Protein AF-A0A9K3KNH8-F1 (afdb_monomer)

Solvent-accessible surface area (backbone atoms only — not comparable to full-atom values): 26520 Å² total; per-residue (Å²): 137,81,78,79,73,54,75,71,56,55,36,48,49,26,47,48,49,29,52,55,52,52,53,50,49,57,50,49,74,68,45,91,84,59,87,75,58,60,70,64,51,51,54,51,50,51,53,27,50,51,38,27,52,33,38,73,70,47,52,66,77,65,45,50,69,69,69,49,44,36,44,37,41,54,50,52,53,49,50,52,54,50,52,54,49,43,36,70,75,61,45,44,61,57,46,49,73,69,70,53,51,86,92,47,54,44,76,56,93,93,37,80,40,51,57,67,53,58,55,53,53,48,52,52,50,50,46,48,52,42,29,52,45,21,43,49,43,24,21,55,42,61,24,35,48,60,49,74,89,69,76,77,56,66,80,74,70,63,82,80,86,73,90,84,90,81,85,88,86,80,93,84,82,80,88,74,78,81,71,82,68,85,55,80,86,68,63,61,47,21,31,74,82,45,72,59,82,76,55,59,72,57,30,35,53,54,38,50,52,61,54,50,69,79,56,80,69,92,55,86,84,58,74,86,69,71,68,73,99,77,82,90,70,99,50,57,38,72,65,76,63,66,45,76,38,88,87,77,74,29,80,29,44,48,61,39,41,72,38,83,89,60,74,44,38,24,30,48,37,33,50,77,36,73,70,34,36,26,55,35,10,56,56,16,39,48,27,46,52,50,20,49,49,39,48,27,50,49,22,47,50,51,26,61,70,36,43,60,78,42,45,54,61,45,49,53,49,41,71,74,58,35,76,68,32,35,80,72,42,59,73,78,45,26,80,63,50,53,72,58,68,70,56,47,52,51,27,54,76,68,72,63,62,53,70,69,58,50,41,50,55,47,36,59,50,28,44,52,51,21,52,55,36,46,55,56,45,49,52,52,50,53,28,34,36,61,46,40,37,63,47,54,49,50,52,52,53,50,54,52,52,54,40,60,74,71,64,55,91,71,86,75,82,51,48,45,51,63,38,76,86,38,46,67,55,28,37,36,41,54,55,42,61,74,87,51,64,87,43,90,62,92,69,84,60,57,75,84,56,77,47,74,74,74,73,75,86,127

Radius of gyration: 29.18 Å; Cα contacts (8 Å, |Δi|>4): 468; chains: 1; bounding box: 87×66×79 Å

Organism: NCBI:txid303405

Secondary structure (DSSP, 8-state):
--PPPPHHHHHHHHHHHHHHHHHHHHHHHH-SSS---HHHHHHHHHHHHHHHHHHHS-GGGGTHHHHHTTHHHHHHHHHHHHHHHHIIIIIHHHHHHHH--GGGEEEETTEEEEHHHHHHHHHHHHHHHHHHHHHHHHHHS---B-----GGGGGTSS-------------------------GGG---SSTT------HHHHHHHHHHHHHTT---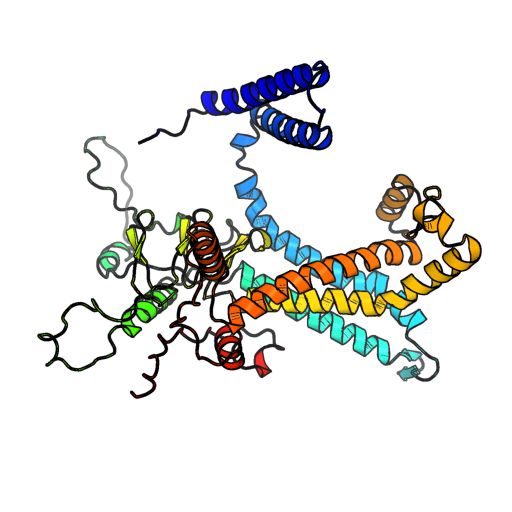--GGGGG----S-SS-TTBSS--S-EEETTTTEEEPTT-EEETTTTEEETT--EEETTTTEEESTTTHHHHHHHHHHHHHHHHHHHHHHHHHHHHHHHHHHHHHHHHHHHHS-TTTSTT-PPPHHHHHHHHHTT---HHHHHHHHHHHHHHHHHHHHHHHHHHHHHHHTT--HHHHHHHHHHHHHHHHHT-S--PPPB-TT--S-HHHHHHHHH--GGGTTSS---PPPP-----------

Nearest PDB structures (foldseek):
  6bms-assembly2_D  TM=6.657E-01  e=3.041E-08  Danio rerio
  6bmm-assembly1_B  TM=5.911E-01  e=1.211E-08  Homo sapiens
  6bmn-assembly1_A  TM=6.385E-01  e=5.710E-08  Homo sapiens
  6bms-assembly1_A  TM=6.354E-01  e=9.271E-08  Danio rerio
  6bml-assembly1_A  TM=5.998E-01  e=4.482E-08  Homo sapiens

InterPro domains:
  IPR001594 Palmitoyltransferase, DHHC domain [PF01529] (242-393)
  IPR039859 Palmitoyltransferase PFA4/ZDHHC16/ZDHHC20/ERF2-like [PTHR12246] (73-444)

pLDDT: mean 73.64, std 21.05, range [24.12, 98.0]

Foldseek 3Di:
DDPDDDLVVLLVVLVVQLVVLVVVLVVLVPDPPDDRPPVVSVVSNVVSVVSNCCSVVVVVVVVVVLVCLLCLLVVVLVVLVVVLVCCVPFVLVVLCVPVADPVQFDQDPNDGDGPVSVVVNVLSVLLSLLLNLLLVCLQQWAQQFADAQDPVCVVVPPPPPDDDDDDDDDDDDDDDDDDPDVPVQLQCAGSNPDPPPDPVVVSNVLNVVLVCLVVPPPDPVCPPPPDDPPDDDPFEPPDQDWDADPQNRHTHGPCWDADPQSSGIGAVWFACDSSSSHTNHQGSVLSVLLSLVSLLVVLVVVLVSLVVLLVVVQVVLCVVPNPVCQPPNDCCSHSLNADPPVVVVVCVVVVNDDSSNVSSVSNVVSVVVSVVSVVVSVVVLVCQLQVHHNVRVVVQVVVVVVCVVVPVVDDDHGDYQQDPVGSVVSVCQRNPDPVCSSDSDDDNRRRSNSPPPPPPDD

Structure (mmCIF, N/CA/C/O backbone):
data_AF-A0A9K3KNH8-F1
#
_entry.id   AF-A0A9K3KNH8-F1
#
loop_
_atom_site.group_PDB
_atom_site.id
_atom_site.type_symbol
_atom_site.label_atom_id
_atom_site.label_alt_id
_atom_site.label_comp_id
_atom_site.label_asym_id
_atom_site.label_entity_id
_atom_site.label_seq_id
_atom_site.pdbx_PDB_ins_code
_atom_site.Cartn_x
_atom_site.Cartn_y
_atom_site.Cartn_z
_atom_site.occupancy
_atom_site.B_iso_or_equiv
_atom_site.auth_seq_id
_atom_site.auth_comp_id
_atom_site.auth_asym_id
_atom_site.auth_atom_id
_atom_site.pdbx_PDB_model_num
ATOM 1 N N . MET A 1 1 ? 22.953 24.386 -20.856 1.00 33.09 1 MET A N 1
ATOM 2 C CA . MET A 1 1 ? 23.460 24.637 -19.492 1.00 33.09 1 MET A CA 1
ATOM 3 C C . MET A 1 1 ? 22.660 25.785 -18.893 1.00 33.09 1 MET A C 1
ATOM 5 O O . MET A 1 1 ? 22.917 26.925 -19.244 1.00 33.09 1 MET A O 1
ATOM 9 N N . SER A 1 2 ? 21.650 25.508 -18.070 1.00 30.50 2 SER A N 1
ATOM 10 C CA . SER A 1 2 ? 21.043 26.532 -17.211 1.00 30.50 2 SER A CA 1
ATOM 11 C C . SER A 1 2 ? 21.697 26.400 -15.842 1.00 30.50 2 SER A C 1
ATOM 13 O O . SER A 1 2 ? 21.486 25.398 -15.158 1.00 30.50 2 SER A O 1
ATOM 15 N N . SER A 1 3 ? 22.548 27.358 -15.487 1.00 39.81 3 SER A N 1
ATOM 16 C CA . SER A 1 3 ? 23.122 27.465 -14.150 1.00 39.81 3 SER A CA 1
ATOM 17 C C . SER A 1 3 ? 21.995 27.490 -13.118 1.00 39.81 3 SER A C 1
ATOM 19 O O . SER A 1 3 ? 21.010 28.214 -13.263 1.00 39.81 3 SER A O 1
ATOM 21 N N . SER A 1 4 ? 22.114 26.661 -12.084 1.00 38.47 4 SER A N 1
ATOM 22 C CA . SER A 1 4 ? 21.238 26.725 -10.919 1.00 38.47 4 SER A CA 1
ATOM 23 C C . SER A 1 4 ? 21.275 28.150 -10.341 1.00 38.47 4 SER A C 1
ATOM 25 O O . SER A 1 4 ? 22.374 28.679 -10.151 1.00 38.47 4 SER A O 1
ATOM 27 N N . PRO A 1 5 ? 20.114 28.788 -10.099 1.00 47.50 5 PRO A N 1
ATOM 28 C CA . PRO A 1 5 ? 20.052 30.179 -9.660 1.00 47.50 5 PRO A CA 1
ATOM 29 C C . PRO A 1 5 ? 20.804 30.375 -8.340 1.00 47.50 5 PRO A C 1
ATOM 31 O O . PRO A 1 5 ? 20.802 29.495 -7.476 1.00 47.50 5 PRO A O 1
ATOM 34 N N . SER A 1 6 ? 21.451 31.530 -8.184 1.00 56.50 6 SER A N 1
ATOM 35 C CA . SER A 1 6 ? 22.191 31.868 -6.964 1.00 56.50 6 SER A CA 1
ATOM 36 C C . SER A 1 6 ? 21.253 31.947 -5.747 1.00 56.50 6 SER A C 1
ATOM 38 O O . SER A 1 6 ? 20.049 32.177 -5.883 1.00 56.50 6 SER A O 1
ATOM 40 N N . LEU A 1 7 ? 21.782 31.763 -4.529 1.00 54.06 7 LEU A N 1
ATOM 41 C CA . LEU A 1 7 ? 20.971 31.751 -3.296 1.00 54.06 7 LEU A CA 1
ATOM 42 C C . LEU A 1 7 ? 20.128 33.027 -3.105 1.00 54.06 7 LEU A C 1
ATOM 44 O O . LEU A 1 7 ? 19.001 32.954 -2.614 1.00 54.06 7 LEU A O 1
ATOM 48 N N . SER A 1 8 ? 20.647 34.187 -3.515 1.00 60.28 8 SER A N 1
ATOM 49 C CA . SER A 1 8 ? 19.907 35.455 -3.481 1.00 60.28 8 SER A CA 1
ATOM 50 C C . SER A 1 8 ? 18.738 35.472 -4.471 1.00 60.28 8 SER A C 1
ATOM 52 O O . SER A 1 8 ? 17.691 36.051 -4.187 1.00 60.28 8 SER A O 1
ATOM 54 N N . GLN A 1 9 ? 18.890 34.781 -5.599 1.00 62.56 9 GLN A N 1
ATOM 55 C CA . GLN A 1 9 ? 17.906 34.690 -6.669 1.00 62.56 9 GLN A CA 1
ATOM 56 C C . GLN A 1 9 ? 16.772 33.710 -6.331 1.00 62.56 9 GLN A C 1
ATOM 58 O O . GLN A 1 9 ? 15.629 33.946 -6.698 1.00 62.56 9 GLN A O 1
ATOM 63 N N . GLN A 1 10 ? 17.033 32.642 -5.569 1.00 60.69 10 GLN A N 1
ATOM 64 C CA . GLN A 1 10 ? 15.959 31.779 -5.050 1.00 60.69 10 GLN A CA 1
ATOM 65 C C . GLN A 1 10 ? 15.143 32.464 -3.947 1.00 60.69 10 GLN A C 1
ATOM 67 O O . GLN A 1 10 ? 13.922 32.318 -3.897 1.00 60.69 10 GLN A O 1
ATOM 72 N N . GLN A 1 11 ? 15.796 33.238 -3.077 1.00 62.03 11 GLN A N 1
ATOM 73 C CA . GLN A 1 11 ? 15.116 33.986 -2.020 1.00 62.03 11 GLN A CA 1
ATOM 74 C C . GLN A 1 11 ? 14.210 35.089 -2.587 1.00 62.03 11 GLN A C 1
ATOM 76 O O . GLN A 1 11 ? 13.094 35.270 -2.096 1.00 62.03 11 GLN A O 1
ATOM 81 N N . SER A 1 12 ? 14.646 35.783 -3.644 1.00 70.94 12 SER A N 1
ATOM 82 C CA . SER A 1 12 ? 13.821 36.794 -4.310 1.00 70.94 12 SER A CA 1
ATOM 83 C C . SER A 1 12 ? 12.587 36.188 -4.984 1.00 70.94 12 SER A C 1
ATOM 85 O O . SER A 1 12 ? 11.518 36.786 -4.910 1.00 70.94 12 SER A O 1
ATOM 87 N N . VAL A 1 13 ? 12.680 34.973 -5.540 1.00 79.25 13 VAL A N 1
ATOM 88 C CA . VAL A 1 13 ? 11.550 34.287 -6.196 1.00 79.25 13 VAL A CA 1
ATOM 89 C C . VAL A 1 13 ? 10.396 34.006 -5.229 1.00 79.25 13 VAL A C 1
ATOM 91 O O . VAL A 1 13 ? 9.250 34.304 -5.556 1.00 79.25 13 VAL A O 1
ATOM 94 N N . TYR A 1 14 ? 10.660 33.484 -4.026 1.00 78.06 14 TYR A N 1
ATOM 95 C CA . TYR A 1 14 ? 9.587 33.195 -3.060 1.00 78.06 14 TYR A CA 1
ATOM 96 C C . TYR A 1 14 ? 8.933 34.462 -2.497 1.00 78.06 14 TYR A C 1
ATOM 98 O O . TYR A 1 14 ? 7.723 34.487 -2.263 1.00 78.06 14 TYR A O 1
ATOM 106 N N . ILE A 1 15 ? 9.723 35.520 -2.294 1.00 79.19 15 ILE A N 1
ATOM 107 C CA . ILE A 1 15 ? 9.220 36.811 -1.812 1.00 79.19 15 ILE A CA 1
ATOM 108 C C . ILE A 1 15 ? 8.370 37.487 -2.892 1.00 79.19 15 ILE A C 1
ATOM 110 O O . ILE A 1 15 ? 7.272 37.960 -2.595 1.00 79.19 15 ILE A O 1
ATOM 114 N N . GLN A 1 16 ? 8.839 37.468 -4.141 1.00 84.12 16 GLN A N 1
ATOM 115 C CA . GLN A 1 16 ? 8.105 38.009 -5.279 1.00 84.12 16 GLN A CA 1
ATOM 116 C C . GLN A 1 16 ? 6.800 37.240 -5.509 1.00 84.12 16 GLN A C 1
ATOM 118 O O . GLN A 1 16 ? 5.742 37.849 -5.625 1.00 84.12 16 GLN A O 1
ATOM 123 N N . HIS A 1 17 ? 6.840 35.905 -5.447 1.00 86.50 17 HIS A N 1
ATOM 124 C CA . HIS A 1 17 ? 5.654 35.065 -5.611 1.00 86.50 17 HIS A CA 1
ATOM 125 C C . HIS A 1 17 ? 4.561 35.355 -4.568 1.00 86.50 17 HIS A C 1
ATOM 127 O O . HIS A 1 17 ? 3.375 35.378 -4.905 1.00 86.50 17 HIS A O 1
ATOM 133 N N . TRP A 1 18 ? 4.936 35.620 -3.311 1.00 88.75 18 TRP A N 1
ATOM 134 C CA . TRP A 1 18 ? 3.987 36.069 -2.288 1.00 88.75 18 TRP A CA 1
ATOM 135 C C . TRP A 1 18 ? 3.373 37.424 -2.624 1.00 88.75 18 TRP A C 1
ATOM 137 O O . TRP A 1 18 ? 2.154 37.576 -2.539 1.00 88.75 18 TRP A O 1
ATOM 147 N N . HIS A 1 19 ? 4.193 38.391 -3.036 1.00 87.12 19 HIS A N 1
ATOM 148 C CA . HIS A 1 19 ? 3.711 39.723 -3.385 1.00 87.12 19 HIS A CA 1
ATOM 149 C C . HIS A 1 19 ? 2.743 39.685 -4.578 1.00 87.12 19 HIS A C 1
ATOM 151 O O . HIS A 1 19 ? 1.658 40.266 -4.516 1.00 87.12 19 HIS A O 1
ATOM 157 N N . ASP A 1 20 ? 3.074 38.922 -5.617 1.00 89.19 20 ASP A N 1
ATOM 158 C CA . ASP A 1 20 ? 2.234 38.743 -6.805 1.00 89.19 20 ASP A CA 1
ATOM 159 C C . ASP A 1 20 ? 0.916 38.024 -6.458 1.00 89.19 20 ASP A C 1
ATOM 161 O O . ASP A 1 20 ? -0.164 38.413 -6.908 1.00 89.19 20 ASP A O 1
ATOM 165 N N . THR A 1 21 ? 0.971 37.010 -5.588 1.00 88.69 21 THR A N 1
ATOM 166 C CA . THR A 1 21 ? -0.228 36.280 -5.141 1.00 88.69 21 THR A CA 1
ATOM 167 C C . THR A 1 21 ? -1.132 37.158 -4.271 1.00 88.69 21 THR A C 1
ATOM 169 O O . THR A 1 21 ? -2.352 37.142 -4.437 1.00 88.69 21 THR A O 1
ATOM 172 N N . TRP A 1 22 ? -0.556 37.962 -3.373 1.00 89.19 22 TRP A N 1
ATOM 173 C CA . TRP A 1 22 ? -1.291 38.883 -2.501 1.00 89.19 22 TRP A CA 1
ATOM 174 C C . TRP A 1 22 ? -1.932 40.039 -3.278 1.00 89.19 22 TRP A C 1
ATOM 176 O O . TRP A 1 22 ? -3.078 40.419 -3.023 1.00 89.19 22 TRP A O 1
ATOM 186 N N . THR A 1 23 ? -1.218 40.601 -4.252 1.00 89.06 23 THR A N 1
ATOM 187 C CA . THR A 1 23 ? -1.746 41.661 -5.124 1.00 89.06 23 THR A CA 1
ATOM 188 C C . THR A 1 23 ? -2.841 41.130 -6.050 1.00 89.06 23 THR A C 1
ATOM 190 O O . THR A 1 23 ? -3.881 41.779 -6.189 1.00 89.06 23 THR A O 1
ATOM 193 N N . GLY A 1 24 ? -2.672 39.925 -6.605 1.00 88.56 24 GLY A N 1
ATOM 194 C CA . GLY A 1 24 ? -3.707 39.226 -7.370 1.00 88.56 24 GLY A CA 1
ATOM 195 C C . GLY A 1 24 ? -4.963 38.939 -6.543 1.00 88.56 24 GLY A C 1
ATOM 196 O O . GLY A 1 24 ? -6.069 39.223 -6.998 1.00 88.56 24 GLY A O 1
ATOM 197 N N . PHE A 1 25 ? -4.798 38.468 -5.303 1.00 89.88 25 PHE A N 1
ATOM 198 C CA . PHE A 1 25 ? -5.905 38.237 -4.373 1.00 89.88 25 PHE A CA 1
ATOM 199 C C . PHE A 1 25 ? -6.688 39.523 -4.086 1.00 89.88 25 PHE A C 1
ATOM 201 O O . PHE A 1 25 ? -7.909 39.540 -4.212 1.00 89.88 25 PHE A O 1
ATOM 208 N N . ASN A 1 26 ? -5.994 40.620 -3.763 1.00 87.25 26 ASN A N 1
ATOM 209 C CA . ASN A 1 26 ? -6.638 41.909 -3.492 1.00 87.25 26 ASN A CA 1
ATOM 210 C C . ASN A 1 26 ? -7.369 42.477 -4.713 1.00 87.25 26 ASN A C 1
ATOM 212 O O . ASN A 1 26 ? -8.409 43.115 -4.558 1.00 87.25 26 ASN A O 1
ATOM 216 N N . ARG A 1 27 ? -6.843 42.249 -5.923 1.00 86.69 27 ARG A N 1
ATOM 217 C CA . ARG A 1 27 ? -7.514 42.632 -7.170 1.00 86.69 27 ARG A CA 1
ATOM 218 C C . ARG A 1 27 ? -8.784 41.811 -7.383 1.00 86.69 27 ARG A C 1
ATOM 220 O O . ARG A 1 27 ? -9.822 42.391 -7.674 1.00 86.69 27 ARG A O 1
ATOM 227 N N . ALA A 1 28 ? -8.712 40.496 -7.181 1.00 84.00 28 ALA A N 1
ATOM 228 C CA . ALA A 1 28 ? -9.860 39.602 -7.304 1.00 84.00 28 ALA A CA 1
ATOM 229 C C . ALA A 1 28 ? -10.947 39.904 -6.261 1.00 84.00 28 ALA A C 1
ATOM 231 O O . ALA A 1 28 ? -12.124 39.891 -6.594 1.00 84.00 28 ALA A O 1
ATOM 232 N N . LEU A 1 29 ? -10.564 40.254 -5.028 1.00 84.88 29 LEU A N 1
ATOM 233 C CA . LEU A 1 29 ? -11.496 40.641 -3.962 1.00 84.88 29 LEU A CA 1
ATOM 234 C C . LEU A 1 29 ? -12.264 41.939 -4.282 1.00 84.88 29 LEU A C 1
ATOM 236 O O . LEU A 1 29 ? -13.358 42.154 -3.771 1.00 84.88 29 LEU A O 1
ATOM 240 N N . ARG A 1 30 ? -11.671 42.823 -5.094 1.00 84.69 30 ARG A N 1
ATOM 241 C CA . ARG A 1 30 ? -12.246 44.118 -5.496 1.00 84.69 30 ARG A CA 1
ATOM 242 C C . ARG A 1 30 ? -12.887 44.090 -6.885 1.00 84.69 30 ARG A C 1
ATOM 244 O O . ARG A 1 30 ? -13.433 45.105 -7.308 1.00 84.69 30 ARG A O 1
ATOM 251 N N . SER A 1 31 ? -12.797 42.969 -7.601 1.00 79.94 31 SER A N 1
ATOM 252 C CA . SER A 1 31 ? -13.431 42.813 -8.907 1.00 79.94 31 SER A CA 1
ATOM 253 C C . SER A 1 31 ? -14.931 42.616 -8.727 1.00 79.94 31 SER A C 1
ATOM 255 O O . SER A 1 31 ? -15.365 41.763 -7.960 1.00 79.94 31 SER A O 1
ATOM 257 N N . THR A 1 32 ? -15.727 43.391 -9.456 1.00 71.88 32 THR A N 1
ATOM 258 C CA . THR A 1 32 ? -17.192 43.263 -9.504 1.00 71.88 32 THR A CA 1
ATOM 259 C C . THR A 1 32 ? -17.672 42.386 -10.665 1.00 71.88 32 THR A C 1
ATOM 261 O O . THR A 1 32 ? -18.874 42.248 -10.862 1.00 71.88 32 THR A O 1
ATOM 264 N N . THR A 1 33 ? -16.749 41.818 -11.453 1.00 67.44 33 THR A N 1
ATOM 265 C CA . THR A 1 33 ? -17.048 41.163 -12.743 1.00 67.44 33 THR A CA 1
ATOM 266 C C . THR A 1 33 ? -16.628 39.693 -12.820 1.00 67.44 33 THR A C 1
ATOM 268 O O . THR A 1 33 ? -17.035 39.006 -13.752 1.00 67.44 33 THR A O 1
ATOM 271 N N . GLU A 1 34 ? -15.862 39.182 -11.850 1.00 65.00 34 GLU A N 1
ATOM 272 C CA . GLU A 1 34 ? -15.416 37.782 -11.812 1.00 65.00 34 GLU A CA 1
ATOM 273 C C . GLU A 1 34 ? -15.929 37.062 -10.557 1.00 65.00 34 GLU A C 1
ATOM 275 O O . GLU A 1 34 ? -15.860 37.602 -9.452 1.00 65.00 34 GLU A O 1
ATOM 280 N N . ASP A 1 35 ? -16.382 35.813 -10.711 1.00 66.62 35 ASP A N 1
ATOM 281 C CA . ASP A 1 35 ? -16.781 34.962 -9.587 1.00 66.62 35 ASP A CA 1
ATOM 282 C C . ASP A 1 35 ? -15.585 34.665 -8.670 1.00 66.62 35 ASP A C 1
ATOM 284 O O . ASP A 1 35 ? -14.635 33.956 -9.029 1.00 66.62 35 ASP A O 1
ATOM 288 N N . PHE A 1 36 ? -15.640 35.178 -7.441 1.00 82.06 36 PHE A N 1
ATOM 289 C CA . PHE A 1 36 ? -14.577 35.008 -6.459 1.00 82.06 36 PHE A CA 1
ATOM 290 C C . PHE A 1 36 ? -14.539 33.575 -5.901 1.00 82.06 36 PHE A C 1
ATOM 292 O O . PHE A 1 36 ? -15.275 33.195 -4.987 1.00 82.06 36 PHE A O 1
ATOM 299 N N . LYS A 1 37 ? -13.621 32.757 -6.423 1.00 81.44 37 LYS A N 1
ATOM 300 C CA . LYS A 1 37 ? -13.406 31.368 -5.979 1.00 81.44 37 LYS A CA 1
ATOM 301 C C . LYS A 1 37 ? -12.595 31.312 -4.681 1.00 81.44 37 LYS A C 1
ATOM 303 O O . LYS A 1 37 ? -11.394 31.032 -4.699 1.00 81.44 37 LYS A O 1
ATOM 308 N N . ALA A 1 38 ? -13.265 31.542 -3.552 1.00 77.50 38 ALA A N 1
ATOM 309 C CA . ALA A 1 38 ? -12.653 31.637 -2.222 1.00 77.50 38 ALA A CA 1
ATOM 310 C C . ALA A 1 38 ? -11.681 30.485 -1.903 1.00 77.50 38 ALA A C 1
ATOM 312 O O . ALA A 1 38 ? -10.537 30.733 -1.540 1.00 77.50 38 ALA A O 1
ATOM 313 N N . PHE A 1 39 ? -12.085 29.229 -2.130 1.00 65.06 39 PHE A N 1
ATOM 314 C CA . PHE A 1 39 ? -11.254 28.058 -1.823 1.00 65.06 39 PHE A CA 1
ATOM 315 C C . PHE A 1 39 ? -9.937 28.010 -2.620 1.00 65.06 39 PHE A C 1
ATOM 317 O O . PHE A 1 39 ? -8.882 27.687 -2.074 1.00 65.06 39 PHE A O 1
ATOM 324 N N . GLN A 1 40 ? -9.972 28.376 -3.905 1.00 77.81 40 GLN A N 1
ATOM 325 C CA . GLN A 1 40 ? -8.771 28.399 -4.747 1.00 77.81 40 GLN A CA 1
ATOM 326 C C . GLN A 1 40 ? -7.796 29.491 -4.297 1.00 77.81 40 GLN A C 1
ATOM 328 O O . GLN A 1 40 ? -6.587 29.260 -4.258 1.00 77.81 40 GLN A O 1
ATOM 333 N N . TRP A 1 41 ? -8.317 30.655 -3.910 1.00 85.31 41 TRP A N 1
ATOM 334 C CA . TRP A 1 41 ? -7.512 31.739 -3.354 1.00 85.31 41 TRP A CA 1
ATOM 335 C C . TRP A 1 41 ? -6.915 31.386 -1.992 1.00 85.31 41 TRP A C 1
ATOM 337 O O . TRP A 1 41 ? -5.737 31.656 -1.772 1.00 85.31 41 TRP A O 1
ATOM 347 N N . THR A 1 42 ? -7.667 30.716 -1.115 1.00 77.50 42 THR A N 1
ATOM 348 C CA . THR A 1 42 ? -7.155 30.221 0.170 1.00 77.50 42 THR A CA 1
ATOM 349 C C . THR A 1 42 ? -5.971 29.276 -0.028 1.00 77.50 42 THR A C 1
ATOM 351 O O . THR A 1 42 ? -4.934 29.463 0.603 1.00 77.50 42 THR A O 1
ATOM 354 N N . LEU A 1 43 ? -6.074 28.306 -0.942 1.00 74.12 43 LEU A N 1
ATOM 355 C CA . LEU A 1 43 ? -4.973 27.380 -1.227 1.00 74.12 43 LEU A CA 1
ATOM 356 C C . LEU A 1 43 ? -3.737 28.097 -1.784 1.00 74.12 43 LEU A C 1
ATOM 358 O O . LEU A 1 43 ? -2.626 27.837 -1.323 1.00 74.12 43 LEU A O 1
ATOM 362 N N . ARG A 1 44 ? -3.922 29.030 -2.727 1.00 82.50 44 ARG A N 1
ATOM 363 C CA . ARG A 1 44 ? -2.821 29.824 -3.299 1.00 82.50 44 ARG A CA 1
ATOM 364 C C . ARG A 1 44 ? -2.133 30.689 -2.246 1.00 82.50 44 ARG A C 1
ATOM 366 O O . ARG A 1 44 ? -0.908 30.724 -2.201 1.00 82.50 44 ARG A O 1
ATOM 373 N N . LEU A 1 45 ? -2.901 31.336 -1.370 1.00 85.75 45 LEU A N 1
ATOM 374 C CA . LEU A 1 45 ? -2.361 32.141 -0.275 1.00 85.75 45 LEU A CA 1
ATOM 375 C C . LEU A 1 45 ? -1.608 31.288 0.745 1.00 85.75 45 LEU A C 1
ATOM 377 O O . LEU A 1 45 ? -0.528 31.686 1.164 1.00 85.75 45 LEU A O 1
ATOM 381 N N . ILE A 1 46 ? -2.122 30.110 1.113 1.00 77.62 46 ILE A N 1
ATOM 382 C CA . ILE A 1 46 ? -1.417 29.185 2.014 1.00 77.62 46 ILE A CA 1
ATOM 383 C C . ILE A 1 46 ? -0.088 28.746 1.388 1.00 77.62 46 ILE A C 1
ATOM 385 O O . ILE A 1 46 ? 0.950 28.823 2.041 1.00 77.62 46 ILE A O 1
ATOM 389 N N . GLN A 1 47 ? -0.094 28.336 0.118 1.00 77.38 47 GLN A N 1
ATOM 390 C CA . GLN A 1 47 ? 1.120 27.923 -0.594 1.00 77.38 47 GLN A CA 1
ATOM 391 C C . GLN A 1 47 ? 2.147 29.059 -0.685 1.00 77.38 47 GLN A C 1
ATOM 393 O O . GLN A 1 47 ? 3.322 28.853 -0.377 1.00 77.38 47 GLN A O 1
ATOM 398 N N . ALA A 1 48 ? 1.704 30.266 -1.038 1.00 82.38 48 ALA A N 1
ATOM 399 C CA . ALA A 1 48 ? 2.570 31.433 -1.134 1.00 82.38 48 ALA A CA 1
ATOM 400 C C . ALA A 1 48 ? 3.086 31.894 0.243 1.00 82.38 48 ALA A C 1
ATOM 402 O O . ALA A 1 48 ? 4.249 32.276 0.357 1.00 82.38 48 ALA A O 1
ATOM 403 N N . ALA A 1 49 ? 2.271 31.809 1.301 1.00 80.81 49 ALA A N 1
ATOM 404 C CA . ALA A 1 49 ? 2.667 32.1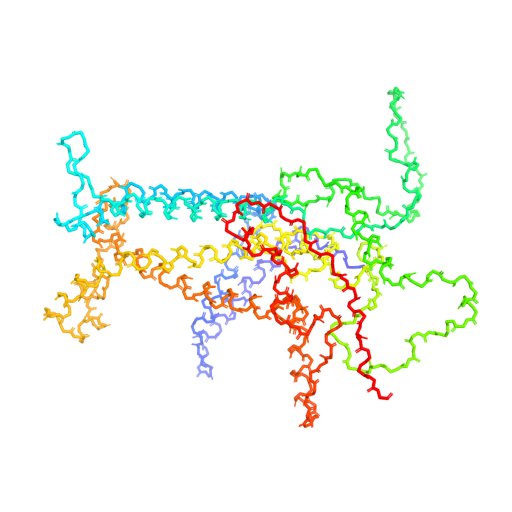36 2.672 1.00 80.81 49 ALA A CA 1
ATOM 405 C C . ALA A 1 49 ? 3.708 31.150 3.211 1.00 80.81 49 ALA A C 1
ATOM 407 O O . ALA A 1 49 ? 4.690 31.566 3.827 1.00 80.81 49 ALA A O 1
ATOM 408 N N . ILE A 1 50 ? 3.529 29.853 2.938 1.00 76.75 50 ILE A N 1
ATOM 409 C CA . ILE A 1 50 ? 4.526 28.824 3.244 1.00 76.75 50 ILE A CA 1
ATOM 410 C C . ILE A 1 50 ? 5.816 29.131 2.476 1.00 76.75 50 ILE A C 1
ATOM 412 O O . ILE A 1 50 ? 6.873 29.210 3.093 1.00 76.75 50 ILE A O 1
ATOM 416 N N . GLY A 1 51 ? 5.744 29.395 1.167 1.00 75.19 51 GLY A N 1
ATOM 417 C CA . GLY A 1 51 ? 6.910 29.766 0.355 1.00 75.19 51 GLY A CA 1
ATOM 418 C C . GLY A 1 51 ? 7.652 30.997 0.891 1.00 75.19 51 GLY A C 1
ATOM 419 O O . GLY A 1 51 ? 8.873 30.973 1.034 1.00 75.19 51 GLY A O 1
ATOM 420 N N . TYR A 1 52 ? 6.922 32.046 1.274 1.00 81.38 52 TYR A N 1
ATOM 421 C CA . TYR A 1 52 ? 7.478 33.253 1.886 1.00 81.38 52 TYR A CA 1
ATOM 422 C C . TYR A 1 52 ? 8.130 32.978 3.242 1.00 81.38 52 TYR A C 1
ATOM 424 O O . TYR A 1 52 ? 9.250 33.429 3.487 1.00 81.38 52 TYR A O 1
ATOM 432 N N . ALA A 1 53 ? 7.470 32.206 4.111 1.00 75.81 53 ALA A N 1
ATOM 433 C CA . ALA A 1 53 ? 8.034 31.790 5.390 1.00 75.81 53 ALA A CA 1
ATOM 434 C C . ALA A 1 53 ? 9.333 31.001 5.178 1.00 75.81 53 ALA A C 1
ATOM 436 O O . ALA A 1 53 ? 10.335 31.304 5.823 1.00 75.81 53 ALA A O 1
ATOM 437 N N . TYR A 1 54 ? 9.359 30.071 4.219 1.00 68.94 54 TYR A N 1
ATOM 438 C CA . TYR A 1 54 ? 10.550 29.308 3.830 1.00 68.94 54 TYR A CA 1
ATOM 439 C C . TYR A 1 54 ? 11.681 30.201 3.296 1.00 68.94 54 TYR A C 1
ATOM 441 O O . TYR A 1 54 ? 12.835 30.023 3.691 1.00 68.94 54 TYR A O 1
ATOM 449 N N . GLY A 1 55 ? 11.365 31.172 2.433 1.00 68.25 55 GLY A N 1
ATOM 450 C CA . GLY A 1 55 ? 12.336 32.105 1.854 1.00 68.25 55 GLY A CA 1
ATOM 451 C C . GLY A 1 55 ? 12.916 33.090 2.874 1.00 68.25 55 GLY A C 1
ATOM 452 O O . GLY A 1 55 ? 14.121 33.335 2.874 1.00 68.25 55 GLY A O 1
ATOM 453 N N . LYS A 1 56 ? 12.084 33.622 3.779 1.00 75.06 56 LYS A N 1
ATOM 454 C CA . LYS A 1 56 ? 12.474 34.637 4.773 1.00 75.06 56 LYS A CA 1
ATOM 455 C C . LYS A 1 56 ? 13.261 34.063 5.949 1.00 75.06 56 LYS A C 1
ATOM 457 O O . LYS A 1 56 ? 14.198 34.695 6.421 1.00 75.06 56 LYS A O 1
ATOM 462 N N . THR A 1 57 ? 12.882 32.881 6.426 1.00 71.00 57 THR A N 1
ATOM 463 C CA . THR A 1 57 ? 13.555 32.215 7.558 1.00 71.00 57 THR A CA 1
ATOM 464 C C . THR A 1 57 ? 14.863 31.536 7.159 1.00 71.00 57 THR A C 1
ATOM 466 O O . THR A 1 57 ? 15.598 31.069 8.022 1.00 71.00 57 THR A O 1
ATOM 469 N N . GLY A 1 58 ? 15.155 31.430 5.858 1.00 59.94 58 GLY A N 1
ATOM 470 C CA . GLY A 1 58 ? 16.295 30.655 5.383 1.00 59.94 58 GLY A CA 1
ATOM 471 C C . GLY A 1 58 ? 16.138 29.145 5.592 1.00 59.94 58 GLY A C 1
ATOM 472 O O . GLY A 1 58 ? 17.100 28.416 5.363 1.00 59.94 58 GLY A O 1
ATOM 473 N N . LEU A 1 59 ? 14.950 28.651 5.980 1.00 57.28 59 LEU A N 1
ATOM 474 C CA . LEU A 1 59 ? 14.673 27.222 6.205 1.00 57.28 59 LEU A CA 1
ATOM 475 C C . LEU A 1 59 ? 14.902 26.366 4.947 1.00 57.28 59 LEU A C 1
ATOM 477 O O . LEU A 1 59 ? 15.149 25.166 5.060 1.00 57.28 59 LEU A O 1
ATOM 481 N N . TYR A 1 60 ? 14.910 26.970 3.753 1.00 55.66 60 TYR A N 1
ATOM 482 C CA . TYR A 1 60 ? 15.342 26.302 2.520 1.00 55.66 60 TYR A CA 1
ATOM 483 C C . TYR A 1 60 ? 16.801 25.797 2.585 1.00 55.66 60 TYR A C 1
ATOM 485 O O . TYR A 1 60 ? 17.121 24.792 1.949 1.00 55.66 60 TYR A O 1
ATOM 493 N N . ARG A 1 61 ? 17.677 26.443 3.376 1.00 49.78 61 ARG A N 1
ATOM 494 C CA . ARG A 1 61 ? 19.083 26.035 3.580 1.00 49.78 61 ARG A CA 1
ATOM 495 C C . ARG A 1 61 ? 19.215 24.756 4.394 1.00 49.78 61 ARG A C 1
ATOM 497 O O . ARG A 1 61 ? 20.175 24.022 4.209 1.00 49.78 61 ARG A O 1
ATOM 504 N N . LEU A 1 62 ? 18.251 24.478 5.269 1.00 52.06 62 LEU A N 1
ATOM 505 C CA . LEU A 1 62 ? 18.267 23.296 6.128 1.00 52.06 62 LEU A CA 1
ATOM 506 C C . LEU A 1 62 ? 17.930 22.007 5.374 1.00 52.06 62 LEU A C 1
ATOM 508 O O . LEU A 1 62 ? 17.917 20.962 6.009 1.00 52.06 62 LEU A O 1
ATOM 512 N N . GLN A 1 63 ? 17.626 22.070 4.065 1.00 53.09 63 GLN A N 1
ATOM 513 C CA . GLN A 1 63 ? 17.198 20.928 3.247 1.00 53.09 63 GLN A CA 1
ATOM 514 C C . GLN A 1 63 ? 16.315 19.959 4.049 1.00 53.09 63 GLN A C 1
ATOM 516 O O . GLN A 1 63 ? 16.527 18.753 4.002 1.00 53.09 63 GLN A O 1
ATOM 521 N N . LEU A 1 64 ? 15.353 20.470 4.837 1.00 48.44 64 LEU A N 1
ATOM 522 C CA . LEU A 1 64 ? 14.640 19.672 5.848 1.00 48.44 64 LEU A CA 1
ATOM 523 C C . LEU A 1 64 ? 14.084 18.381 5.235 1.00 48.44 64 LEU A C 1
ATOM 525 O O . LEU A 1 64 ? 14.212 17.305 5.799 1.00 48.44 64 LEU A O 1
ATOM 529 N N . HIS A 1 65 ? 13.593 18.449 4.005 1.00 54.09 65 HIS A N 1
ATOM 530 C CA . HIS A 1 65 ? 13.163 17.285 3.242 1.00 54.09 65 HIS A CA 1
ATOM 531 C C . HIS A 1 65 ? 14.186 16.125 3.180 1.00 54.09 65 HIS A C 1
ATOM 533 O O . HIS A 1 65 ? 13.777 14.974 3.269 1.00 54.09 65 HIS A O 1
ATOM 539 N N . ILE A 1 66 ? 15.494 16.385 3.090 1.00 53.22 66 ILE A N 1
ATOM 540 C CA . ILE A 1 66 ? 16.556 15.363 3.136 1.00 53.22 66 ILE A CA 1
ATOM 541 C C . ILE A 1 66 ? 16.675 14.711 4.520 1.00 53.22 66 ILE A C 1
ATOM 543 O O . ILE A 1 66 ? 16.886 13.504 4.586 1.00 53.22 66 ILE A O 1
ATOM 547 N N . TYR A 1 67 ? 16.469 15.466 5.601 1.00 55.53 67 TYR A N 1
ATOM 548 C CA . TYR A 1 67 ? 16.538 14.963 6.980 1.00 55.53 67 TYR A CA 1
ATOM 549 C C . TYR A 1 67 ? 15.243 14.282 7.451 1.00 55.53 67 TYR A C 1
ATOM 551 O O . TYR A 1 67 ? 15.295 13.348 8.244 1.00 55.53 67 TYR A O 1
ATOM 559 N N . TRP A 1 68 ? 14.080 14.701 6.941 1.00 59.50 68 TRP A N 1
ATOM 560 C CA . TRP A 1 68 ? 12.772 14.136 7.304 1.00 59.50 68 TRP A CA 1
ATOM 561 C C . TRP A 1 68 ? 12.412 12.871 6.512 1.00 59.50 68 TRP A C 1
ATOM 563 O O . TRP A 1 68 ? 11.707 12.006 7.025 1.00 59.50 68 TRP A O 1
ATOM 573 N N . ARG A 1 69 ? 12.906 12.728 5.276 1.00 62.19 69 ARG A N 1
ATOM 574 C CA . ARG A 1 69 ? 12.725 11.533 4.427 1.00 62.19 69 ARG A CA 1
ATOM 575 C C . ARG A 1 69 ? 13.093 10.209 5.122 1.00 62.19 69 ARG A C 1
ATOM 577 O O . ARG A 1 69 ? 12.276 9.289 5.088 1.00 62.19 69 ARG A O 1
ATOM 584 N N . PRO A 1 70 ? 14.254 10.109 5.795 1.00 63.72 70 PRO A N 1
ATOM 585 C CA . PRO A 1 70 ? 14.622 8.960 6.618 1.00 63.72 70 PRO A CA 1
ATOM 586 C C . PRO A 1 70 ? 13.625 8.637 7.738 1.00 63.72 70 PRO A C 1
ATOM 588 O O . PRO A 1 70 ? 13.411 7.479 8.093 1.00 63.72 70 PRO A O 1
ATOM 591 N N . CYS A 1 71 ? 12.984 9.659 8.303 1.00 75.38 71 CYS A N 1
ATOM 592 C CA . CYS A 1 71 ? 12.041 9.472 9.396 1.00 75.38 71 CYS A CA 1
ATOM 593 C C . CYS A 1 71 ? 10.710 8.881 8.923 1.00 75.38 71 CYS A C 1
ATOM 595 O O . CYS A 1 71 ? 10.002 8.312 9.744 1.00 75.38 71 CYS A O 1
ATOM 597 N N . VAL A 1 72 ? 10.354 8.969 7.635 1.00 79.38 72 VAL A N 1
ATOM 598 C CA . VAL A 1 72 ? 9.040 8.509 7.150 1.00 79.38 72 VAL A CA 1
ATOM 599 C C . VAL A 1 72 ? 8.829 7.002 7.382 1.00 79.38 72 VAL A C 1
ATOM 601 O O . VAL A 1 72 ? 7.834 6.657 8.025 1.00 79.38 72 VAL A O 1
ATOM 604 N N . PRO A 1 73 ? 9.754 6.097 6.990 1.00 81.19 73 PRO A N 1
ATOM 605 C CA . PRO A 1 73 ? 9.655 4.680 7.346 1.00 81.19 73 PRO A CA 1
ATOM 606 C C . PRO A 1 73 ? 9.595 4.435 8.855 1.00 81.19 73 PRO A C 1
ATOM 608 O O . PRO A 1 73 ? 8.791 3.626 9.314 1.00 81.19 73 PRO A O 1
ATOM 611 N N . ALA A 1 74 ? 10.415 5.151 9.634 1.00 84.25 74 ALA A N 1
ATOM 612 C CA . ALA A 1 74 ? 10.465 4.998 11.086 1.00 84.25 74 ALA A CA 1
ATOM 613 C C . ALA A 1 74 ? 9.141 5.407 11.746 1.00 84.25 74 ALA A C 1
ATOM 615 O O . ALA A 1 74 ? 8.628 4.684 12.597 1.00 84.25 74 ALA A O 1
ATOM 616 N N . VAL A 1 75 ? 8.549 6.525 11.321 1.00 86.38 75 VAL A N 1
ATOM 617 C CA . VAL A 1 75 ? 7.222 6.976 11.756 1.00 86.38 75 VAL A CA 1
ATOM 618 C C . VAL A 1 75 ? 6.160 5.956 11.356 1.00 86.38 75 VAL A C 1
ATOM 620 O O . VAL A 1 75 ? 5.355 5.581 12.200 1.00 86.38 75 VAL A O 1
ATOM 623 N N . GLY A 1 76 ? 6.183 5.445 10.121 1.00 86.75 76 GLY A N 1
ATOM 624 C CA . GLY A 1 76 ? 5.247 4.410 9.669 1.00 86.75 76 GLY A CA 1
ATOM 625 C C . GLY A 1 76 ? 5.303 3.141 10.527 1.00 86.75 76 GLY A C 1
ATOM 626 O O . GLY A 1 76 ? 4.276 2.687 11.027 1.00 86.75 76 GLY A O 1
ATOM 627 N N . ILE A 1 77 ? 6.505 2.609 10.766 1.00 88.75 77 ILE A N 1
ATOM 628 C CA . ILE A 1 77 ? 6.732 1.433 11.624 1.00 88.75 77 ILE A CA 1
ATOM 629 C C . ILE A 1 77 ? 6.294 1.719 13.066 1.00 88.75 77 ILE A C 1
ATOM 631 O O . ILE A 1 77 ? 5.610 0.899 13.679 1.00 88.75 77 ILE A O 1
ATOM 635 N N . SER A 1 78 ? 6.621 2.902 13.590 1.00 89.56 78 SER A N 1
ATOM 636 C CA . SER A 1 78 ? 6.239 3.309 14.946 1.00 89.56 78 SER A CA 1
ATOM 637 C C . SER A 1 78 ? 4.722 3.402 15.093 1.00 89.56 78 SER A C 1
ATOM 639 O O . SER A 1 78 ? 4.177 2.924 16.082 1.00 89.56 78 SER A O 1
ATOM 641 N N . LEU A 1 79 ? 4.018 3.948 14.097 1.00 89.88 79 LEU A N 1
ATOM 642 C CA . LEU A 1 79 ? 2.556 3.993 14.074 1.00 89.88 79 LEU A CA 1
ATOM 643 C C . LEU A 1 79 ? 1.945 2.588 14.068 1.00 89.88 79 LEU A C 1
ATOM 645 O O . LEU A 1 79 ? 0.980 2.357 14.789 1.00 89.88 79 LEU A O 1
ATOM 649 N N . ILE A 1 80 ? 2.516 1.637 13.322 1.00 90.94 80 ILE A N 1
ATOM 650 C CA . ILE A 1 80 ? 2.045 0.241 13.327 1.00 90.94 80 ILE A CA 1
ATOM 651 C C . ILE A 1 80 ? 2.214 -0.380 14.721 1.00 90.94 80 ILE A C 1
ATOM 653 O O . ILE A 1 80 ? 1.270 -0.973 15.244 1.00 90.94 80 ILE A O 1
ATOM 657 N N . ILE A 1 81 ? 3.375 -0.194 15.356 1.00 90.88 81 ILE A N 1
ATOM 658 C CA . ILE A 1 81 ? 3.623 -0.665 16.729 1.00 90.88 81 ILE A CA 1
ATOM 659 C C . ILE A 1 81 ? 2.628 -0.023 17.701 1.00 90.88 81 ILE A C 1
ATOM 661 O O . ILE A 1 81 ? 2.027 -0.721 18.516 1.00 90.88 81 ILE A O 1
ATOM 665 N N . LEU A 1 82 ? 2.397 1.286 17.590 1.00 90.06 82 LEU A N 1
ATOM 666 C CA . LEU A 1 82 ? 1.435 2.004 18.425 1.00 90.06 82 LEU A CA 1
ATOM 667 C C . LEU A 1 82 ? 0.002 1.504 18.225 1.00 90.06 82 LEU A C 1
ATOM 669 O O . LEU A 1 82 ? -0.726 1.403 19.206 1.00 90.06 82 LEU A O 1
ATOM 673 N N . VAL A 1 83 ? -0.407 1.149 17.004 1.00 89.62 83 VAL A N 1
ATOM 674 C CA . VAL A 1 83 ? -1.729 0.554 16.738 1.00 89.62 83 VAL A CA 1
ATOM 675 C C . VAL A 1 83 ? -1.857 -0.822 17.397 1.00 89.62 83 VAL A C 1
ATOM 677 O O . VAL A 1 83 ? -2.881 -1.101 18.023 1.00 89.62 83 VAL A O 1
ATOM 680 N N . ILE A 1 84 ? -0.819 -1.661 17.321 1.00 90.69 84 ILE A N 1
ATOM 681 C CA . ILE A 1 84 ? -0.792 -2.967 18.001 1.00 90.69 84 ILE A CA 1
ATOM 682 C C . ILE A 1 84 ? -0.882 -2.770 19.520 1.00 90.69 84 ILE A C 1
ATOM 684 O O . ILE A 1 84 ? -1.693 -3.414 20.184 1.00 90.69 84 ILE A O 1
ATOM 688 N N . LEU A 1 85 ? -0.110 -1.837 20.081 1.00 88.88 85 LEU A N 1
ATOM 689 C CA . LEU A 1 85 ? -0.162 -1.516 21.509 1.00 88.88 85 LEU A CA 1
ATOM 690 C C . LEU A 1 85 ? -1.535 -0.970 21.917 1.00 88.88 85 LEU A C 1
ATOM 692 O O . LEU A 1 85 ? -2.089 -1.426 22.912 1.00 88.88 85 LEU A O 1
ATOM 696 N N . ALA A 1 86 ? -2.114 -0.059 21.131 1.00 86.50 86 ALA A N 1
ATOM 697 C CA . ALA A 1 86 ? -3.441 0.508 21.370 1.00 86.50 86 ALA A CA 1
ATOM 698 C C . ALA A 1 86 ? -4.543 -0.559 21.359 1.00 86.50 86 ALA A C 1
ATOM 700 O O . ALA A 1 86 ? -5.518 -0.449 22.109 1.00 86.50 86 ALA A O 1
ATOM 701 N N . TYR A 1 87 ? -4.387 -1.616 20.554 1.00 90.50 87 TYR A N 1
ATOM 702 C CA . TYR A 1 87 ? -5.272 -2.769 20.633 1.00 90.50 87 TYR A CA 1
ATOM 703 C C . TYR A 1 87 ? -5.210 -3.412 22.024 1.00 90.50 87 TYR A C 1
ATOM 705 O O . TYR A 1 87 ? -6.248 -3.523 22.677 1.00 90.50 87 TYR A O 1
ATOM 713 N N . TYR A 1 88 ? -4.020 -3.768 22.516 1.00 89.19 88 TYR A N 1
ATOM 714 C CA . TYR A 1 88 ? -3.872 -4.458 23.803 1.00 89.19 88 TYR A CA 1
ATOM 715 C C . TYR A 1 88 ? -4.219 -3.585 25.014 1.00 89.19 88 TYR A C 1
ATOM 717 O O . TYR A 1 88 ? -4.762 -4.105 25.991 1.00 89.19 88 TYR A O 1
ATOM 725 N N . THR A 1 89 ? -3.942 -2.281 24.961 1.00 85.75 89 THR A N 1
ATOM 726 C CA . THR A 1 89 ? -4.180 -1.365 26.087 1.00 85.75 89 THR A CA 1
ATOM 727 C C . THR A 1 89 ? -5.614 -0.848 26.147 1.00 85.75 89 THR A C 1
ATOM 729 O O . THR A 1 89 ? -6.176 -0.754 27.238 1.00 85.75 89 THR A O 1
ATOM 732 N N . SER A 1 90 ? -6.231 -0.554 24.998 1.00 83.81 90 SER A N 1
ATOM 733 C CA . SER A 1 90 ? -7.506 0.175 24.951 1.00 83.81 90 SER A CA 1
ATOM 734 C C . SER A 1 90 ? -8.648 -0.624 24.328 1.00 83.81 90 SER A C 1
ATOM 736 O O . SER A 1 90 ? -9.759 -0.609 24.858 1.00 83.81 90 SER A O 1
ATOM 738 N N . LEU A 1 91 ? -8.416 -1.329 23.216 1.00 85.00 91 LEU A N 1
ATOM 739 C CA . LEU A 1 91 ? -9.501 -1.991 22.472 1.00 85.00 91 LEU A CA 1
ATOM 740 C C . LEU A 1 91 ? -9.820 -3.394 22.995 1.00 85.00 91 LEU A C 1
ATOM 742 O O . LEU A 1 91 ? -10.970 -3.829 22.929 1.00 85.00 91 LEU A O 1
ATOM 746 N N . ARG A 1 92 ? -8.834 -4.096 23.554 1.00 87.75 92 ARG A N 1
ATOM 747 C CA . ARG A 1 92 ? -8.978 -5.478 24.021 1.00 87.75 92 ARG A CA 1
ATOM 748 C C . ARG A 1 92 ? -10.061 -5.627 25.090 1.00 87.75 92 ARG A C 1
ATOM 750 O O . ARG A 1 92 ? -10.841 -6.575 25.038 1.00 87.75 92 ARG A O 1
ATOM 757 N N . SER A 1 93 ? -10.161 -4.679 26.023 1.00 84.56 93 SER A N 1
ATOM 758 C CA . SER A 1 93 ? -11.199 -4.676 27.068 1.00 84.56 93 SER A CA 1
ATOM 759 C C . SER A 1 93 ? -12.605 -4.425 26.500 1.00 84.56 93 SER A C 1
ATOM 761 O O . SER A 1 93 ? -13.576 -5.063 26.917 1.00 84.56 93 SER A O 1
ATOM 763 N N . ILE A 1 94 ? -12.715 -3.561 25.485 1.00 82.75 94 ILE A N 1
ATOM 764 C CA . ILE A 1 94 ? -13.963 -3.297 24.754 1.00 82.75 94 ILE A CA 1
ATOM 765 C C . ILE A 1 94 ? -14.418 -4.566 24.024 1.00 82.75 94 ILE A C 1
ATOM 767 O O . ILE A 1 94 ? -15.590 -4.933 24.083 1.00 82.75 94 ILE A O 1
ATOM 771 N N . ILE A 1 95 ? -13.488 -5.275 23.383 1.00 82.38 95 ILE A N 1
ATOM 772 C CA . ILE A 1 95 ? -13.783 -6.531 22.688 1.00 82.38 95 ILE A CA 1
ATOM 773 C C . ILE A 1 95 ? -14.202 -7.603 23.693 1.00 82.38 95 ILE A C 1
ATOM 775 O O . ILE A 1 95 ? -15.246 -8.224 23.509 1.00 82.38 95 ILE A O 1
ATOM 779 N N . GLN A 1 96 ? -13.460 -7.776 24.790 1.00 83.19 96 GLN A N 1
ATOM 780 C CA . GLN A 1 96 ? -13.780 -8.763 25.822 1.00 83.19 96 GLN A CA 1
ATOM 781 C C . GLN A 1 96 ? -15.179 -8.548 26.414 1.00 83.19 96 GLN A C 1
ATOM 783 O O . GLN A 1 96 ? -15.946 -9.500 26.512 1.00 83.19 96 GLN A O 1
ATOM 788 N N . SER A 1 97 ? -15.538 -7.310 26.763 1.00 78.81 97 SER A N 1
ATOM 789 C CA . SER A 1 97 ? -16.850 -7.005 27.357 1.00 78.81 97 SER A CA 1
ATOM 790 C C . SER A 1 97 ? -18.034 -7.220 26.406 1.00 78.81 97 SER A C 1
ATOM 792 O O . SER A 1 97 ? -19.156 -7.412 26.867 1.00 78.81 97 SER A O 1
ATOM 794 N N . ARG A 1 98 ? -17.813 -7.182 25.085 1.00 75.12 98 ARG A N 1
ATOM 795 C CA . ARG A 1 98 ? -18.894 -7.217 24.082 1.00 75.12 98 ARG A CA 1
ATOM 796 C C . ARG A 1 98 ? -18.982 -8.508 23.284 1.00 75.12 98 ARG A C 1
ATOM 798 O O . ARG A 1 98 ? -20.075 -8.885 22.867 1.00 75.12 98 ARG A O 1
ATOM 805 N N . TRP A 1 99 ? -17.855 -9.165 23.047 1.00 76.06 99 TRP A N 1
ATOM 806 C CA . TRP A 1 99 ? -17.781 -10.397 22.262 1.00 76.06 99 TRP A CA 1
ATOM 807 C C . TRP A 1 99 ? -17.758 -11.649 23.137 1.00 76.06 99 TRP A C 1
ATOM 809 O O . TRP A 1 99 ? -18.001 -12.744 22.630 1.00 76.06 99 TRP A O 1
ATOM 819 N N . CYS A 1 100 ? -17.539 -11.506 24.448 1.00 74.75 100 CYS A N 1
ATOM 820 C CA . CYS A 1 100 ? -17.660 -12.628 25.361 1.00 74.75 100 CYS A CA 1
ATOM 821 C C . CYS A 1 100 ? -19.120 -12.881 25.752 1.00 74.75 100 CYS A C 1
ATOM 823 O O . CYS A 1 100 ? -19.725 -12.089 26.471 1.00 74.75 100 CYS A O 1
ATOM 825 N N . ARG A 1 101 ? -19.683 -13.999 25.279 1.00 65.25 101 ARG A N 1
ATOM 826 C CA . ARG A 1 101 ? -20.950 -14.553 25.783 1.00 65.25 101 ARG A CA 1
ATOM 827 C C . ARG A 1 101 ? -20.677 -15.559 26.899 1.00 65.25 101 ARG A C 1
ATOM 829 O O . ARG A 1 101 ? -19.634 -16.211 26.886 1.00 65.25 101 ARG A O 1
ATOM 836 N N . HIS A 1 102 ? -21.634 -15.710 27.818 1.00 57.66 102 HIS A N 1
ATOM 837 C CA . HIS A 1 102 ? -21.572 -16.682 28.918 1.00 57.66 102 HIS A CA 1
ATOM 838 C C . HIS A 1 102 ? -21.277 -18.119 28.439 1.00 57.66 102 HIS A C 1
ATOM 840 O O . HIS A 1 102 ? -20.579 -18.848 29.132 1.00 57.66 102 HIS A O 1
ATOM 846 N N . ASP A 1 103 ? -21.684 -18.483 27.219 1.00 55.09 103 ASP A N 1
ATOM 847 C CA . ASP A 1 103 ? -21.493 -19.830 26.654 1.00 55.09 103 ASP A CA 1
ATOM 848 C C . ASP A 1 103 ? -20.072 -20.113 26.113 1.00 55.09 103 ASP A C 1
ATOM 850 O O . ASP A 1 103 ? -19.783 -21.225 25.680 1.00 55.09 103 ASP A O 1
ATOM 854 N N . LEU A 1 104 ? -19.170 -19.120 26.101 1.00 58.31 104 LEU A N 1
ATOM 855 C CA . LEU A 1 104 ? -17.800 -19.232 25.557 1.00 58.31 104 LEU A CA 1
ATOM 856 C C . LEU A 1 104 ? -16.708 -19.097 26.634 1.00 58.31 104 LEU A C 1
ATOM 858 O O . LEU A 1 104 ? -15.535 -18.858 26.322 1.00 58.31 104 LEU A O 1
ATOM 862 N N . THR A 1 105 ? -17.080 -19.220 27.909 1.00 59.03 105 THR A N 1
ATOM 863 C CA . THR A 1 105 ? -16.128 -19.154 29.020 1.00 59.03 105 THR A CA 1
ATOM 864 C C . THR A 1 105 ? -15.467 -20.510 29.238 1.00 59.03 105 THR A C 1
ATOM 866 O O . THR A 1 105 ? -16.142 -21.483 29.562 1.00 59.03 105 THR A O 1
ATOM 869 N N . VAL A 1 106 ? -14.144 -20.563 29.109 1.00 60.56 106 VAL A N 1
ATOM 870 C CA . VAL A 1 106 ? -13.335 -21.722 29.496 1.00 60.56 106 VAL A CA 1
ATOM 871 C C . VAL A 1 106 ? -12.733 -21.429 30.866 1.00 60.56 106 VAL A C 1
ATOM 873 O O . VAL A 1 106 ? -12.127 -20.375 31.077 1.00 60.56 106 VAL A O 1
ATOM 876 N N . THR A 1 107 ? -12.908 -22.338 31.818 1.00 57.38 107 THR A N 1
ATOM 877 C CA . THR A 1 107 ? -12.255 -22.272 33.126 1.00 57.38 107 THR A CA 1
ATOM 878 C C . THR A 1 107 ? -10.815 -22.753 32.995 1.00 57.38 107 THR A C 1
ATOM 880 O O . THR A 1 107 ? -10.551 -23.941 32.838 1.00 57.38 107 THR A O 1
ATOM 883 N N . VAL A 1 108 ? -9.865 -21.821 33.074 1.00 60.38 108 VAL A N 1
ATOM 884 C CA . VAL A 1 108 ? -8.431 -22.130 33.173 1.00 60.38 108 VAL A CA 1
ATOM 885 C C . VAL A 1 108 ? -7.953 -21.595 34.520 1.00 60.38 108 VAL A C 1
ATOM 887 O O . VAL A 1 108 ? -8.091 -20.404 34.794 1.00 60.38 108 VAL A O 1
ATOM 890 N N . ASN A 1 109 ? -7.426 -22.465 35.386 1.00 54.44 109 ASN A N 1
ATOM 891 C CA . ASN A 1 109 ? -6.933 -22.116 36.729 1.00 54.44 109 ASN A CA 1
ATOM 892 C C . ASN A 1 109 ? -7.952 -21.338 37.592 1.00 54.44 109 ASN A C 1
ATOM 894 O O . ASN A 1 109 ? -7.629 -20.283 38.139 1.00 54.44 109 ASN A O 1
ATOM 898 N N . ASN A 1 110 ? -9.198 -21.823 37.687 1.00 55.16 110 ASN A N 1
ATOM 899 C CA . ASN A 1 110 ? -10.296 -21.186 38.438 1.00 55.16 110 ASN A CA 1
ATOM 900 C C . ASN A 1 110 ? -10.639 -19.740 38.013 1.00 55.16 110 ASN A C 1
ATOM 902 O O . ASN A 1 110 ? -11.339 -19.032 38.735 1.00 55.16 110 ASN A O 1
ATOM 906 N N . LYS A 1 111 ? -10.196 -19.296 36.829 1.00 58.03 111 LYS A N 1
ATOM 907 C CA . LYS A 1 111 ? -10.631 -18.044 36.197 1.00 58.03 111 LYS A CA 1
ATOM 908 C C . LYS A 1 111 ? -11.409 -18.355 34.921 1.00 58.03 111 LYS A C 1
ATOM 910 O O . LYS A 1 111 ? -10.939 -19.100 34.063 1.00 58.03 111 LYS A O 1
ATOM 915 N N . HIS A 1 112 ? -12.600 -17.773 34.797 1.00 59.16 112 HIS A N 1
ATOM 916 C CA . HIS A 1 112 ? -13.374 -17.802 33.558 1.00 59.16 112 HIS A CA 1
ATOM 917 C C . HIS A 1 112 ? -12.686 -16.895 32.530 1.00 59.16 112 HIS A C 1
ATOM 919 O O . HIS A 1 112 ? -12.724 -15.670 32.656 1.00 59.16 112 HIS A O 1
ATOM 925 N N . SER A 1 113 ? -12.048 -17.490 31.524 1.00 63.53 113 SER A N 1
ATOM 926 C CA . SER A 1 113 ? -11.408 -16.769 30.422 1.00 63.53 113 SER A CA 1
ATOM 927 C C . SER A 1 113 ? -12.164 -17.019 29.123 1.00 63.53 113 SER A C 1
ATOM 929 O O . SER A 1 113 ? -12.578 -18.136 28.821 1.00 63.53 113 SER A O 1
ATOM 931 N N . CYS A 1 114 ? -12.361 -15.961 28.341 1.00 74.12 114 CYS A N 1
ATOM 932 C CA . CYS A 1 114 ? -13.095 -16.043 27.085 1.00 74.12 114 CYS A CA 1
ATOM 933 C C . CYS A 1 114 ? -12.214 -16.616 25.976 1.00 74.12 114 CYS A C 1
ATOM 935 O O . CYS A 1 114 ? -11.216 -15.990 25.636 1.00 74.12 114 CYS A O 1
ATOM 937 N N . SER A 1 115 ? -12.565 -17.745 25.361 1.00 78.12 115 SER A N 1
ATOM 938 C CA . SER A 1 115 ? -11.726 -18.335 24.299 1.00 78.12 115 SER A CA 1
ATOM 939 C C . SER A 1 115 ? -11.582 -17.418 23.073 1.00 78.12 115 SER A C 1
ATOM 941 O O . SER A 1 115 ? -10.508 -17.329 22.477 1.00 78.12 115 SER A O 1
ATOM 943 N N . ILE A 1 116 ? -12.632 -16.656 22.750 1.00 82.75 116 ILE A N 1
ATOM 944 C CA . ILE A 1 116 ? -12.674 -15.752 21.592 1.00 82.75 116 ILE A CA 1
ATOM 945 C C . ILE A 1 116 ? -11.645 -14.613 21.671 1.00 82.75 116 ILE A C 1
ATOM 947 O O . ILE A 1 116 ? -11.201 -14.119 20.636 1.00 82.75 116 ILE A O 1
ATOM 951 N N . ILE A 1 117 ? -11.215 -14.213 22.878 1.00 86.00 117 ILE A N 1
ATOM 952 C CA . ILE A 1 117 ? -10.220 -13.140 23.018 1.00 86.00 117 ILE A CA 1
ATOM 953 C C . ILE A 1 117 ? -8.856 -13.587 22.499 1.00 86.00 117 ILE A C 1
ATOM 955 O O . ILE A 1 117 ? -8.175 -12.809 21.844 1.00 86.00 117 ILE A O 1
ATOM 959 N N . TYR A 1 118 ? -8.489 -14.853 22.716 1.00 88.19 118 TYR A N 1
ATOM 960 C CA . TYR A 1 118 ? -7.217 -15.400 22.254 1.00 88.19 118 TYR A CA 1
ATOM 961 C C . TYR A 1 118 ? -7.180 -15.529 20.731 1.00 88.19 118 TYR A C 1
ATOM 963 O O . TYR A 1 118 ? -6.136 -15.301 20.124 1.00 88.19 118 TYR A O 1
ATOM 971 N N . LEU A 1 119 ? -8.324 -15.823 20.103 1.00 90.06 119 LEU A N 1
ATOM 972 C CA . LEU A 1 119 ? -8.452 -15.788 18.647 1.00 90.06 119 LEU A CA 1
ATOM 973 C C . LEU A 1 119 ? -8.196 -14.374 18.111 1.00 90.06 119 LEU A C 1
ATOM 975 O O . LEU A 1 119 ? -7.403 -14.202 17.187 1.00 90.06 119 LEU A O 1
ATOM 979 N N . HIS A 1 120 ? -8.831 -13.358 18.703 1.00 91.69 120 HIS A N 1
ATOM 980 C CA . HIS A 1 120 ? -8.634 -11.975 18.275 1.00 91.69 120 HIS A CA 1
ATOM 981 C C . HIS A 1 120 ? -7.204 -11.483 18.529 1.00 91.69 120 HIS A C 1
ATOM 983 O O . HIS A 1 120 ? -6.617 -10.871 17.636 1.00 91.69 120 HIS A O 1
ATOM 989 N N . ASP A 1 121 ? -6.631 -11.815 19.689 1.00 92.75 121 ASP A N 1
ATOM 990 C CA . ASP A 1 121 ? -5.237 -11.523 20.032 1.00 92.75 121 ASP A CA 1
ATOM 991 C C . ASP A 1 121 ? -4.281 -12.164 19.010 1.00 92.75 121 ASP A C 1
ATOM 993 O O . ASP A 1 121 ? -3.342 -11.511 18.558 1.00 92.75 121 ASP A O 1
ATOM 997 N N . GLY A 1 122 ? -4.554 -13.403 18.585 1.00 94.06 122 GLY A N 1
ATOM 998 C CA . GLY A 1 122 ? -3.789 -14.101 17.551 1.00 94.06 122 GLY A CA 1
ATOM 999 C C . GLY A 1 122 ? -3.891 -13.447 16.171 1.00 94.06 122 GLY A C 1
ATOM 1000 O O . GLY A 1 122 ? -2.871 -13.263 15.511 1.00 94.06 122 GLY A O 1
ATOM 1001 N N . ILE A 1 123 ? -5.091 -13.039 15.743 1.00 94.94 123 ILE A N 1
ATOM 1002 C CA . ILE A 1 123 ? -5.290 -12.359 14.450 1.00 94.94 123 ILE A CA 1
ATOM 1003 C C . ILE A 1 123 ? -4.578 -11.000 14.430 1.00 94.94 123 ILE A C 1
ATOM 1005 O O . ILE A 1 123 ? -3.918 -10.675 13.443 1.00 94.94 123 ILE A O 1
ATOM 1009 N N . VAL A 1 124 ? -4.676 -10.212 15.507 1.00 94.75 124 VAL A N 1
ATOM 1010 C CA . VAL A 1 124 ? -3.995 -8.908 15.592 1.00 94.75 124 VAL A CA 1
ATOM 1011 C C . VAL A 1 124 ? -2.483 -9.080 15.617 1.00 94.75 124 VAL A C 1
ATOM 1013 O O . VAL A 1 124 ? -1.791 -8.365 14.893 1.00 94.75 124 VAL A O 1
ATOM 1016 N N . ALA A 1 125 ? -1.966 -10.044 16.384 1.00 95.00 125 ALA A N 1
ATOM 1017 C CA . ALA A 1 125 ? -0.540 -10.353 16.393 1.00 95.00 125 ALA A CA 1
ATOM 1018 C C . ALA A 1 125 ? -0.053 -10.787 15.002 1.00 95.00 125 ALA A C 1
ATOM 1020 O O . ALA A 1 125 ? 0.948 -10.264 14.515 1.00 95.00 125 ALA A O 1
ATOM 1021 N N . TYR A 1 126 ? -0.789 -11.679 14.333 1.00 96.56 126 TYR A N 1
ATOM 1022 C CA . TYR A 1 126 ? -0.482 -12.131 12.976 1.00 96.56 126 TYR A CA 1
ATOM 1023 C C . TYR A 1 126 ? -0.437 -10.963 11.983 1.00 96.56 126 TYR A C 1
ATOM 1025 O O . TYR A 1 126 ? 0.581 -10.759 11.323 1.00 96.56 126 TYR A O 1
ATOM 1033 N N . LEU A 1 127 ? -1.502 -10.157 11.908 1.00 96.69 127 LEU A N 1
ATOM 1034 C CA . LEU A 1 127 ? -1.554 -9.006 11.003 1.00 96.69 127 LEU A CA 1
ATOM 1035 C C . LEU A 1 127 ? -0.452 -7.994 11.332 1.00 96.69 127 LEU A C 1
ATOM 1037 O O . LEU A 1 127 ? 0.202 -7.494 10.422 1.00 96.69 127 LEU A O 1
ATOM 1041 N N . GLY A 1 128 ? -0.197 -7.734 12.615 1.00 95.88 128 GLY A N 1
ATOM 1042 C CA . GLY A 1 128 ? 0.875 -6.851 13.064 1.00 95.88 128 GLY A CA 1
ATOM 1043 C C . GLY A 1 128 ? 2.257 -7.317 12.603 1.00 95.88 128 GLY A C 1
ATOM 1044 O O . GLY A 1 128 ? 2.997 -6.532 12.013 1.00 95.88 128 GLY A O 1
ATOM 1045 N N . ILE A 1 129 ? 2.582 -8.599 12.799 1.00 96.00 129 ILE A N 1
ATOM 1046 C CA . ILE A 1 129 ? 3.845 -9.204 12.346 1.00 96.00 129 ILE A CA 1
ATOM 1047 C C . ILE A 1 129 ? 3.965 -9.120 10.821 1.00 96.00 129 ILE A C 1
ATOM 1049 O O . ILE A 1 129 ? 5.004 -8.696 10.317 1.00 96.00 129 ILE A O 1
ATOM 1053 N N . MET A 1 130 ? 2.905 -9.465 10.086 1.00 96.94 130 MET A N 1
ATOM 1054 C CA . MET A 1 130 ? 2.903 -9.425 8.621 1.00 96.94 130 MET A CA 1
ATOM 1055 C C . MET A 1 130 ? 3.106 -8.004 8.086 1.00 96.94 130 MET A C 1
ATOM 1057 O O . MET A 1 130 ? 3.941 -7.796 7.204 1.00 96.94 130 MET A O 1
ATOM 1061 N N . ILE A 1 131 ? 2.386 -7.017 8.630 1.00 96.56 131 ILE A N 1
ATOM 1062 C CA . ILE A 1 131 ? 2.521 -5.610 8.230 1.00 96.56 131 ILE A CA 1
ATOM 1063 C C . ILE A 1 131 ? 3.931 -5.108 8.554 1.00 96.56 131 ILE A C 1
ATOM 1065 O O . ILE A 1 131 ? 4.569 -4.525 7.682 1.00 96.56 131 ILE A O 1
ATOM 1069 N N . LEU A 1 132 ? 4.445 -5.353 9.764 1.00 95.44 132 LEU A N 1
ATOM 1070 C CA . LEU A 1 132 ? 5.782 -4.903 10.166 1.00 95.44 132 LEU A CA 1
ATOM 1071 C C . LEU A 1 132 ? 6.879 -5.523 9.304 1.00 95.44 132 LEU A C 1
ATOM 1073 O O . LEU A 1 132 ? 7.771 -4.806 8.849 1.00 95.44 132 LEU A O 1
ATOM 1077 N N . TYR A 1 133 ? 6.799 -6.830 9.055 1.00 95.38 133 TYR A N 1
ATOM 1078 C CA . TYR A 1 133 ? 7.766 -7.544 8.233 1.00 95.38 133 TYR A CA 1
ATOM 1079 C C . TYR A 1 133 ? 7.776 -7.003 6.802 1.00 95.38 133 TYR A C 1
ATOM 1081 O O . TYR A 1 133 ? 8.807 -6.534 6.323 1.00 95.38 133 TYR A O 1
ATOM 1089 N N . HIS A 1 134 ? 6.621 -7.000 6.130 1.00 95.38 134 HIS A N 1
ATOM 1090 C CA . HIS A 1 134 ? 6.546 -6.569 4.738 1.00 95.38 134 HIS A CA 1
ATOM 1091 C C . HIS A 1 134 ? 6.816 -5.072 4.569 1.00 95.38 134 HIS A C 1
ATOM 1093 O O . HIS A 1 134 ? 7.500 -4.710 3.615 1.00 95.38 134 HIS A O 1
ATOM 1099 N N . MET A 1 135 ? 6.375 -4.214 5.495 1.00 93.56 135 MET A N 1
ATOM 1100 C CA . MET A 1 135 ? 6.685 -2.781 5.446 1.00 93.56 135 MET A CA 1
ATOM 1101 C C . MET A 1 135 ? 8.191 -2.561 5.590 1.00 93.56 135 MET A C 1
ATOM 1103 O O . MET A 1 135 ? 8.789 -1.846 4.789 1.00 93.56 135 MET A O 1
ATOM 1107 N N . SER A 1 136 ? 8.828 -3.225 6.559 1.00 91.00 136 SER A N 1
ATOM 1108 C CA . SER A 1 136 ? 10.278 -3.125 6.761 1.00 91.00 136 SER A CA 1
ATOM 1109 C C . SER A 1 136 ? 11.041 -3.618 5.532 1.00 91.00 136 SER A C 1
ATOM 1111 O O . SER A 1 136 ? 11.911 -2.913 5.024 1.00 91.00 136 SER A O 1
ATOM 1113 N N . SER A 1 137 ? 10.676 -4.777 4.980 1.00 90.25 137 SER A N 1
ATOM 1114 C CA . SER A 1 137 ? 11.286 -5.273 3.746 1.00 90.25 137 SER A CA 1
ATOM 1115 C C . SER A 1 137 ? 11.055 -4.324 2.567 1.00 90.25 137 SER A C 1
ATOM 1117 O O . SER A 1 137 ? 11.983 -4.061 1.817 1.00 90.25 137 SER A O 1
ATOM 1119 N N . ALA A 1 138 ? 9.862 -3.751 2.400 1.00 90.94 138 ALA A N 1
ATOM 1120 C CA . ALA A 1 138 ? 9.590 -2.808 1.314 1.00 90.94 138 ALA A CA 1
ATOM 1121 C C . ALA A 1 138 ? 10.433 -1.521 1.431 1.00 90.94 138 ALA A C 1
ATOM 1123 O O . ALA A 1 138 ? 10.917 -1.003 0.420 1.00 90.94 138 ALA A O 1
ATOM 1124 N N . CYS A 1 139 ? 10.648 -1.040 2.659 1.00 86.81 139 CYS A N 1
ATOM 1125 C CA . CYS A 1 139 ? 11.470 0.132 2.960 1.00 86.81 139 CYS A CA 1
ATOM 1126 C C . CYS A 1 139 ? 12.968 -0.113 2.737 1.00 86.81 139 CYS A C 1
ATOM 1128 O O . CYS A 1 139 ? 13.638 0.740 2.155 1.00 86.81 139 CYS A O 1
ATOM 1130 N N . PHE A 1 140 ? 13.495 -1.249 3.206 1.00 84.31 140 PHE A N 1
ATOM 1131 C CA . PHE A 1 140 ? 14.943 -1.470 3.323 1.00 84.31 140 PHE A CA 1
ATOM 1132 C C . PHE A 1 140 ? 15.528 -2.440 2.291 1.00 84.31 140 PHE A C 1
ATOM 1134 O O . PHE A 1 140 ? 16.739 -2.451 2.091 1.00 84.31 140 PHE A O 1
ATOM 1141 N N . GLN A 1 141 ? 14.709 -3.241 1.607 1.00 83.81 141 GLN A N 1
ATOM 1142 C CA . GLN A 1 141 ? 15.188 -4.095 0.521 1.00 83.81 141 GLN A CA 1
ATOM 1143 C C . GLN A 1 141 ? 15.441 -3.269 -0.744 1.00 83.81 141 GLN A C 1
ATOM 1145 O O . GLN A 1 141 ? 14.720 -2.311 -1.047 1.00 83.81 141 GLN A O 1
ATOM 1150 N N . SER A 1 142 ? 16.459 -3.670 -1.511 1.00 84.00 142 SER A N 1
ATOM 1151 C CA . SER A 1 142 ? 16.721 -3.075 -2.818 1.00 84.00 142 SER A CA 1
ATOM 1152 C C . SER A 1 142 ? 15.507 -3.262 -3.742 1.00 84.00 142 SER A C 1
ATOM 1154 O O . SER A 1 142 ? 14.996 -4.380 -3.864 1.00 84.00 142 SER A O 1
ATOM 1156 N N . PRO A 1 143 ? 15.051 -2.203 -4.432 1.00 85.56 143 PRO A N 1
ATOM 1157 C CA . PRO A 1 143 ? 14.007 -2.310 -5.448 1.00 85.56 143 PRO A CA 1
ATOM 1158 C C . PRO A 1 143 ? 14.478 -2.995 -6.743 1.00 85.56 143 PRO A C 1
ATOM 1160 O O . PRO A 1 143 ? 13.657 -3.226 -7.628 1.00 85.56 143 PRO A O 1
ATOM 1163 N N . GLY A 1 144 ? 15.764 -3.334 -6.867 1.00 84.94 144 GLY A N 1
ATOM 1164 C CA . GLY A 1 144 ? 16.391 -3.779 -8.111 1.00 84.94 144 GLY A CA 1
ATOM 1165 C C . GLY A 1 144 ? 16.920 -2.579 -8.894 1.00 84.94 144 GLY A C 1
ATOM 1166 O O . GLY A 1 144 ? 16.142 -1.797 -9.444 1.00 84.94 144 GLY A O 1
ATOM 1167 N N . VAL A 1 145 ? 18.237 -2.408 -8.929 1.00 84.31 145 VAL A N 1
ATOM 1168 C CA . VAL A 1 145 ? 18.916 -1.264 -9.548 1.00 84.31 145 VAL A CA 1
ATOM 1169 C C . VAL A 1 145 ? 19.666 -1.743 -10.783 1.00 84.31 145 VAL A C 1
ATOM 1171 O O . VAL A 1 145 ? 20.435 -2.695 -10.722 1.00 84.31 145 VAL A O 1
ATOM 1174 N N . ALA A 1 146 ? 19.461 -1.068 -11.912 1.00 82.94 146 ALA A N 1
ATOM 1175 C CA . ALA A 1 146 ? 20.206 -1.372 -13.125 1.00 82.94 146 ALA A CA 1
ATOM 1176 C C . ALA A 1 146 ? 21.647 -0.844 -13.013 1.00 82.94 146 ALA A C 1
ATOM 1178 O O . ALA A 1 146 ? 21.856 0.350 -12.778 1.00 82.94 146 ALA A O 1
ATOM 1179 N N . VAL A 1 147 ? 22.623 -1.733 -13.199 1.00 78.56 147 VAL A N 1
ATOM 1180 C CA . VAL A 1 147 ? 24.069 -1.455 -13.093 1.00 78.56 147 VAL A CA 1
ATOM 1181 C C . VAL A 1 147 ? 24.719 -1.553 -14.487 1.00 78.56 147 VAL A C 1
ATOM 1183 O O . VAL A 1 147 ? 24.278 -2.378 -15.286 1.00 78.56 147 VAL A O 1
ATOM 1186 N N . PRO A 1 148 ? 25.746 -0.742 -14.822 1.00 71.75 148 PRO A N 1
ATOM 1187 C CA . PRO A 1 148 ? 26.473 -0.876 -16.088 1.00 71.75 148 PRO A CA 1
ATOM 1188 C C . PRO A 1 148 ? 27.071 -2.282 -16.289 1.00 71.75 148 PRO A C 1
ATOM 1190 O O . PRO A 1 148 ? 27.491 -2.925 -15.328 1.00 71.75 148 PRO A O 1
ATOM 1193 N N . ASN A 1 149 ? 27.153 -2.731 -17.546 1.00 58.50 149 ASN A N 1
ATOM 1194 C CA . ASN A 1 149 ? 27.686 -4.050 -17.916 1.00 58.50 149 ASN A CA 1
ATOM 1195 C C . ASN A 1 149 ? 29.227 -4.115 -18.005 1.00 58.50 149 ASN A C 1
ATOM 1197 O O . ASN A 1 149 ? 29.748 -5.196 -18.248 1.00 58.50 149 ASN A O 1
ATOM 1201 N N . ASP A 1 150 ? 29.955 -3.005 -17.835 1.00 55.34 150 ASP A N 1
ATOM 1202 C CA . ASP A 1 150 ? 31.392 -2.957 -18.136 1.00 55.34 150 ASP A CA 1
ATOM 1203 C C . ASP A 1 150 ? 32.285 -3.655 -17.090 1.00 55.34 150 ASP A C 1
ATOM 1205 O O . ASP A 1 150 ? 32.295 -3.318 -15.900 1.00 55.34 150 ASP A O 1
ATOM 1209 N N . ASP A 1 151 ? 33.122 -4.570 -17.585 1.00 45.94 151 ASP A N 1
ATOM 1210 C CA . ASP A 1 151 ? 34.216 -5.240 -16.865 1.00 45.94 151 ASP A CA 1
ATOM 1211 C C . ASP A 1 151 ? 35.425 -4.307 -16.606 1.00 45.94 151 ASP A C 1
ATOM 1213 O O . ASP A 1 151 ? 36.334 -4.638 -15.849 1.00 45.94 151 ASP A O 1
ATOM 1217 N N . SER A 1 152 ? 35.445 -3.097 -17.177 1.00 40.50 152 SER A N 1
ATOM 1218 C CA . SER A 1 152 ? 36.572 -2.152 -17.070 1.00 40.50 152 SER A CA 1
ATOM 1219 C C . SER A 1 152 ? 36.721 -1.479 -15.696 1.00 40.50 152 SER A C 1
ATOM 1221 O O . SER A 1 152 ? 37.782 -0.938 -15.385 1.00 40.50 152 SER A O 1
ATOM 1223 N N . ILE A 1 153 ? 35.695 -1.537 -14.840 1.00 46.31 153 ILE A N 1
ATOM 1224 C CA . ILE A 1 153 ? 35.718 -0.919 -13.500 1.00 46.31 153 ILE A CA 1
ATOM 1225 C C . ILE A 1 153 ? 36.449 -1.816 -12.475 1.00 46.31 153 ILE A C 1
ATOM 1227 O O . ILE A 1 153 ? 36.891 -1.341 -11.426 1.00 46.31 153 ILE A O 1
ATOM 1231 N N . GLU A 1 154 ? 36.663 -3.101 -12.783 1.00 38.16 154 GLU A N 1
ATOM 1232 C CA . GLU A 1 154 ? 37.284 -4.069 -11.863 1.00 38.16 154 GLU A CA 1
ATOM 1233 C C . GLU A 1 154 ? 38.752 -3.732 -11.522 1.00 38.16 154 GLU A C 1
ATOM 1235 O O . GLU A 1 154 ? 39.233 -4.058 -10.435 1.00 38.16 154 GLU A O 1
ATOM 1240 N N . ASN A 1 155 ? 39.445 -2.977 -12.383 1.00 34.22 155 ASN A N 1
ATOM 1241 C CA . ASN A 1 155 ? 40.823 -2.541 -12.132 1.00 34.22 155 ASN A CA 1
ATOM 1242 C C . ASN A 1 155 ? 40.945 -1.304 -11.223 1.00 34.22 155 ASN A C 1
ATOM 1244 O O . ASN A 1 155 ? 42.028 -1.055 -10.700 1.00 34.22 155 ASN A O 1
ATOM 1248 N N . HIS A 1 156 ? 39.861 -0.558 -10.983 1.00 38.06 156 HIS A N 1
ATOM 1249 C CA . HIS A 1 156 ? 39.886 0.644 -10.134 1.00 38.06 156 HIS A CA 1
ATOM 1250 C C . HIS A 1 156 ? 39.259 0.447 -8.746 1.00 38.06 156 HIS A C 1
ATOM 1252 O O . HIS A 1 156 ? 39.390 1.322 -7.894 1.00 38.06 156 HIS A O 1
ATOM 1258 N N . LEU A 1 157 ? 38.611 -0.696 -8.493 1.00 38.78 157 LEU A N 1
ATOM 1259 C CA . LEU A 1 157 ? 37.944 -1.000 -7.218 1.00 38.78 157 LEU A CA 1
ATOM 1260 C C . LEU A 1 157 ? 38.721 -1.965 -6.307 1.00 38.78 157 LEU A C 1
ATOM 1262 O O . LEU A 1 157 ? 38.236 -2.298 -5.226 1.00 38.78 157 LEU A O 1
ATOM 1266 N N . LYS A 1 158 ? 39.931 -2.399 -6.684 1.00 27.22 158 LYS A N 1
ATOM 1267 C CA . LYS A 1 158 ? 40.818 -3.094 -5.739 1.00 27.22 158 LYS A CA 1
ATOM 1268 C C . LYS A 1 158 ? 41.416 -2.066 -4.769 1.00 27.22 158 LYS A C 1
ATOM 1270 O O . LYS A 1 158 ? 42.101 -1.151 -5.226 1.00 27.22 158 LYS A O 1
ATOM 1275 N N . PRO A 1 159 ? 41.207 -2.189 -3.445 1.00 31.36 159 PRO A N 1
ATOM 1276 C CA . PRO A 1 159 ? 41.878 -1.325 -2.493 1.00 31.36 159 PRO A CA 1
ATOM 1277 C C . PRO A 1 159 ? 43.341 -1.767 -2.429 1.00 31.36 159 PRO A C 1
ATOM 1279 O O . PRO A 1 159 ? 43.671 -2.751 -1.768 1.00 31.36 159 PRO A O 1
ATOM 1282 N N . ASN A 1 160 ? 44.233 -1.053 -3.116 1.00 25.84 160 ASN A N 1
ATOM 1283 C CA . ASN A 1 160 ? 45.656 -1.157 -2.816 1.00 25.84 160 ASN A CA 1
ATOM 1284 C C . ASN A 1 160 ? 45.894 -0.494 -1.457 1.00 25.84 160 ASN A C 1
ATOM 1286 O O . ASN A 1 160 ? 46.153 0.702 -1.338 1.00 25.84 160 ASN A O 1
ATOM 1290 N N . VAL A 1 161 ? 45.775 -1.310 -0.414 1.00 36.16 161 VAL A N 1
ATOM 1291 C CA . VAL A 1 161 ? 46.406 -1.070 0.876 1.00 36.16 161 VAL A CA 1
ATOM 1292 C C . VAL A 1 161 ? 47.909 -1.021 0.626 1.00 36.16 161 VAL A C 1
ATOM 1294 O O . VAL A 1 161 ? 48.520 -2.070 0.495 1.00 36.16 161 VAL A O 1
ATOM 1297 N N . THR A 1 162 ? 48.481 0.183 0.549 1.00 26.80 162 THR A N 1
ATOM 1298 C CA . THR A 1 162 ? 49.839 0.497 1.028 1.00 26.80 162 THR A CA 1
ATOM 1299 C C . THR A 1 162 ? 50.103 2.004 0.963 1.00 26.80 162 THR A C 1
ATOM 1301 O O . THR A 1 162 ? 50.357 2.566 -0.092 1.00 26.80 162 THR A O 1
ATOM 1304 N N . THR A 1 163 ? 50.103 2.610 2.153 1.00 27.97 163 THR A N 1
ATOM 1305 C CA . THR A 1 163 ? 51.098 3.576 2.658 1.00 27.97 163 THR A CA 1
ATOM 1306 C C . THR A 1 163 ? 51.382 4.911 1.946 1.00 27.97 163 THR A C 1
ATOM 1308 O O . THR A 1 163 ? 51.962 4.951 0.870 1.00 27.97 163 THR A O 1
ATOM 1311 N N . LYS A 1 164 ? 51.238 5.954 2.783 1.00 24.95 164 LYS A N 1
ATOM 1312 C CA . LYS A 1 164 ? 52.065 7.166 2.983 1.00 24.95 164 LYS A CA 1
ATOM 1313 C C . LYS A 1 164 ? 51.553 8.510 2.444 1.00 24.95 164 LYS A C 1
ATOM 1315 O O . LYS A 1 164 ? 51.341 8.732 1.264 1.00 24.95 164 LYS A O 1
ATOM 1320 N N . VAL A 1 165 ? 51.433 9.395 3.433 1.00 34.69 165 VAL A N 1
ATOM 1321 C CA . VAL A 1 165 ? 51.297 10.852 3.438 1.00 34.69 165 VAL A CA 1
ATOM 1322 C C . VAL A 1 165 ? 52.358 11.535 2.570 1.00 34.69 165 VAL A C 1
ATOM 1324 O O . VAL A 1 165 ? 53.538 11.244 2.741 1.00 34.69 165 VAL A O 1
ATOM 1327 N N . SER A 1 166 ? 51.956 12.538 1.785 1.00 24.12 166 SER A N 1
ATOM 1328 C CA . SER A 1 166 ? 52.718 13.785 1.620 1.00 24.12 166 SER A CA 1
ATOM 1329 C C . SER A 1 166 ? 51.837 14.894 1.043 1.00 24.12 166 SER A C 1
ATOM 1331 O O . SER A 1 166 ? 51.053 14.687 0.121 1.00 24.12 166 SER A O 1
ATOM 1333 N N . THR A 1 167 ? 51.970 16.057 1.662 1.00 32.84 167 THR A N 1
ATOM 1334 C CA . THR A 1 167 ? 51.404 17.364 1.338 1.00 32.84 167 THR A CA 1
ATOM 1335 C C . THR A 1 167 ? 52.041 18.005 0.097 1.00 32.84 167 THR A C 1
ATOM 1337 O O . THR A 1 167 ? 53.175 17.675 -0.223 1.00 32.84 167 THR A O 1
ATOM 1340 N N . THR A 1 168 ? 51.313 18.998 -0.435 1.00 28.75 168 THR A N 1
ATOM 1341 C CA . THR A 1 168 ? 51.683 20.113 -1.339 1.00 28.75 168 THR A CA 1
ATOM 1342 C C . THR A 1 168 ? 51.616 19.926 -2.867 1.00 28.75 168 THR A C 1
ATOM 1344 O O . THR A 1 168 ? 52.013 18.914 -3.428 1.00 28.75 168 THR A O 1
ATOM 1347 N N . ASP A 1 169 ? 51.097 21.005 -3.474 1.00 25.45 169 ASP A N 1
ATOM 1348 C CA . ASP A 1 169 ? 51.358 21.564 -4.810 1.00 25.45 169 ASP A CA 1
ATOM 1349 C C . ASP A 1 169 ? 50.364 21.360 -5.982 1.00 25.45 169 ASP A C 1
ATOM 1351 O O . ASP A 1 169 ? 50.195 20.296 -6.565 1.00 25.45 169 ASP A O 1
ATOM 1355 N N . GLU A 1 170 ? 49.725 22.499 -6.287 1.00 27.00 170 GLU A N 1
ATOM 1356 C CA . GLU A 1 170 ? 49.485 23.132 -7.594 1.00 27.00 170 GLU A CA 1
ATOM 1357 C C . GLU A 1 170 ? 48.633 22.455 -8.689 1.00 27.00 170 GLU A C 1
ATOM 1359 O O . GLU A 1 170 ? 49.053 21.648 -9.510 1.00 27.00 170 GLU A O 1
ATOM 1364 N N . ILE A 1 171 ? 47.400 22.971 -8.742 1.00 36.34 171 ILE A N 1
ATOM 1365 C CA . ILE A 1 171 ? 46.634 23.444 -9.907 1.00 36.34 171 ILE A CA 1
ATOM 1366 C C . ILE A 1 171 ? 47.441 23.501 -11.221 1.00 36.34 171 ILE A C 1
ATOM 1368 O O . ILE A 1 171 ? 48.239 24.412 -11.408 1.00 36.34 171 ILE A O 1
ATOM 1372 N N . ASN A 1 172 ? 47.134 22.602 -12.165 1.00 27.78 172 ASN A N 1
ATOM 1373 C CA . ASN A 1 172 ? 46.902 22.906 -13.589 1.00 27.78 172 ASN A CA 1
ATOM 1374 C C . ASN A 1 172 ? 46.634 21.621 -14.394 1.00 27.78 172 ASN A C 1
ATOM 1376 O O . ASN A 1 172 ? 47.553 20.901 -14.768 1.00 27.78 172 ASN A O 1
ATOM 1380 N N . SER A 1 173 ? 45.368 21.343 -14.712 1.00 26.02 173 SER A N 1
ATOM 1381 C CA . SER A 1 173 ? 44.967 20.71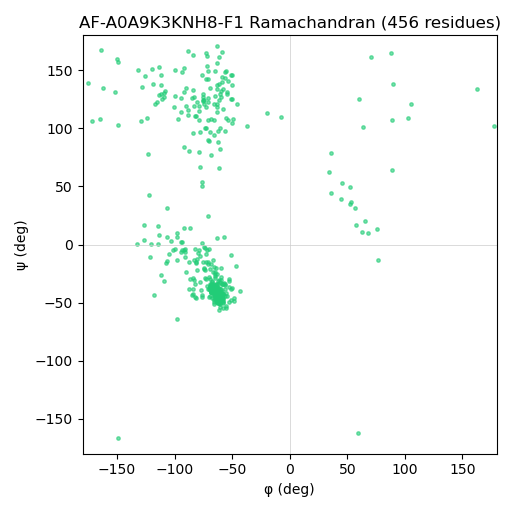8 -15.985 1.00 26.02 173 SER A CA 1
ATOM 1382 C C . SER A 1 173 ? 43.440 20.636 -16.097 1.00 26.02 173 SER A C 1
ATOM 1384 O O . SER A 1 173 ? 42.711 20.395 -15.139 1.00 26.02 173 SER A O 1
ATOM 1386 N N . SER A 1 174 ? 42.971 20.922 -17.302 1.00 24.81 174 SER A N 1
ATOM 1387 C CA . SER A 1 174 ? 41.594 20.954 -17.793 1.00 24.81 174 SER A CA 1
ATOM 1388 C C . SER A 1 174 ? 40.808 19.654 -17.533 1.00 24.81 174 SER A C 1
ATOM 1390 O O . SER A 1 174 ? 41.348 18.570 -17.755 1.00 24.81 174 SER A O 1
ATOM 1392 N N . PRO A 1 175 ? 39.506 19.705 -17.170 1.00 30.45 175 PRO A N 1
ATOM 1393 C CA . PRO A 1 175 ? 38.721 18.491 -17.007 1.00 30.45 175 PRO A CA 1
ATOM 1394 C C . PRO A 1 175 ? 38.188 18.041 -18.372 1.00 30.45 175 PRO A C 1
ATOM 1396 O O . PRO A 1 175 ? 37.155 18.510 -18.853 1.00 30.45 175 PRO A O 1
ATOM 1399 N N . SER A 1 176 ? 38.903 17.116 -19.009 1.00 26.67 176 SER A N 1
ATOM 1400 C CA . SER A 1 176 ? 38.318 16.261 -20.041 1.00 26.67 176 SER A CA 1
ATOM 1401 C C . SER A 1 176 ? 37.453 15.195 -19.361 1.00 26.67 176 SER A C 1
ATOM 1403 O O . SER A 1 176 ? 37.901 14.503 -18.453 1.00 26.67 176 SER A O 1
ATOM 1405 N N . SER A 1 177 ? 36.179 15.140 -19.764 1.00 31.08 177 SER A N 1
ATOM 1406 C CA . SER A 1 177 ? 35.215 14.057 -19.512 1.00 31.08 177 SER A CA 1
ATOM 1407 C C . SER A 1 177 ? 35.325 13.372 -18.142 1.00 31.08 177 SER A C 1
ATOM 1409 O O . SER A 1 177 ? 35.822 12.249 -18.035 1.00 31.08 177 SER A O 1
ATOM 1411 N N . SER A 1 178 ? 34.798 14.010 -17.094 1.00 28.11 178 SER A N 1
ATOM 1412 C CA . SER A 1 178 ? 34.521 13.312 -15.840 1.00 28.11 178 SER A CA 1
ATOM 1413 C C . SER A 1 178 ? 33.424 12.275 -16.094 1.00 28.11 178 SER A C 1
ATOM 1415 O O . SER A 1 178 ? 32.231 12.584 -16.059 1.00 28.11 178 SER A O 1
ATOM 1417 N N . PHE A 1 179 ? 33.836 11.038 -16.373 1.00 33.34 179 PHE A N 1
ATOM 1418 C CA . PHE A 1 179 ? 33.035 9.863 -16.074 1.00 33.34 179 PHE A CA 1
ATOM 1419 C C . PHE A 1 179 ? 32.518 10.050 -14.648 1.00 33.34 179 PHE A C 1
ATOM 1421 O O . PHE A 1 179 ? 33.317 10.212 -13.724 1.00 33.34 179 PHE A O 1
ATOM 1428 N N . TYR A 1 180 ? 31.198 10.071 -14.464 1.00 32.94 180 TYR A N 1
ATOM 1429 C CA . TYR A 1 180 ? 30.621 9.870 -13.143 1.00 32.94 180 TYR A CA 1
ATOM 1430 C C . TYR A 1 180 ? 31.030 8.460 -12.718 1.00 32.94 180 TYR A C 1
ATOM 1432 O O . TYR A 1 180 ? 30.358 7.474 -13.020 1.00 32.94 180 TYR A O 1
ATOM 1440 N N . ALA A 1 181 ? 32.196 8.360 -12.080 1.00 31.11 181 ALA A N 1
ATOM 1441 C CA . ALA A 1 181 ? 32.536 7.227 -11.256 1.00 31.11 181 ALA A CA 1
ATOM 1442 C C . ALA A 1 181 ? 31.345 7.054 -10.319 1.00 31.11 181 ALA A C 1
ATOM 1444 O O . ALA A 1 181 ? 30.931 8.017 -9.669 1.00 31.11 181 ALA A O 1
ATOM 1445 N N . TRP A 1 182 ? 30.760 5.859 -10.302 1.00 33.56 182 TRP A N 1
ATOM 1446 C CA . TRP A 1 182 ? 29.834 5.463 -9.254 1.00 33.56 182 TRP A CA 1
ATOM 1447 C C . TRP A 1 182 ? 30.612 5.519 -7.940 1.00 33.56 182 TRP A C 1
ATOM 1449 O O . TRP A 1 182 ? 31.164 4.522 -7.480 1.00 33.56 182 TRP A O 1
ATOM 1459 N N . THR A 1 183 ? 30.723 6.708 -7.357 1.00 30.47 183 THR A N 1
ATOM 1460 C CA . THR A 1 183 ? 31.122 6.849 -5.977 1.00 30.47 183 THR A CA 1
ATOM 1461 C C . THR A 1 183 ? 29.983 6.209 -5.206 1.00 30.47 183 THR A C 1
ATOM 1463 O O . THR A 1 183 ? 28.812 6.577 -5.333 1.00 30.47 183 THR A O 1
ATOM 1466 N N . SER A 1 184 ? 30.317 5.185 -4.431 1.00 38.59 184 SER A N 1
ATOM 1467 C CA . SER A 1 184 ? 29.397 4.484 -3.535 1.00 38.59 184 SER A CA 1
ATOM 1468 C C . SER A 1 184 ? 28.618 5.427 -2.604 1.00 38.59 184 SER A C 1
ATOM 1470 O O . SER A 1 184 ? 27.682 4.997 -1.949 1.00 38.59 184 SER A O 1
ATOM 1472 N N . THR A 1 185 ? 28.969 6.715 -2.571 1.00 32.59 185 THR A N 1
ATOM 1473 C CA . THR A 1 185 ? 28.319 7.798 -1.837 1.00 32.59 185 THR A CA 1
ATOM 1474 C C . THR A 1 185 ? 26.997 8.300 -2.431 1.00 32.59 185 THR A C 1
ATOM 1476 O O . THR A 1 185 ? 26.274 8.990 -1.720 1.00 32.59 185 THR A O 1
ATOM 1479 N N . ASP A 1 186 ? 26.644 7.980 -3.683 1.00 35.59 186 ASP A N 1
ATOM 1480 C CA . ASP A 1 186 ? 25.340 8.376 -4.266 1.00 35.59 186 ASP A CA 1
ATOM 1481 C C . ASP A 1 186 ? 24.334 7.221 -4.407 1.00 35.59 186 ASP A C 1
ATOM 1483 O O . ASP A 1 186 ? 23.205 7.399 -4.876 1.00 35.59 186 ASP A O 1
ATOM 1487 N N . ALA A 1 187 ? 24.679 6.042 -3.887 1.00 37.69 187 ALA A N 1
ATOM 1488 C CA . ALA A 1 187 ? 23.787 4.897 -3.773 1.00 37.69 187 ALA A CA 1
ATOM 1489 C C . ALA A 1 187 ? 22.779 5.049 -2.614 1.00 37.69 187 ALA A C 1
ATOM 1491 O O . ALA A 1 187 ? 22.602 4.122 -1.838 1.00 37.69 187 ALA A O 1
ATOM 1492 N N . ARG A 1 188 ? 22.053 6.174 -2.508 1.00 39.03 188 ARG A N 1
ATOM 1493 C CA . ARG A 1 188 ? 20.999 6.370 -1.485 1.00 39.03 188 ARG A CA 1
ATOM 1494 C C . ARG A 1 188 ? 19.793 5.464 -1.750 1.00 39.03 188 ARG A C 1
ATOM 1496 O O . ARG A 1 188 ? 18.788 5.873 -2.335 1.00 39.03 188 ARG A O 1
ATOM 1503 N N . GLY A 1 189 ? 19.924 4.180 -1.421 1.00 34.59 189 GLY A N 1
ATOM 1504 C CA . GLY A 1 189 ? 18.885 3.150 -1.381 1.00 34.59 189 GLY A CA 1
ATOM 1505 C C . GLY A 1 189 ? 18.560 2.777 0.041 1.00 34.59 189 GLY A C 1
ATOM 1506 O O . GLY A 1 189 ? 19.461 2.554 0.823 1.00 34.59 189 GLY A O 1
ATOM 1507 N N . GLY A 1 190 ? 17.268 2.742 0.355 1.00 44.00 190 GLY A N 1
ATOM 1508 C CA . GLY A 1 190 ? 16.782 2.785 1.727 1.00 44.00 190 GLY A CA 1
ATOM 1509 C C . GLY A 1 190 ? 16.582 4.223 2.204 1.00 44.00 190 GLY A C 1
ATOM 1510 O O . GLY A 1 190 ? 17.027 5.179 1.569 1.00 44.00 190 GLY A O 1
ATOM 1511 N N . CYS A 1 191 ? 15.849 4.368 3.311 1.00 39.19 191 CYS A N 1
ATOM 1512 C CA . CYS A 1 191 ? 15.936 5.502 4.233 1.00 39.19 191 CYS A CA 1
ATOM 1513 C C . CYS A 1 191 ? 17.278 6.240 4.044 1.00 39.19 191 CYS A C 1
ATOM 1515 O O . CYS A 1 191 ? 18.301 5.618 4.288 1.00 39.19 191 CYS A O 1
ATOM 1517 N N . CYS A 1 192 ? 17.297 7.496 3.559 1.00 40.78 192 CYS A N 1
ATOM 1518 C CA . CYS A 1 192 ? 18.502 8.191 3.039 1.00 40.78 192 CYS A CA 1
ATOM 1519 C C . CYS A 1 192 ? 19.703 8.314 4.015 1.00 40.78 192 CYS A C 1
ATOM 1521 O O . CYS A 1 192 ? 20.669 9.005 3.702 1.00 40.78 192 CYS A O 1
ATOM 1523 N N . CYS A 1 193 ? 19.635 7.691 5.190 1.00 37.44 193 CYS A N 1
ATOM 1524 C CA . CYS A 1 193 ? 20.638 7.669 6.248 1.00 37.44 193 CYS A CA 1
ATOM 1525 C C . CYS A 1 193 ? 21.034 6.250 6.699 1.00 37.44 193 CYS A C 1
ATOM 1527 O O . CYS A 1 193 ? 21.795 6.117 7.652 1.00 37.44 193 CYS A O 1
ATOM 1529 N N . ILE A 1 194 ? 20.514 5.197 6.065 1.00 38.31 194 ILE A N 1
ATOM 1530 C CA . ILE A 1 194 ? 20.905 3.810 6.315 1.00 38.31 194 ILE A CA 1
ATOM 1531 C C . ILE A 1 194 ? 21.204 3.233 4.937 1.00 38.31 194 ILE A C 1
ATOM 1533 O O . ILE A 1 194 ? 20.267 3.021 4.178 1.00 38.31 194 ILE A O 1
ATOM 1537 N N . ASP A 1 195 ? 22.479 3.030 4.608 1.00 40.53 195 ASP A N 1
ATOM 1538 C CA . ASP A 1 195 ? 22.890 2.197 3.476 1.00 40.53 195 ASP A CA 1
ATOM 1539 C C . ASP A 1 195 ? 22.758 0.724 3.914 1.00 40.53 195 ASP A C 1
ATOM 1541 O O . ASP A 1 195 ? 23.670 0.203 4.566 1.00 40.53 195 ASP A O 1
ATOM 1545 N N . PRO A 1 196 ? 21.663 -0.008 3.619 1.00 44.88 196 PRO A N 1
ATOM 1546 C CA . PRO A 1 196 ? 21.778 -1.450 3.550 1.00 44.88 196 PRO A CA 1
ATOM 1547 C C . PRO A 1 196 ? 22.742 -1.723 2.398 1.00 44.88 196 PRO A C 1
ATOM 1549 O O . PRO A 1 196 ? 22.478 -1.310 1.271 1.00 44.88 196 PRO A O 1
ATOM 1552 N N . ILE A 1 197 ? 23.874 -2.360 2.701 1.00 49.22 197 ILE A N 1
ATOM 1553 C CA . ILE A 1 197 ? 24.924 -2.754 1.753 1.00 49.22 197 ILE A CA 1
ATOM 1554 C C . ILE A 1 197 ? 24.273 -3.202 0.437 1.00 49.22 197 ILE A C 1
ATOM 1556 O O . ILE A 1 197 ? 23.708 -4.295 0.352 1.00 49.22 197 ILE A O 1
ATOM 1560 N N . LEU A 1 198 ? 24.294 -2.330 -0.576 1.00 62.34 198 LEU A N 1
ATOM 1561 C CA . LEU A 1 198 ? 23.786 -2.665 -1.896 1.00 62.34 198 LEU A CA 1
ATOM 1562 C C . LEU A 1 198 ? 24.754 -3.698 -2.464 1.00 62.34 198 LEU A C 1
ATOM 1564 O O . LEU A 1 198 ? 25.894 -3.370 -2.789 1.00 62.34 198 LEU A O 1
ATOM 1568 N N . ASP A 1 199 ? 24.321 -4.952 -2.555 1.00 69.31 199 ASP A N 1
ATOM 1569 C CA . ASP A 1 199 ? 25.124 -6.002 -3.171 1.00 69.31 199 ASP A CA 1
ATOM 1570 C C . ASP A 1 199 ? 25.177 -5.770 -4.687 1.00 69.31 199 ASP A C 1
ATOM 1572 O O . ASP A 1 199 ? 24.338 -6.248 -5.455 1.00 69.31 199 ASP A O 1
ATOM 1576 N N . ILE A 1 200 ? 26.187 -5.012 -5.118 1.00 70.94 200 ILE A N 1
ATOM 1577 C CA . ILE A 1 200 ? 26.432 -4.673 -6.525 1.00 70.94 200 ILE A CA 1
ATOM 1578 C C . ILE A 1 200 ? 26.554 -5.946 -7.375 1.00 70.94 200 ILE A C 1
ATOM 1580 O O . ILE A 1 200 ? 26.109 -5.962 -8.522 1.00 70.94 200 ILE A O 1
ATOM 1584 N N . SER A 1 201 ? 27.103 -7.031 -6.822 1.00 70.06 201 SER A N 1
ATOM 1585 C CA . SER A 1 201 ? 27.250 -8.308 -7.531 1.00 70.06 201 SER A CA 1
ATOM 1586 C C . SER A 1 201 ? 25.894 -8.968 -7.776 1.00 70.06 201 SER A C 1
ATOM 1588 O O . SER A 1 201 ? 25.666 -9.571 -8.829 1.00 70.06 201 SER A O 1
ATOM 1590 N N . LYS A 1 202 ? 24.962 -8.854 -6.824 1.00 74.56 202 LYS A N 1
ATOM 1591 C CA . LYS A 1 202 ? 23.569 -9.277 -7.012 1.00 74.56 202 LYS A CA 1
ATOM 1592 C C . LYS A 1 202 ? 22.870 -8.417 -8.065 1.00 74.56 202 LYS A C 1
ATOM 1594 O O . LYS A 1 202 ? 22.338 -8.974 -9.019 1.00 74.56 202 LYS A O 1
ATOM 1599 N N . GLU A 1 203 ? 22.929 -7.093 -7.953 1.00 79.12 203 GLU A N 1
ATOM 1600 C CA . GLU A 1 203 ? 22.263 -6.169 -8.891 1.00 79.12 203 GLU A CA 1
ATOM 1601 C C . GLU A 1 203 ? 22.799 -6.277 -10.328 1.00 79.12 203 GLU A C 1
ATOM 1603 O O . GLU A 1 203 ? 22.037 -6.237 -11.299 1.00 79.12 203 GLU A O 1
ATOM 1608 N N . ARG A 1 204 ? 24.108 -6.506 -10.485 1.00 75.81 204 ARG A N 1
ATOM 1609 C CA . ARG A 1 204 ? 24.732 -6.763 -11.789 1.00 75.81 204 ARG A CA 1
ATOM 1610 C C . ARG A 1 204 ? 24.223 -8.060 -12.407 1.00 75.81 204 ARG A C 1
ATOM 1612 O O . ARG A 1 204 ? 23.811 -8.048 -13.564 1.00 75.81 204 ARG A O 1
ATOM 1619 N N . ARG A 1 205 ? 24.189 -9.160 -11.641 1.00 75.50 205 ARG A N 1
ATOM 1620 C CA . ARG A 1 205 ? 23.626 -10.440 -12.113 1.00 75.50 205 ARG A CA 1
ATOM 1621 C C . ARG A 1 205 ? 22.169 -10.282 -12.536 1.00 75.50 205 ARG A C 1
ATOM 1623 O O . ARG A 1 205 ? 21.795 -10.763 -13.601 1.00 75.50 205 ARG A O 1
ATOM 1630 N N . LEU A 1 206 ? 21.371 -9.559 -11.748 1.00 75.12 206 LEU A N 1
ATOM 1631 C CA . LEU A 1 206 ? 19.983 -9.246 -12.091 1.00 75.12 206 LEU A CA 1
ATOM 1632 C C . LEU A 1 206 ? 19.899 -8.466 -13.408 1.00 75.12 206 LEU A C 1
ATOM 1634 O O . LEU A 1 206 ? 19.156 -8.860 -14.302 1.00 75.12 206 LEU A O 1
ATOM 1638 N N . THR A 1 207 ? 20.701 -7.414 -13.567 1.00 76.94 207 THR A N 1
ATOM 1639 C CA . THR A 1 207 ? 20.727 -6.595 -14.789 1.00 76.94 207 THR A CA 1
ATOM 1640 C C . THR A 1 207 ? 21.112 -7.421 -16.021 1.00 76.94 207 THR A C 1
ATOM 1642 O O . THR A 1 207 ? 20.422 -7.368 -17.039 1.00 76.94 207 THR A O 1
ATOM 1645 N N . GLN A 1 208 ? 22.159 -8.246 -15.920 1.00 74.31 208 GLN A N 1
ATOM 1646 C CA . GLN A 1 208 ? 22.606 -9.131 -16.999 1.00 74.31 208 GLN A CA 1
ATOM 1647 C C . GLN A 1 208 ? 21.526 -10.142 -17.403 1.00 74.31 208 GLN A C 1
ATOM 1649 O O . GLN A 1 208 ? 21.341 -10.396 -18.590 1.00 74.31 208 GLN A O 1
ATOM 1654 N N . MET A 1 209 ? 20.768 -10.688 -16.450 1.00 71.44 209 MET A N 1
ATOM 1655 C CA . MET A 1 209 ? 19.691 -11.640 -16.745 1.00 71.44 209 MET A CA 1
ATOM 1656 C C . MET A 1 209 ? 18.552 -11.024 -17.566 1.00 71.44 209 MET A C 1
ATOM 1658 O O . MET A 1 209 ? 18.008 -11.704 -18.437 1.00 71.44 209 MET A O 1
ATOM 1662 N N . TYR A 1 210 ? 18.225 -9.742 -17.357 1.00 71.69 210 TYR A N 1
ATOM 1663 C CA . TYR A 1 210 ? 17.237 -9.054 -18.197 1.00 71.69 210 TYR A CA 1
ATOM 1664 C C . TYR A 1 210 ? 17.703 -8.922 -19.661 1.00 71.69 210 TYR A C 1
ATOM 1666 O O . TYR A 1 210 ? 16.859 -8.917 -20.551 1.00 71.69 210 TYR A O 1
ATOM 1674 N N . PHE A 1 211 ? 19.017 -8.856 -19.920 1.00 68.12 211 PHE A N 1
ATOM 1675 C CA . PHE A 1 211 ? 19.585 -8.809 -21.276 1.00 68.12 211 PHE A CA 1
ATOM 1676 C C . PHE A 1 211 ? 19.828 -10.199 -21.889 1.00 68.12 211 PHE A C 1
ATOM 1678 O O . PHE A 1 211 ? 19.608 -10.400 -23.079 1.00 68.12 211 PHE A O 1
ATOM 1685 N N . CYS A 1 212 ? 20.277 -11.183 -21.104 1.00 53.88 212 CYS A N 1
ATOM 1686 C CA . CYS A 1 212 ? 20.575 -12.534 -21.598 1.00 53.88 212 CYS A CA 1
ATOM 1687 C C . CYS A 1 212 ? 19.324 -13.321 -22.020 1.00 53.88 212 CYS A C 1
ATOM 1689 O O . CYS A 1 212 ? 19.420 -14.244 -22.829 1.00 53.88 212 CYS A O 1
ATOM 1691 N N . ASN A 1 213 ? 18.139 -12.944 -21.535 1.00 50.44 213 ASN A N 1
ATOM 1692 C CA . ASN A 1 213 ? 16.888 -13.524 -22.024 1.00 50.44 213 ASN A CA 1
ATOM 1693 C C . ASN A 1 213 ? 16.579 -13.166 -23.496 1.00 50.44 213 ASN A C 1
ATOM 1695 O O . ASN A 1 213 ? 15.769 -13.864 -24.101 1.00 50.44 213 ASN A O 1
ATOM 1699 N N . ASP A 1 214 ? 17.268 -12.188 -24.104 1.00 47.19 214 ASP A N 1
ATOM 1700 C CA . ASP A 1 214 ? 17.227 -11.941 -25.559 1.00 47.19 214 ASP A CA 1
ATOM 1701 C C . ASP A 1 214 ? 18.185 -12.849 -26.365 1.00 47.19 214 ASP A C 1
ATOM 1703 O O . ASP A 1 214 ? 18.092 -12.930 -27.595 1.00 47.19 214 ASP A O 1
ATOM 1707 N N . THR A 1 215 ? 19.124 -13.554 -25.717 1.00 37.84 215 THR A N 1
ATOM 1708 C CA . THR A 1 215 ? 20.237 -14.244 -26.403 1.00 37.84 215 THR A CA 1
ATOM 1709 C C . THR A 1 215 ? 20.215 -15.772 -26.330 1.00 37.84 215 THR A C 1
ATOM 1711 O O . THR A 1 215 ? 21.136 -16.406 -26.846 1.00 37.84 215 THR A O 1
ATOM 1714 N N . SER A 1 216 ? 19.152 -16.412 -25.824 1.00 36.06 216 SER A N 1
ATOM 1715 C CA . SER A 1 216 ? 19.058 -17.888 -25.725 1.00 36.06 216 SER A CA 1
ATOM 1716 C C . 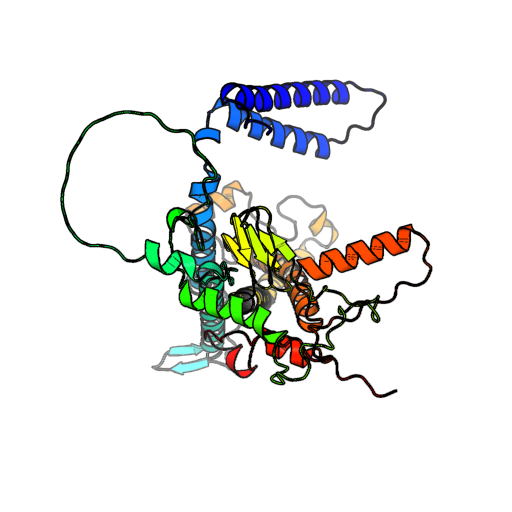SER A 1 216 ? 18.876 -18.651 -27.058 1.00 36.06 216 SER A C 1
ATOM 1718 O O . SER A 1 216 ? 18.439 -19.797 -27.073 1.00 36.06 216 SER A O 1
ATOM 1720 N N . SER A 1 217 ? 19.299 -18.081 -28.188 1.00 35.03 217 SER A N 1
ATOM 1721 C CA . SER A 1 217 ? 19.571 -18.836 -29.418 1.00 35.03 217 SER A CA 1
ATOM 1722 C C . SER A 1 217 ? 21.051 -19.234 -29.437 1.00 35.03 217 SER A C 1
ATOM 1724 O O . SER A 1 217 ? 21.873 -18.546 -30.046 1.00 35.03 217 SER A O 1
ATOM 1726 N N . LYS A 1 218 ? 21.402 -20.342 -28.774 1.00 35.06 218 LYS A N 1
ATOM 1727 C CA . LYS A 1 218 ? 22.756 -20.930 -28.767 1.00 35.06 218 LYS A CA 1
ATOM 1728 C C . LYS A 1 218 ? 23.091 -21.682 -30.070 1.00 35.06 218 LYS A C 1
ATOM 1730 O O . LYS A 1 218 ? 23.529 -22.820 -30.010 1.00 35.06 218 LYS A O 1
ATOM 1735 N N . ASP A 1 219 ? 22.947 -21.037 -31.227 1.00 33.78 219 ASP A N 1
ATOM 1736 C CA . ASP A 1 219 ? 23.431 -21.580 -32.506 1.00 33.78 219 ASP A CA 1
ATOM 1737 C C . ASP A 1 219 ? 24.381 -20.584 -33.198 1.00 33.78 219 ASP A C 1
ATOM 1739 O O . ASP A 1 219 ? 23.932 -19.546 -33.701 1.00 33.78 219 ASP A O 1
ATOM 1743 N N . PRO A 1 220 ? 25.702 -20.867 -33.257 1.00 35.16 220 PRO A N 1
ATOM 1744 C CA . PRO A 1 220 ? 26.703 -19.958 -33.833 1.00 35.16 220 PRO A CA 1
ATOM 1745 C C . PRO A 1 220 ? 26.582 -19.773 -35.353 1.00 35.16 220 PRO A C 1
ATOM 1747 O O . PRO A 1 220 ? 27.139 -18.826 -35.907 1.00 35.16 220 PRO A O 1
ATOM 1750 N N . ILE A 1 221 ? 25.854 -20.660 -36.037 1.00 37.59 221 ILE A N 1
ATOM 1751 C CA . ILE A 1 221 ? 25.779 -20.710 -37.505 1.00 37.59 221 ILE A CA 1
ATOM 1752 C C . ILE A 1 221 ? 24.799 -19.659 -38.057 1.00 37.59 221 ILE A C 1
ATOM 1754 O O . ILE A 1 221 ? 24.965 -19.178 -39.176 1.00 37.59 221 ILE A O 1
ATOM 1758 N N . ASN A 1 222 ? 23.849 -19.180 -37.247 1.00 33.69 222 ASN A N 1
ATOM 1759 C CA . ASN A 1 222 ? 22.832 -18.218 -37.686 1.00 33.69 222 ASN A CA 1
ATOM 1760 C C . ASN A 1 222 ? 23.214 -16.738 -37.470 1.00 33.69 222 ASN A C 1
ATOM 1762 O O . ASN A 1 222 ? 22.380 -15.836 -37.580 1.00 33.69 222 ASN A O 1
ATOM 1766 N N . ARG A 1 223 ? 24.495 -16.450 -37.191 1.00 37.34 223 ARG A N 1
ATOM 1767 C CA . ARG A 1 223 ? 25.002 -15.076 -36.992 1.00 37.34 223 ARG A CA 1
ATOM 1768 C C . ARG A 1 223 ? 24.943 -14.215 -38.261 1.00 37.34 223 ARG A C 1
ATOM 1770 O O . ARG A 1 223 ? 24.942 -12.995 -38.156 1.00 37.34 223 ARG A O 1
ATOM 1777 N N . LYS A 1 224 ? 24.851 -14.831 -39.446 1.00 32.56 224 LYS A N 1
ATOM 1778 C CA . LYS A 1 224 ? 24.769 -14.133 -40.745 1.00 32.56 224 LYS A CA 1
ATOM 1779 C C . LYS A 1 224 ? 23.340 -13.906 -41.259 1.00 32.56 224 LYS A C 1
ATOM 1781 O O . LYS A 1 224 ? 23.179 -13.331 -42.330 1.00 32.56 224 LYS A O 1
ATOM 1786 N N . GLN A 1 225 ? 22.306 -14.297 -40.505 1.00 38.50 225 GLN A N 1
ATOM 1787 C CA . GLN A 1 225 ? 20.905 -14.154 -40.930 1.00 38.50 225 GLN A CA 1
ATOM 1788 C C . GLN A 1 225 ? 19.999 -13.422 -39.927 1.00 38.50 225 GLN A C 1
ATOM 1790 O O . GLN A 1 225 ? 18.781 -13.449 -40.070 1.00 38.50 225 GLN A O 1
ATOM 1795 N N . LYS A 1 226 ? 20.553 -12.694 -38.949 1.00 38.31 226 LYS A N 1
ATOM 1796 C CA . LYS A 1 226 ? 19.763 -11.745 -38.149 1.00 38.31 226 LYS A CA 1
ATOM 1797 C C . LYS A 1 226 ? 19.723 -10.386 -38.843 1.00 38.31 226 LYS A C 1
ATOM 1799 O O . LYS A 1 226 ? 20.464 -9.468 -38.507 1.00 38.31 226 LYS A O 1
ATOM 1804 N N . ARG A 1 227 ? 18.829 -10.279 -39.830 1.00 32.41 227 ARG A N 1
ATOM 1805 C CA . ARG A 1 227 ? 18.222 -8.988 -40.187 1.00 32.41 227 ARG A CA 1
ATOM 1806 C C . ARG A 1 227 ? 17.575 -8.409 -38.918 1.00 32.41 227 ARG A C 1
ATOM 1808 O O . ARG A 1 227 ? 17.163 -9.198 -38.062 1.00 32.41 227 ARG A O 1
ATOM 1815 N N . PRO A 1 228 ? 17.511 -7.076 -38.760 1.00 33.09 228 PRO A N 1
ATOM 1816 C CA . PRO A 1 228 ? 16.876 -6.466 -37.598 1.00 33.09 228 PRO A CA 1
ATOM 1817 C C . PRO A 1 228 ? 15.477 -7.059 -37.402 1.00 33.09 228 PRO A C 1
ATOM 1819 O O . PRO A 1 228 ? 14.801 -7.378 -38.382 1.00 33.09 228 PRO A O 1
ATOM 1822 N N . LEU A 1 229 ? 15.040 -7.190 -36.145 1.00 44.66 229 LEU A N 1
ATOM 1823 C CA . LEU A 1 229 ? 13.627 -7.313 -35.766 1.00 44.66 229 LEU A CA 1
ATOM 1824 C C . LEU A 1 229 ? 12.892 -6.032 -36.214 1.00 44.66 229 LEU A C 1
ATOM 1826 O O . LEU A 1 229 ? 12.470 -5.203 -35.423 1.00 44.66 229 LEU A O 1
ATOM 1830 N N . GLN A 1 230 ? 12.812 -5.833 -37.520 1.00 42.69 230 GLN A N 1
ATOM 1831 C CA . GLN A 1 230 ? 12.069 -4.805 -38.218 1.00 42.69 230 GLN A CA 1
ATOM 1832 C C . GLN A 1 230 ? 11.139 -5.553 -39.162 1.00 42.69 230 GLN A C 1
ATOM 1834 O O . GLN A 1 230 ? 11.428 -5.741 -40.339 1.00 42.69 230 GLN A O 1
ATOM 1839 N N . SER A 1 231 ? 10.062 -6.085 -38.591 1.00 42.03 231 SER A N 1
ATOM 1840 C CA . SER A 1 231 ? 8.713 -6.147 -39.171 1.00 42.03 231 SER A CA 1
ATOM 1841 C C . SER A 1 231 ? 7.867 -7.191 -38.432 1.00 42.03 231 SER A C 1
ATOM 1843 O O . SER A 1 231 ? 8.308 -8.312 -38.203 1.00 42.03 231 SER A O 1
ATOM 1845 N N . ALA A 1 232 ? 6.632 -6.791 -38.103 1.00 40.91 232 ALA A N 1
ATOM 1846 C CA . ALA A 1 232 ? 5.511 -7.602 -37.603 1.00 40.91 232 ALA A CA 1
ATOM 1847 C C . ALA A 1 232 ? 5.367 -7.825 -36.077 1.00 40.91 232 ALA A C 1
ATOM 1849 O O . ALA A 1 232 ? 5.327 -8.950 -35.592 1.00 40.91 232 ALA A O 1
ATOM 1850 N N . SER A 1 233 ? 5.138 -6.739 -35.333 1.00 47.50 233 SER A N 1
ATOM 1851 C CA . SER A 1 233 ? 3.837 -6.509 -34.670 1.00 47.50 233 SER A CA 1
ATOM 1852 C C . SER A 1 233 ? 3.760 -5.042 -34.237 1.00 47.50 233 SER A C 1
ATOM 1854 O O . SER A 1 233 ? 4.466 -4.627 -33.325 1.00 47.50 233 SER A O 1
ATOM 1856 N N . LYS A 1 234 ? 2.934 -4.232 -34.910 1.00 56.34 234 LYS A N 1
ATOM 1857 C CA . LYS A 1 234 ? 2.751 -2.806 -34.575 1.00 56.34 234 LYS A CA 1
ATOM 1858 C C . LYS A 1 234 ? 1.994 -2.585 -33.248 1.00 56.34 234 LYS A C 1
ATOM 1860 O O . LYS A 1 234 ? 1.902 -1.450 -32.804 1.00 56.34 234 LYS A O 1
ATOM 1865 N N . ASN A 1 235 ? 1.523 -3.653 -32.592 1.00 72.62 235 ASN A N 1
ATOM 1866 C CA . ASN A 1 235 ? 0.610 -3.593 -31.446 1.00 72.62 235 ASN A CA 1
ATOM 1867 C C . ASN A 1 235 ? 1.192 -4.291 -30.197 1.00 72.62 235 ASN A C 1
ATOM 1869 O O . ASN A 1 235 ? 0.481 -5.049 -29.542 1.00 72.62 235 ASN A O 1
ATOM 1873 N N . VAL A 1 236 ? 2.481 -4.116 -29.875 1.00 82.88 236 VAL A N 1
ATOM 1874 C CA . VAL A 1 236 ? 3.103 -4.694 -28.659 1.00 82.88 236 VAL A CA 1
ATOM 1875 C C . VAL A 1 236 ? 3.408 -3.590 -27.657 1.00 82.88 236 VAL A C 1
ATOM 1877 O O . VAL A 1 236 ? 4.075 -2.615 -27.994 1.00 82.88 236 VAL A O 1
ATOM 1880 N N . PHE A 1 237 ? 2.938 -3.750 -26.422 1.00 84.62 237 PHE A N 1
ATOM 1881 C CA . PHE A 1 237 ? 3.212 -2.812 -25.337 1.00 84.62 237 PHE A CA 1
ATOM 1882 C C . PHE A 1 237 ? 3.173 -3.530 -23.979 1.00 84.62 237 PHE A C 1
ATOM 1884 O O . PHE A 1 237 ? 2.183 -4.208 -23.690 1.00 84.62 237 PHE A O 1
ATOM 1891 N N . PRO A 1 238 ? 4.178 -3.351 -23.106 1.00 85.12 238 PRO A N 1
ATOM 1892 C CA . PRO A 1 238 ? 5.329 -2.450 -23.244 1.00 85.12 238 PRO A CA 1
ATOM 1893 C C . PRO A 1 238 ? 6.347 -2.928 -24.289 1.00 85.12 238 PRO A C 1
ATOM 1895 O O . PRO A 1 238 ? 6.445 -4.127 -24.547 1.00 85.12 238 PRO A O 1
ATOM 1898 N N . ASP A 1 239 ? 7.096 -1.992 -24.882 1.00 81.81 239 ASP A N 1
ATOM 1899 C CA . ASP A 1 239 ? 8.175 -2.316 -25.823 1.00 81.81 239 ASP A CA 1
ATOM 1900 C C . ASP A 1 239 ? 9.278 -3.114 -25.094 1.00 81.81 239 ASP A C 1
ATOM 1902 O O . ASP A 1 239 ? 9.828 -2.624 -24.099 1.00 81.81 239 ASP A O 1
ATOM 1906 N N . PRO A 1 240 ? 9.593 -4.346 -25.537 1.00 80.44 240 PRO A N 1
ATOM 1907 C CA . PRO A 1 240 ? 10.657 -5.146 -24.947 1.00 80.44 240 PRO A CA 1
ATOM 1908 C C . PRO A 1 240 ? 12.061 -4.677 -25.360 1.00 80.44 240 PRO A C 1
ATOM 1910 O O . PRO A 1 240 ? 13.033 -5.308 -24.961 1.00 80.44 240 PRO A O 1
ATOM 1913 N N . SER A 1 241 ? 12.205 -3.614 -26.156 1.00 79.12 241 SER A N 1
ATOM 1914 C CA . SER A 1 241 ? 13.515 -3.112 -26.562 1.00 79.12 241 SER A CA 1
ATOM 1915 C C . SER A 1 241 ? 14.262 -2.410 -25.409 1.00 79.12 241 SER A C 1
ATOM 1917 O O . SER A 1 241 ? 13.665 -1.710 -24.581 1.00 79.12 241 SER A O 1
ATOM 1919 N N . PRO A 1 242 ? 15.593 -2.582 -25.309 1.00 81.56 242 PRO A N 1
ATOM 1920 C CA . PRO A 1 242 ? 16.389 -1.860 -24.327 1.00 81.56 242 PRO A CA 1
ATOM 1921 C C . PRO A 1 242 ? 16.496 -0.373 -24.694 1.00 81.56 242 PRO A C 1
ATOM 1923 O O . PRO A 1 242 ? 16.665 -0.013 -25.857 1.00 81.56 242 PRO A O 1
ATOM 1926 N N . THR A 1 243 ? 16.472 0.507 -23.690 1.00 85.19 243 THR A N 1
ATOM 1927 C CA . THR A 1 243 ? 16.516 1.971 -23.888 1.00 85.19 243 THR A CA 1
ATOM 1928 C C . THR A 1 243 ? 17.730 2.591 -23.207 1.00 85.19 243 THR A C 1
ATOM 1930 O O . THR A 1 243 ? 18.179 2.108 -22.183 1.00 85.19 243 THR A O 1
ATOM 1933 N N . THR A 1 244 ? 18.275 3.704 -23.690 1.00 85.69 244 THR A N 1
ATOM 1934 C CA . THR A 1 244 ? 19.433 4.343 -23.025 1.00 85.69 244 THR A CA 1
ATOM 1935 C C . THR A 1 244 ? 18.980 5.357 -21.977 1.00 85.69 244 THR A C 1
ATOM 1937 O O . THR A 1 244 ? 18.065 6.148 -22.220 1.00 85.69 244 THR A O 1
ATOM 1940 N N . CYS A 1 245 ? 19.576 5.348 -20.783 1.00 84.25 245 CYS A N 1
ATOM 1941 C CA . CYS A 1 245 ? 19.394 6.418 -19.800 1.00 84.25 245 CYS A CA 1
ATOM 1942 C C . CYS A 1 245 ? 20.453 7.502 -20.002 1.00 84.25 245 CYS A C 1
ATOM 1944 O O . CYS A 1 245 ? 21.635 7.238 -19.820 1.00 84.25 245 CYS A O 1
ATOM 1946 N N . GLN A 1 246 ? 20.030 8.732 -20.293 1.00 85.81 246 GLN A N 1
ATOM 1947 C CA . GLN A 1 246 ? 20.957 9.859 -20.447 1.00 85.81 246 GLN A CA 1
ATOM 1948 C C . GLN A 1 246 ? 21.541 10.359 -19.118 1.00 85.81 246 GLN A C 1
ATOM 1950 O O . GLN A 1 246 ? 22.580 10.995 -19.123 1.00 85.81 246 GLN A O 1
ATOM 1955 N N . GLN A 1 247 ? 20.875 10.088 -17.990 1.00 79.31 247 GLN A N 1
ATOM 1956 C CA . GLN A 1 247 ? 21.327 10.524 -16.661 1.00 79.31 247 GLN A CA 1
ATOM 1957 C C . GLN A 1 247 ? 22.337 9.546 -16.051 1.00 79.31 247 GLN A C 1
ATOM 1959 O O . GLN A 1 247 ? 23.336 9.954 -15.481 1.00 79.31 247 GLN A O 1
ATOM 1964 N N . CYS A 1 248 ? 22.071 8.242 -16.170 1.00 78.50 248 CYS A N 1
ATOM 1965 C CA . CYS A 1 248 ? 22.950 7.202 -15.632 1.00 78.50 248 CYS A CA 1
ATOM 1966 C C . CYS A 1 248 ? 23.999 6.719 -16.642 1.00 78.50 248 CYS A C 1
ATOM 1968 O O . CYS A 1 248 ? 24.863 5.939 -16.266 1.00 78.50 248 CYS A O 1
ATOM 1970 N N . HIS A 1 249 ? 23.883 7.108 -17.917 1.00 81.00 249 HIS A N 1
ATOM 1971 C CA . HIS A 1 249 ? 24.721 6.619 -19.018 1.00 81.00 249 HIS A CA 1
ATOM 1972 C C . HIS A 1 249 ? 24.779 5.086 -19.125 1.00 81.00 249 HIS A C 1
ATOM 1974 O O . HIS A 1 249 ? 25.794 4.513 -19.503 1.00 81.00 249 HIS A O 1
ATOM 1980 N N . ILE A 1 250 ? 23.666 4.414 -18.810 1.00 80.19 250 ILE A N 1
ATOM 1981 C CA . ILE A 1 250 ? 23.532 2.959 -18.940 1.00 80.19 250 ILE A CA 1
ATOM 1982 C C . ILE A 1 250 ? 22.510 2.591 -20.006 1.00 80.19 250 ILE A C 1
ATOM 1984 O O . ILE A 1 250 ? 21.524 3.307 -20.226 1.00 80.19 250 ILE A O 1
ATOM 1988 N N . GLN A 1 251 ? 22.697 1.417 -20.600 1.00 80.81 251 GLN A N 1
ATOM 1989 C CA . GLN A 1 251 ? 21.628 0.729 -21.304 1.00 80.81 251 GLN A CA 1
ATOM 1990 C C . GLN A 1 251 ? 20.648 0.176 -20.261 1.00 80.81 251 GLN A C 1
ATOM 1992 O O . GLN A 1 251 ? 21.017 -0.604 -19.387 1.00 80.81 251 GLN A O 1
ATOM 1997 N N . ARG A 1 252 ? 19.399 0.631 -20.311 1.00 83.50 252 ARG A N 1
ATOM 1998 C CA . ARG A 1 252 ? 18.304 0.184 -19.453 1.00 83.50 252 ARG A CA 1
ATOM 1999 C C . ARG A 1 252 ? 17.711 -1.091 -20.043 1.00 83.50 252 ARG A C 1
ATOM 2001 O O . ARG A 1 252 ? 17.315 -1.074 -21.214 1.00 83.50 252 ARG A O 1
ATOM 2008 N N . PRO A 1 253 ? 17.601 -2.162 -19.244 1.00 84.75 253 PRO A N 1
ATOM 2009 C CA . PRO A 1 253 ? 16.850 -3.330 -19.661 1.00 84.75 253 PRO A CA 1
ATOM 2010 C C . PRO A 1 253 ? 15.357 -3.015 -19.865 1.00 84.75 253 PRO A C 1
ATOM 2012 O O . PRO A 1 253 ? 14.887 -1.936 -19.480 1.00 84.75 253 PRO A O 1
ATOM 2015 N N . PRO A 1 254 ? 14.580 -3.949 -20.433 1.00 84.88 254 PRO A N 1
ATOM 2016 C CA . PRO A 1 254 ? 13.142 -3.768 -20.606 1.00 84.88 254 PRO A CA 1
ATOM 2017 C C . PRO A 1 254 ? 12.448 -3.473 -19.269 1.00 84.88 254 PRO A C 1
ATOM 2019 O O . PRO A 1 254 ? 12.822 -4.023 -18.230 1.00 84.88 254 PRO A O 1
ATOM 2022 N N . ARG A 1 255 ? 11.430 -2.600 -19.289 1.00 88.38 255 ARG A N 1
ATOM 2023 C CA . ARG A 1 255 ? 10.661 -2.156 -18.101 1.00 88.38 255 ARG A CA 1
ATOM 2024 C C . ARG A 1 255 ? 11.475 -1.392 -17.042 1.00 88.38 255 ARG A C 1
ATOM 2026 O O . ARG A 1 255 ? 11.000 -1.157 -15.929 1.00 88.38 255 ARG A O 1
ATOM 2033 N N . CYS A 1 256 ? 12.713 -1.004 -17.352 1.00 89.62 256 CYS A N 1
ATOM 2034 C CA . CYS A 1 256 ? 13.559 -0.220 -16.460 1.00 89.62 256 CYS A CA 1
ATOM 2035 C C . CYS A 1 256 ? 13.401 1.287 -16.714 1.00 89.62 256 CYS A C 1
ATOM 2037 O O . CYS A 1 256 ? 13.543 1.775 -17.840 1.00 89.62 256 CYS A O 1
ATOM 2039 N N . HIS A 1 257 ? 13.201 2.064 -15.647 1.00 90.69 257 HIS A N 1
ATOM 2040 C CA . HIS A 1 257 ? 13.041 3.520 -15.733 1.00 90.69 257 HIS A C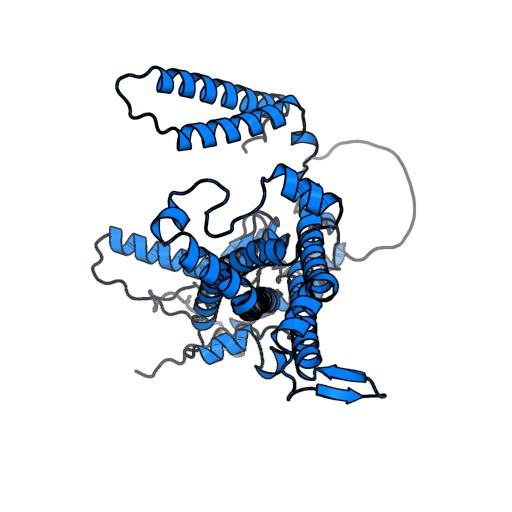A 1
ATOM 2041 C C . HIS A 1 257 ? 13.920 4.255 -14.720 1.00 90.69 257 HIS A C 1
ATOM 2043 O O . HIS A 1 257 ? 14.229 3.739 -13.647 1.00 90.69 257 HIS A O 1
ATOM 2049 N N . HIS A 1 258 ? 14.343 5.471 -15.073 1.00 88.38 258 HIS A N 1
ATOM 2050 C CA . HIS A 1 258 ? 15.105 6.337 -14.178 1.00 88.38 258 HIS A CA 1
ATOM 2051 C C . HIS A 1 258 ? 14.158 7.038 -13.202 1.00 88.38 258 HIS A C 1
ATOM 2053 O O . HIS A 1 258 ? 13.253 7.761 -13.619 1.00 88.38 258 HIS A O 1
ATOM 2059 N N . CYS A 1 259 ? 14.382 6.857 -11.904 1.00 86.44 259 CYS A N 1
ATOM 2060 C CA . CYS A 1 259 ? 13.676 7.612 -10.882 1.00 86.44 259 CYS A CA 1
ATOM 2061 C C . CYS A 1 259 ? 14.442 8.902 -10.585 1.00 86.44 259 CYS A C 1
ATOM 2063 O O . CYS A 1 259 ? 15.497 8.857 -9.961 1.00 86.44 259 CYS A O 1
ATOM 2065 N N . TYR A 1 260 ? 13.882 10.054 -10.953 1.00 82.38 260 TYR A N 1
ATOM 2066 C CA . TYR A 1 260 ? 14.489 11.362 -10.673 1.00 82.38 260 TYR A CA 1
ATOM 2067 C C . TYR A 1 260 ? 14.601 11.686 -9.181 1.00 82.38 260 TYR A C 1
ATOM 2069 O O . TYR A 1 260 ? 15.378 12.548 -8.800 1.00 82.38 260 TYR A O 1
ATOM 2077 N N . THR A 1 261 ? 13.823 11.016 -8.329 1.00 78.25 261 THR A N 1
ATOM 2078 C CA . THR A 1 261 ? 13.899 11.207 -6.878 1.00 78.25 261 THR A CA 1
ATOM 2079 C C . THR A 1 261 ? 15.031 10.409 -6.239 1.00 78.25 261 THR A C 1
ATOM 2081 O O . THR A 1 261 ? 15.611 10.864 -5.256 1.00 78.25 261 THR A O 1
ATOM 2084 N N . CYS A 1 262 ? 15.330 9.226 -6.782 1.00 76.06 262 CYS A N 1
ATOM 2085 C CA . CYS A 1 262 ? 16.396 8.348 -6.295 1.00 76.06 262 CYS A CA 1
ATOM 2086 C C . CYS A 1 262 ? 17.677 8.419 -7.141 1.00 76.06 262 CYS A C 1
ATOM 2088 O O . CYS A 1 262 ? 18.644 7.755 -6.792 1.00 76.06 262 CYS A O 1
ATOM 2090 N N . HIS A 1 263 ? 17.669 9.165 -8.250 1.00 78.38 263 HIS A N 1
ATOM 2091 C CA . HIS A 1 263 ? 18.781 9.350 -9.191 1.00 78.38 263 HIS A CA 1
ATOM 2092 C C . HIS A 1 263 ? 19.402 8.054 -9.728 1.00 78.38 263 HIS A C 1
ATOM 2094 O O . HIS A 1 263 ? 20.601 7.963 -9.967 1.00 78.38 263 HIS A O 1
ATOM 2100 N N . ARG A 1 264 ? 18.571 7.037 -9.966 1.00 78.31 264 ARG A N 1
ATOM 2101 C CA . ARG A 1 264 ? 19.020 5.736 -10.477 1.00 78.31 264 ARG A CA 1
ATOM 2102 C C . ARG A 1 264 ? 17.958 5.055 -11.319 1.00 78.31 264 ARG A C 1
ATOM 2104 O O . ARG A 1 264 ? 16.767 5.355 -11.218 1.00 78.31 264 ARG A O 1
ATOM 2111 N N . CYS A 1 265 ? 18.409 4.119 -12.140 1.00 85.25 265 CYS A N 1
ATOM 2112 C CA . CYS A 1 265 ? 17.546 3.273 -12.948 1.00 85.25 265 CYS A CA 1
ATOM 2113 C C . CYS A 1 265 ? 17.065 2.068 -12.134 1.00 85.25 265 CYS A C 1
ATOM 2115 O O . CYS A 1 265 ? 17.878 1.348 -11.560 1.00 85.25 265 CYS A O 1
ATOM 2117 N N . ILE A 1 266 ? 15.751 1.868 -12.081 1.00 87.88 266 ILE A N 1
ATOM 2118 C CA . ILE A 1 266 ? 15.100 0.813 -11.303 1.00 87.88 266 ILE A CA 1
ATOM 2119 C C . ILE A 1 266 ? 14.534 -0.239 -12.254 1.00 87.88 266 ILE A C 1
ATOM 2121 O O . ILE A 1 266 ? 13.820 0.103 -13.202 1.00 87.88 266 ILE A O 1
ATOM 2125 N N . LEU A 1 267 ? 14.840 -1.507 -11.985 1.00 88.56 267 LEU A N 1
ATOM 2126 C CA . LEU A 1 267 ? 14.323 -2.656 -12.726 1.00 88.56 267 LEU A CA 1
ATOM 2127 C C . LEU A 1 267 ? 12.829 -2.839 -12.445 1.00 88.56 267 LEU A C 1
ATOM 2129 O O . LEU A 1 267 ? 12.406 -2.791 -11.289 1.00 88.56 267 LEU A O 1
ATOM 2133 N N . GLN A 1 268 ? 12.041 -3.063 -13.502 1.00 90.44 268 GLN A N 1
ATOM 2134 C CA . GLN A 1 268 ? 10.577 -3.160 -13.433 1.00 90.44 268 GLN A CA 1
ATOM 2135 C C . GLN A 1 268 ? 9.975 -2.034 -12.574 1.00 90.44 268 GLN A C 1
ATOM 2137 O O . GLN A 1 268 ? 9.262 -2.274 -11.599 1.00 90.44 268 GLN A O 1
ATOM 2142 N N . TYR A 1 269 ? 10.342 -0.793 -12.896 1.00 92.69 269 TYR A N 1
ATOM 2143 C CA . TYR A 1 269 ? 9.964 0.371 -12.102 1.00 92.69 269 TYR A CA 1
ATOM 2144 C C . TYR A 1 269 ? 8.442 0.538 -12.064 1.00 92.69 269 TYR A C 1
ATOM 2146 O O . TYR A 1 269 ? 7.794 0.664 -13.107 1.00 92.69 269 TYR A O 1
ATOM 2154 N N . ASP A 1 270 ? 7.888 0.584 -10.854 1.00 95.38 270 ASP A N 1
ATOM 2155 C CA . ASP A 1 270 ? 6.469 0.831 -10.635 1.00 95.38 270 ASP A CA 1
ATOM 2156 C C . ASP A 1 270 ? 6.216 2.302 -10.306 1.00 95.38 270 ASP A C 1
ATOM 2158 O O . ASP A 1 270 ? 5.599 3.024 -11.091 1.00 95.38 270 ASP A O 1
ATOM 2162 N N . HIS A 1 271 ? 6.743 2.763 -9.171 1.00 93.88 271 HIS A N 1
ATOM 2163 C CA . HIS A 1 271 ? 6.672 4.157 -8.743 1.00 93.88 271 HIS A CA 1
ATOM 2164 C C . HIS A 1 271 ? 7.686 4.456 -7.631 1.00 93.88 271 HIS A C 1
ATOM 2166 O O . HIS A 1 271 ? 8.249 3.560 -7.002 1.00 93.88 271 HIS A O 1
ATOM 2172 N N . HIS A 1 272 ? 7.897 5.739 -7.344 1.00 89.81 272 HIS A N 1
ATOM 2173 C CA . HIS A 1 272 ? 8.565 6.175 -6.123 1.00 89.81 272 HIS A CA 1
ATOM 2174 C C . HIS A 1 272 ? 7.527 6.347 -5.011 1.00 89.81 272 HIS A C 1
ATOM 2176 O O . HIS A 1 272 ? 6.644 7.200 -5.121 1.00 89.81 272 HIS A O 1
ATOM 2182 N N . CYS A 1 273 ? 7.618 5.546 -3.949 1.00 90.69 273 CYS A N 1
ATOM 2183 C CA . CYS A 1 273 ? 6.673 5.610 -2.842 1.00 90.69 273 CYS A CA 1
ATOM 2184 C C . CYS A 1 273 ? 7.218 6.504 -1.729 1.00 90.69 273 CYS A C 1
ATOM 2186 O O . CYS A 1 273 ? 8.184 6.158 -1.046 1.00 90.69 273 CYS A O 1
ATOM 2188 N N . VAL A 1 274 ? 6.551 7.636 -1.503 1.00 85.31 274 VAL A N 1
ATOM 2189 C CA . VAL A 1 274 ? 6.920 8.583 -0.440 1.00 85.31 274 VAL A CA 1
ATOM 2190 C C . VAL A 1 274 ? 6.809 7.969 0.958 1.00 85.31 274 VAL A C 1
ATOM 2192 O O . VAL A 1 274 ? 7.610 8.296 1.824 1.00 85.31 274 VAL A O 1
ATOM 2195 N N . TRP A 1 275 ? 5.873 7.035 1.165 1.00 85.56 275 TRP A N 1
ATOM 2196 C CA . TRP A 1 275 ? 5.639 6.368 2.454 1.00 85.56 275 TRP A CA 1
ATOM 2197 C C . TRP A 1 275 ? 6.715 5.339 2.807 1.00 85.56 275 TRP A C 1
ATOM 2199 O O . TRP A 1 275 ? 6.992 5.115 3.981 1.00 85.56 275 TRP A O 1
ATOM 2209 N N . LEU A 1 276 ? 7.331 4.729 1.793 1.00 86.12 276 LEU A N 1
ATOM 2210 C CA . LEU A 1 276 ? 8.482 3.842 1.969 1.00 86.12 276 LEU A CA 1
ATOM 2211 C C . LEU A 1 276 ? 9.805 4.614 1.960 1.00 86.12 276 LEU A C 1
ATOM 2213 O O . LEU A 1 276 ? 10.842 4.054 2.304 1.00 86.12 276 LEU A O 1
ATOM 2217 N N . ASN A 1 277 ? 9.779 5.871 1.499 1.00 84.31 277 ASN A N 1
ATOM 2218 C CA . ASN A 1 277 ? 10.963 6.625 1.095 1.00 84.31 277 ASN A CA 1
ATOM 2219 C C . ASN A 1 277 ? 11.916 5.771 0.225 1.00 84.31 277 ASN A C 1
ATOM 2221 O O . ASN A 1 277 ? 13.136 5.803 0.374 1.00 84.31 277 ASN A O 1
ATOM 2225 N N . ASN A 1 278 ? 11.338 4.958 -0.664 1.00 83.56 278 ASN A N 1
ATOM 2226 C CA . ASN A 1 278 ? 12.049 4.035 -1.542 1.00 83.56 278 ASN A CA 1
ATOM 2227 C C . ASN A 1 278 ? 11.261 3.866 -2.851 1.00 83.56 278 ASN A C 1
ATOM 2229 O O . ASN A 1 278 ? 10.049 4.098 -2.909 1.00 83.56 278 ASN A O 1
ATOM 2233 N N . CYS A 1 279 ? 11.948 3.465 -3.919 1.00 89.69 279 CYS A N 1
ATOM 2234 C CA . CYS A 1 279 ? 11.254 3.031 -5.128 1.00 89.69 279 CYS A CA 1
ATOM 2235 C C . CYS A 1 279 ? 10.571 1.689 -4.883 1.00 89.69 279 CYS A C 1
ATOM 2237 O O . CYS A 1 279 ? 11.070 0.865 -4.123 1.00 89.69 279 CYS A O 1
ATOM 2239 N N . VAL A 1 280 ? 9.456 1.468 -5.567 1.00 94.31 280 VAL A N 1
ATOM 2240 C CA . VAL A 1 280 ? 8.837 0.157 -5.720 1.00 94.31 280 VAL A CA 1
ATOM 2241 C C . VAL A 1 280 ? 9.233 -0.359 -7.100 1.00 94.31 280 VAL A C 1
ATOM 2243 O O . VAL A 1 280 ? 8.955 0.280 -8.118 1.00 94.31 280 VAL A O 1
ATOM 2246 N N . GLY A 1 281 ? 9.934 -1.485 -7.121 1.00 92.06 281 GLY A N 1
ATOM 2247 C CA . GLY A 1 281 ? 10.435 -2.135 -8.329 1.00 92.06 281 GLY A CA 1
ATOM 2248 C C . GLY A 1 281 ? 10.509 -3.647 -8.148 1.00 92.06 281 GLY A C 1
ATOM 2249 O O . GLY A 1 281 ? 9.970 -4.186 -7.179 1.00 92.06 281 GLY A O 1
ATOM 2250 N N . TRP A 1 282 ? 11.193 -4.336 -9.059 1.00 89.75 282 TRP A N 1
ATOM 2251 C CA . TRP A 1 282 ? 11.284 -5.802 -9.077 1.00 89.75 282 TRP A CA 1
ATOM 2252 C C . TRP A 1 282 ? 11.635 -6.416 -7.711 1.00 89.75 282 TRP A C 1
ATOM 2254 O O . TRP A 1 282 ? 10.987 -7.360 -7.262 1.00 89.75 282 TRP A O 1
ATOM 2264 N N . GLY A 1 283 ? 12.633 -5.855 -7.025 1.00 86.38 283 GLY A N 1
ATOM 2265 C CA . GLY A 1 283 ? 13.208 -6.436 -5.813 1.00 86.38 283 GLY A CA 1
ATOM 2266 C C . GLY A 1 283 ? 12.341 -6.318 -4.558 1.00 86.38 283 GLY A C 1
ATOM 2267 O O . GLY A 1 283 ? 12.529 -7.104 -3.633 1.00 86.38 283 GLY A O 1
ATOM 2268 N N . ASN A 1 284 ? 11.382 -5.389 -4.508 1.00 91.19 284 ASN A N 1
ATOM 2269 C CA . ASN A 1 284 ? 10.570 -5.136 -3.310 1.00 91.19 284 ASN A CA 1
ATOM 2270 C C . ASN A 1 284 ? 9.053 -5.045 -3.566 1.00 91.19 284 ASN A C 1
ATOM 2272 O O . ASN A 1 284 ? 8.290 -4.901 -2.607 1.00 91.19 284 ASN A O 1
ATOM 2276 N N . TYR A 1 285 ? 8.591 -5.201 -4.814 1.00 94.69 285 TYR A N 1
ATOM 2277 C CA . TYR A 1 285 ? 7.168 -5.114 -5.171 1.00 94.69 285 TYR A CA 1
ATOM 2278 C C . TYR A 1 285 ? 6.286 -6.060 -4.349 1.00 94.69 285 TYR A C 1
ATOM 2280 O O . TYR A 1 285 ? 5.246 -5.647 -3.840 1.00 94.69 285 TYR A O 1
ATOM 2288 N N . ARG A 1 286 ? 6.716 -7.319 -4.160 1.00 94.06 286 ARG A N 1
ATOM 2289 C CA . ARG A 1 286 ? 6.005 -8.311 -3.331 1.00 94.06 286 ARG A CA 1
ATOM 2290 C C . ARG A 1 286 ? 5.722 -7.762 -1.933 1.00 94.06 286 ARG A C 1
ATOM 2292 O O . ARG A 1 286 ? 4.600 -7.858 -1.445 1.00 94.06 286 ARG A O 1
ATOM 2299 N N . HIS A 1 287 ? 6.741 -7.203 -1.285 1.00 94.88 287 HIS A N 1
ATOM 2300 C CA . HIS A 1 287 ? 6.633 -6.691 0.077 1.00 94.88 287 HIS A CA 1
ATOM 2301 C C . HIS A 1 287 ? 5.728 -5.458 0.133 1.00 94.88 287 HIS A C 1
ATOM 2303 O O . HIS A 1 287 ? 4.868 -5.373 1.006 1.00 94.88 287 HIS A O 1
ATOM 2309 N N . PHE A 1 288 ? 5.833 -4.554 -0.841 1.00 96.19 288 PHE A N 1
ATOM 2310 C CA . PHE A 1 288 ? 4.901 -3.435 -0.971 1.00 96.19 288 PHE A CA 1
ATOM 2311 C C . PHE A 1 288 ? 3.445 -3.921 -1.112 1.00 96.19 288 PHE A C 1
ATOM 2313 O O . PHE A 1 288 ? 2.585 -3.515 -0.330 1.00 96.19 288 PHE A O 1
ATOM 2320 N N . PHE A 1 289 ? 3.177 -4.853 -2.032 1.00 97.00 289 PHE A N 1
ATOM 2321 C CA . PHE A 1 289 ? 1.834 -5.386 -2.270 1.00 97.00 289 PHE A CA 1
ATOM 2322 C C . PHE A 1 289 ? 1.250 -6.041 -1.011 1.00 97.00 289 PHE A C 1
ATOM 2324 O O . PHE A 1 289 ? 0.116 -5.758 -0.624 1.00 97.00 289 PHE A O 1
ATOM 2331 N N . LEU A 1 290 ? 2.032 -6.890 -0.335 1.00 96.94 290 LEU A N 1
ATOM 2332 C CA . LEU A 1 290 ? 1.595 -7.577 0.883 1.00 96.94 290 LEU A CA 1
ATOM 2333 C C . LEU A 1 290 ? 1.424 -6.619 2.068 1.00 96.94 290 LEU A C 1
ATOM 2335 O O . LEU A 1 290 ? 0.550 -6.853 2.901 1.00 96.94 290 LEU A O 1
ATOM 2339 N N . THR A 1 291 ? 2.180 -5.521 2.127 1.00 96.38 291 THR A N 1
ATOM 2340 C CA . THR A 1 291 ? 1.957 -4.456 3.119 1.00 96.38 291 THR A CA 1
ATOM 2341 C C . THR A 1 291 ? 0.580 -3.827 2.931 1.00 96.38 291 THR A C 1
ATOM 2343 O O . THR A 1 291 ? -0.201 -3.764 3.879 1.00 96.38 291 THR A O 1
ATOM 2346 N N . VAL A 1 292 ? 0.245 -3.422 1.701 1.00 97.25 292 VAL A N 1
ATOM 2347 C CA . VAL A 1 292 ? -1.057 -2.817 1.369 1.00 97.25 292 VAL A CA 1
ATOM 2348 C C . VAL A 1 292 ? -2.199 -3.805 1.620 1.00 97.25 292 VAL A C 1
ATOM 2350 O O . VAL A 1 292 ? -3.213 -3.437 2.215 1.00 97.25 292 VAL A O 1
ATOM 2353 N N . ALA A 1 293 ? -2.029 -5.073 1.233 1.00 97.69 293 ALA A N 1
ATOM 2354 C CA . ALA A 1 293 ? -3.028 -6.115 1.450 1.00 97.69 293 ALA A CA 1
ATOM 2355 C C . ALA A 1 293 ? -3.300 -6.359 2.943 1.00 97.69 293 ALA A C 1
ATOM 2357 O O . ALA A 1 293 ? -4.453 -6.309 3.371 1.00 97.69 293 ALA A O 1
ATOM 2358 N N . ASN A 1 294 ? -2.256 -6.561 3.756 1.00 97.75 294 ASN A N 1
ATOM 2359 C CA . ASN A 1 294 ? -2.425 -6.793 5.193 1.00 97.75 294 ASN A CA 1
ATOM 2360 C C . ASN A 1 294 ? -2.942 -5.546 5.926 1.00 97.75 294 ASN A C 1
ATOM 2362 O O . ASN A 1 294 ? -3.755 -5.683 6.838 1.00 97.75 294 ASN A O 1
ATOM 2366 N N . LEU A 1 295 ? -2.550 -4.336 5.509 1.00 96.31 295 LEU A N 1
ATOM 2367 C CA . LEU A 1 295 ? -3.103 -3.095 6.060 1.00 96.31 295 LEU A CA 1
ATOM 2368 C C . LEU A 1 295 ? -4.599 -2.956 5.740 1.00 96.31 295 LEU A C 1
ATOM 2370 O O . LEU A 1 295 ? -5.384 -2.627 6.626 1.00 96.31 295 LEU A O 1
ATOM 2374 N N . THR A 1 296 ? -5.007 -3.279 4.508 1.00 98.00 296 THR A N 1
ATOM 2375 C CA . THR A 1 296 ? -6.423 -3.304 4.097 1.00 98.00 296 THR A CA 1
ATOM 2376 C C . THR A 1 296 ? -7.223 -4.291 4.948 1.00 98.00 296 THR A C 1
ATOM 2378 O O . THR A 1 296 ? -8.279 -3.939 5.477 1.00 98.00 296 THR A O 1
ATOM 2381 N N . LEU A 1 297 ? -6.701 -5.510 5.132 1.00 97.69 297 LEU A N 1
ATOM 2382 C CA . LEU A 1 297 ? -7.315 -6.528 5.988 1.00 97.69 297 LEU A CA 1
ATOM 2383 C C . LEU A 1 297 ? -7.402 -6.064 7.446 1.00 97.69 297 LEU A C 1
ATOM 2385 O O . LEU A 1 297 ? -8.448 -6.229 8.068 1.00 97.69 297 LEU A O 1
ATOM 2389 N N . GLY A 1 298 ? -6.350 -5.436 7.974 1.00 96.69 298 GLY A N 1
ATOM 2390 C CA . GLY A 1 298 ? -6.329 -4.870 9.323 1.00 96.69 298 GLY A CA 1
ATOM 2391 C C . GLY A 1 298 ? -7.381 -3.782 9.534 1.00 96.69 298 GLY A C 1
ATOM 2392 O O . GLY A 1 298 ? -8.078 -3.805 10.549 1.00 96.69 298 GLY A O 1
ATOM 2393 N N . CYS A 1 299 ? -7.558 -2.876 8.566 1.00 96.56 299 CYS A N 1
ATOM 2394 C CA . CYS A 1 299 ? -8.604 -1.854 8.618 1.00 96.56 299 CYS A CA 1
ATOM 2395 C C . CYS A 1 299 ? -10.000 -2.481 8.668 1.00 96.56 299 CYS A C 1
ATOM 2397 O O . CYS A 1 299 ? -10.764 -2.174 9.581 1.00 96.56 299 CYS A O 1
ATOM 2399 N N . TRP A 1 300 ? -10.316 -3.402 7.752 1.00 97.81 300 TRP A N 1
ATOM 2400 C CA . TRP A 1 300 ? -11.626 -4.061 7.726 1.00 97.81 300 TRP A CA 1
ATOM 2401 C C . TRP A 1 300 ? -11.887 -4.925 8.953 1.00 97.81 300 TRP A C 1
ATOM 2403 O O . TRP A 1 300 ? -13.001 -4.930 9.475 1.00 97.81 300 TRP A O 1
ATOM 2413 N N . TYR A 1 301 ? -10.864 -5.617 9.445 1.00 95.88 301 TYR A N 1
ATOM 2414 C CA . TYR A 1 301 ? -10.961 -6.398 10.667 1.00 95.88 301 TYR A CA 1
ATOM 2415 C C . TYR A 1 301 ? -11.251 -5.503 11.879 1.00 95.88 301 TYR A C 1
ATOM 2417 O O . TYR A 1 301 ? -12.189 -5.767 12.630 1.00 95.88 301 TYR A O 1
ATOM 2425 N N . GLY A 1 302 ? -10.530 -4.388 12.028 1.00 94.00 302 GLY A N 1
ATOM 2426 C CA . GLY A 1 302 ? -10.805 -3.400 13.071 1.00 94.00 302 GLY A CA 1
ATOM 2427 C C . GLY A 1 302 ? -12.200 -2.775 12.948 1.00 94.00 302 GLY A C 1
ATOM 2428 O O . GLY A 1 302 ? -12.915 -2.670 13.945 1.00 94.00 302 GLY A O 1
ATOM 2429 N N . THR A 1 303 ? -12.643 -2.438 11.732 1.00 95.19 303 THR A N 1
ATOM 2430 C CA . THR A 1 303 ? -14.014 -1.969 11.467 1.00 95.19 303 THR A CA 1
ATOM 2431 C C . THR A 1 303 ? -15.053 -3.013 11.882 1.00 95.19 303 THR A C 1
ATOM 2433 O O . THR A 1 303 ? -16.022 -2.666 12.553 1.00 95.19 303 THR A O 1
ATOM 2436 N N . ALA A 1 304 ? -14.847 -4.290 11.553 1.00 94.00 304 ALA A N 1
ATOM 2437 C CA . ALA A 1 304 ? -15.759 -5.370 11.926 1.00 94.00 304 ALA A CA 1
ATOM 2438 C C . ALA A 1 304 ? -15.847 -5.553 13.452 1.00 94.00 304 ALA A C 1
ATOM 2440 O O . ALA A 1 304 ? -16.945 -5.694 13.994 1.00 94.00 304 ALA A O 1
ATOM 2441 N N . LEU A 1 305 ? -14.713 -5.481 14.157 1.00 91.31 305 LEU A N 1
ATOM 2442 C CA . LEU A 1 305 ? -14.667 -5.568 15.621 1.00 91.31 305 LEU A CA 1
ATOM 2443 C C . LEU A 1 305 ? -15.403 -4.410 16.305 1.00 91.31 305 LEU A C 1
ATOM 2445 O O . LEU A 1 305 ? -16.087 -4.615 17.313 1.00 91.31 305 LEU A O 1
ATOM 2449 N N . LEU A 1 306 ? -15.270 -3.201 15.754 1.00 91.62 306 LEU A N 1
ATOM 2450 C CA . LEU A 1 306 ? -15.819 -1.970 16.324 1.00 91.62 306 LEU A CA 1
ATOM 2451 C C . LEU A 1 306 ? -17.227 -1.622 15.825 1.00 91.62 306 LEU A C 1
ATOM 2453 O O . LEU A 1 306 ? -17.848 -0.719 16.382 1.00 91.62 306 LEU A O 1
ATOM 2457 N N . TYR A 1 307 ? -17.767 -2.360 14.851 1.00 92.38 307 TYR A N 1
ATOM 2458 C CA . TYR A 1 307 ? -19.091 -2.105 14.279 1.00 92.38 307 TYR A CA 1
ATOM 2459 C C . TYR A 1 307 ? -20.196 -2.067 15.337 1.00 92.38 307 TYR A C 1
ATOM 2461 O O . TYR A 1 307 ? -20.921 -1.081 15.427 1.00 92.38 307 TYR A O 1
ATOM 2469 N N . ARG A 1 308 ? -20.306 -3.100 16.183 1.00 89.06 308 ARG A N 1
ATOM 2470 C CA . ARG A 1 308 ? -21.318 -3.131 17.255 1.00 89.06 308 ARG A CA 1
ATOM 2471 C C . ARG A 1 308 ? -21.084 -2.052 18.324 1.00 89.06 308 ARG A C 1
ATOM 2473 O O . ARG A 1 308 ? -22.035 -1.330 18.617 1.00 89.06 308 ARG A O 1
ATOM 2480 N N . PRO A 1 309 ? -19.860 -1.893 18.881 1.00 89.06 309 PRO A N 1
ATOM 2481 C CA . PRO A 1 309 ? -19.549 -0.795 19.799 1.00 89.06 309 PRO A CA 1
ATOM 2482 C C . PRO A 1 309 ? -19.901 0.601 19.270 1.00 89.06 309 PRO A C 1
ATOM 2484 O O . PRO A 1 309 ? -20.235 1.476 20.063 1.00 89.06 309 PRO A O 1
ATOM 2487 N N . PHE A 1 310 ? -19.829 0.811 17.955 1.00 90.94 310 PHE A N 1
ATOM 2488 C CA . PHE A 1 310 ? -20.201 2.068 17.313 1.00 90.94 310 PHE A CA 1
ATOM 2489 C C . PHE A 1 310 ? -21.709 2.176 17.031 1.00 90.94 310 PHE A C 1
ATOM 2491 O O . PHE A 1 310 ? -22.313 3.222 17.265 1.00 90.94 310 PHE A O 1
ATOM 2498 N N . TYR A 1 311 ? -22.328 1.097 16.547 1.00 90.25 311 TYR A N 1
ATOM 2499 C CA . TYR A 1 311 ? -23.725 1.087 16.117 1.00 90.25 311 TYR A CA 1
ATOM 2500 C C . TYR A 1 311 ? -24.718 1.236 17.276 1.00 90.25 311 TYR A C 1
ATOM 2502 O O . TYR A 1 311 ? -25.701 1.953 17.123 1.00 90.25 311 TYR A O 1
ATOM 2510 N N . GLU A 1 312 ? -24.476 0.611 18.434 1.00 88.12 312 GLU A N 1
ATOM 2511 C CA . GLU A 1 312 ? -25.428 0.667 19.558 1.00 88.12 312 GLU A CA 1
ATOM 2512 C C . GLU A 1 312 ? -25.630 2.099 20.102 1.00 88.12 312 GLU A C 1
ATOM 2514 O O . GLU A 1 312 ? -26.778 2.546 20.171 1.00 88.12 312 GLU A O 1
ATOM 2519 N N . PRO A 1 313 ? -24.573 2.884 20.411 1.00 84.94 313 PRO A N 1
ATOM 2520 C CA . PRO A 1 313 ? -24.746 4.285 20.798 1.00 84.94 313 PRO A CA 1
ATOM 2521 C C . PRO A 1 313 ? -25.394 5.135 19.701 1.00 84.94 313 PRO A C 1
ATOM 2523 O O . PRO A 1 313 ? -26.213 6.001 20.003 1.00 84.94 313 PRO A O 1
ATOM 2526 N N . LEU A 1 314 ? -25.055 4.882 18.432 1.00 87.06 314 LEU A N 1
ATOM 2527 C CA . LEU A 1 314 ? -25.636 5.600 17.298 1.00 87.06 314 LEU A CA 1
ATOM 2528 C C . LEU A 1 314 ? -27.137 5.313 17.158 1.00 87.06 314 LEU A C 1
ATOM 2530 O O . LEU A 1 314 ? -27.921 6.224 16.906 1.00 87.06 314 LEU A O 1
ATOM 2534 N N . LYS A 1 315 ? -27.552 4.058 17.348 1.00 88.12 315 LYS A N 1
ATOM 2535 C CA . LYS A 1 315 ? -28.957 3.643 17.305 1.00 88.12 315 LYS A CA 1
ATOM 2536 C C . LYS A 1 315 ? -29.772 4.324 18.402 1.00 88.12 315 LYS A C 1
ATOM 2538 O O . LYS A 1 315 ? -30.856 4.819 18.107 1.00 88.12 315 LYS A O 1
ATOM 2543 N N . LEU A 1 316 ? -29.249 4.380 19.629 1.00 85.44 316 LEU A N 1
ATOM 2544 C CA . LEU A 1 316 ? -29.906 5.079 20.740 1.00 85.44 316 LEU A CA 1
ATOM 2545 C C . LEU A 1 316 ? -30.058 6.574 20.439 1.00 85.44 316 LEU A C 1
ATOM 2547 O O . LEU A 1 316 ? -31.154 7.116 20.545 1.00 85.44 316 LEU A O 1
ATOM 2551 N N . GLN A 1 317 ? -29.000 7.219 19.943 1.00 81.81 317 GLN A N 1
ATOM 2552 C CA . GLN A 1 317 ? -29.062 8.626 19.531 1.00 81.81 317 GLN A CA 1
ATOM 2553 C C . GLN A 1 317 ? -30.093 8.869 18.431 1.00 81.81 317 GLN A C 1
ATOM 2555 O O . GLN A 1 317 ? -30.820 9.862 18.470 1.00 81.81 317 GLN A O 1
ATOM 2560 N N . LEU A 1 318 ? -30.173 7.956 17.463 1.00 83.88 318 LEU A N 1
ATOM 2561 C CA . LEU A 1 318 ? -31.126 8.033 16.367 1.00 83.88 318 LEU A CA 1
ATOM 2562 C C . LEU A 1 318 ? -32.575 7.897 16.850 1.00 83.88 318 LEU A C 1
ATOM 2564 O O . LEU A 1 318 ? -33.452 8.586 16.330 1.00 83.88 318 LEU A O 1
ATOM 2568 N N . GLN A 1 319 ? -32.817 7.031 17.836 1.00 86.12 319 GLN A N 1
ATOM 2569 C CA . GLN A 1 319 ? -34.125 6.868 18.473 1.00 86.12 319 GLN A CA 1
ATOM 2570 C C . GLN A 1 319 ? -34.521 8.102 19.292 1.00 86.12 319 GLN A C 1
ATOM 2572 O O . GLN A 1 319 ? -35.679 8.504 19.248 1.00 86.12 319 GLN A O 1
ATOM 2577 N N . GLU A 1 320 ? -33.571 8.721 19.994 1.00 83.31 320 GLU A N 1
ATOM 2578 C CA . GLU A 1 320 ? -33.826 9.887 20.849 1.00 83.31 320 GLU A CA 1
ATOM 2579 C C . GLU A 1 320 ? -34.006 11.193 20.062 1.00 83.31 320 GLU A C 1
ATOM 2581 O O . GLU A 1 320 ? -34.913 11.970 20.348 1.00 83.31 320 GLU A O 1
ATOM 2586 N N . HIS A 1 321 ? -33.146 11.460 19.075 1.00 79.00 321 HIS A N 1
ATOM 2587 C CA . HIS A 1 321 ? -33.061 12.773 18.422 1.00 79.00 321 HIS A CA 1
ATOM 2588 C C . HIS A 1 321 ? -33.650 12.789 17.004 1.00 79.00 321 HIS A C 1
ATOM 2590 O O . HIS A 1 321 ? -33.885 13.867 16.450 1.00 79.00 321 HIS A O 1
ATOM 2596 N N . GLY A 1 322 ? -33.902 11.620 16.410 1.00 77.50 322 GLY A N 1
ATOM 2597 C CA . GLY A 1 322 ? -34.385 11.479 15.038 1.00 77.50 322 GLY A CA 1
ATOM 2598 C C . GLY A 1 322 ? -33.341 11.826 13.965 1.00 77.50 322 GLY A C 1
ATOM 2599 O O . GLY A 1 322 ? -32.356 12.527 14.195 1.00 77.50 322 GLY A O 1
ATOM 2600 N N . TRP A 1 323 ? -33.578 11.359 12.734 1.00 76.62 323 TRP A N 1
ATOM 2601 C CA . TRP A 1 323 ? -32.642 11.497 11.604 1.00 76.62 323 TRP A CA 1
ATOM 2602 C C . TRP A 1 323 ? -32.276 12.948 11.251 1.00 76.62 323 TRP A C 1
ATOM 2604 O O . TRP A 1 323 ? -31.151 13.216 10.838 1.00 76.62 323 TRP A O 1
ATOM 2614 N N . LYS A 1 324 ? -33.207 13.899 11.415 1.00 68.06 324 LYS A N 1
ATOM 2615 C CA . LYS A 1 324 ? -33.000 15.305 11.018 1.00 68.06 324 LYS A CA 1
ATOM 2616 C C . LYS A 1 324 ? -31.968 16.019 11.898 1.00 68.06 324 LYS A C 1
ATOM 2618 O O . LYS A 1 324 ? -31.152 16.780 11.387 1.00 68.06 324 LYS A O 1
ATOM 2623 N N . ASN A 1 325 ? -31.938 15.722 13.195 1.00 67.12 325 ASN A N 1
ATOM 2624 C CA . ASN A 1 325 ? -31.018 16.371 14.136 1.00 67.12 325 ASN A CA 1
ATOM 2625 C C . ASN A 1 325 ? -29.595 15.786 14.099 1.00 67.12 325 ASN A C 1
ATOM 2627 O O . ASN A 1 325 ? -28.667 16.406 14.618 1.00 67.12 325 ASN A O 1
ATOM 2631 N N . LEU A 1 326 ? -29.418 14.637 13.435 1.00 65.31 326 LEU A N 1
ATOM 2632 C CA . LEU A 1 326 ? -28.137 13.946 13.267 1.00 65.31 326 LEU A CA 1
ATOM 2633 C C . LEU A 1 326 ? -27.188 14.658 12.281 1.00 65.31 326 LEU A C 1
ATOM 2635 O O . LEU A 1 326 ? -25.969 14.555 12.411 1.00 65.31 326 LEU A O 1
ATOM 2639 N N . PHE A 1 327 ? -27.756 15.365 11.295 1.00 65.38 327 PHE A N 1
ATOM 2640 C CA . PHE A 1 327 ? -27.017 16.070 10.237 1.00 65.38 327 PHE A CA 1
ATOM 2641 C C . PHE A 1 327 ? -27.126 17.598 10.329 1.00 65.38 327 PHE A C 1
ATOM 2643 O O . PHE A 1 327 ? -26.224 18.292 9.870 1.00 65.38 327 PHE A O 1
ATOM 2650 N N . TYR A 1 328 ? -28.204 18.119 10.929 1.00 57.56 328 TYR A N 1
ATOM 2651 C CA . TYR A 1 328 ? -28.481 19.561 11.014 1.00 57.56 328 TYR A CA 1
ATOM 2652 C C . TYR A 1 328 ? -28.437 20.125 12.443 1.00 57.56 328 TYR A C 1
ATOM 2654 O O . TYR A 1 328 ? -28.690 21.311 12.639 1.00 57.56 328 TYR A O 1
ATOM 2662 N N . GLY A 1 329 ? -28.151 19.296 13.449 1.00 54.34 329 GLY A N 1
ATOM 2663 C CA . GLY A 1 329 ? -28.098 19.729 14.843 1.00 54.34 329 GLY A CA 1
ATOM 2664 C C . GLY A 1 329 ? -26.722 20.242 15.291 1.00 54.34 329 GLY A C 1
ATOM 2665 O O . GLY A 1 329 ? -25.707 20.047 14.624 1.00 54.34 329 GLY A O 1
ATOM 2666 N N . ASN A 1 330 ? -26.693 20.909 16.449 1.00 57.34 330 ASN A N 1
ATOM 2667 C CA . ASN A 1 330 ? -25.477 21.431 17.086 1.00 57.34 330 ASN A CA 1
ATOM 2668 C C . ASN A 1 330 ? -24.452 20.309 17.387 1.00 57.34 330 ASN A C 1
ATOM 2670 O O . ASN A 1 330 ? -24.801 19.133 17.426 1.00 57.34 330 ASN A O 1
ATOM 2674 N N . LEU A 1 331 ? -23.190 20.662 17.690 1.00 54.34 331 LEU A N 1
ATOM 2675 C CA . LEU A 1 331 ? -22.063 19.730 17.951 1.00 54.34 331 LEU A CA 1
ATOM 2676 C C . LEU A 1 331 ? -22.354 18.549 18.916 1.00 54.34 331 LEU A C 1
ATOM 2678 O O . LEU A 1 331 ? -21.627 17.560 18.890 1.00 54.34 331 LEU A O 1
ATOM 2682 N N . ARG A 1 332 ? -23.409 18.622 19.741 1.00 58.28 332 ARG A N 1
ATOM 2683 C CA . ARG A 1 332 ? -23.843 17.579 20.693 1.00 58.28 332 ARG A CA 1
ATOM 2684 C C . ARG A 1 332 ? -24.902 16.592 20.172 1.00 58.28 332 ARG A C 1
ATOM 2686 O O . ARG A 1 332 ? -25.248 15.664 20.893 1.00 58.28 332 ARG A O 1
ATOM 2693 N N . THR A 1 333 ? -25.430 16.766 18.961 1.00 59.72 333 THR A N 1
ATOM 2694 C CA . THR A 1 333 ? -26.453 15.867 18.377 1.00 59.72 333 THR A CA 1
ATOM 2695 C C . THR A 1 333 ? -26.013 15.217 17.065 1.00 59.72 333 THR A C 1
ATOM 2697 O O . THR A 1 333 ? -26.779 14.466 16.470 1.00 59.72 333 THR A O 1
ATOM 2700 N N . GLY A 1 334 ? -24.792 15.498 16.597 1.00 66.75 334 GLY A N 1
ATOM 2701 C CA . GLY A 1 334 ? -24.251 14.905 15.373 1.00 66.75 334 GLY A CA 1
ATOM 2702 C C . GLY A 1 334 ? -23.878 13.424 15.524 1.00 66.75 334 GLY A C 1
ATOM 2703 O O . GLY A 1 334 ? -23.694 12.946 16.639 1.00 66.75 334 GLY A O 1
ATOM 2704 N N . ILE A 1 335 ? -23.676 12.728 14.396 1.00 71.44 335 ILE A N 1
ATOM 2705 C CA . ILE A 1 335 ? -23.347 11.280 14.296 1.00 71.44 335 ILE A CA 1
ATOM 2706 C C . ILE A 1 335 ? -22.294 10.801 15.305 1.00 71.44 335 ILE A C 1
ATOM 2708 O O . ILE A 1 335 ? -22.386 9.693 15.828 1.00 71.44 335 ILE A O 1
ATOM 2712 N N . LEU A 1 336 ? -21.257 11.605 15.547 1.00 78.19 336 LEU A N 1
ATOM 2713 C CA . LEU A 1 336 ? -20.178 11.229 16.458 1.00 78.19 336 LEU A CA 1
ATOM 2714 C C . LEU A 1 336 ? -20.451 11.663 17.903 1.00 78.19 336 LEU A C 1
ATOM 2716 O O . LEU A 1 336 ? -19.901 11.048 18.809 1.00 78.19 336 LEU A O 1
ATOM 2720 N N . ASN A 1 337 ? -21.293 12.683 18.132 1.00 77.44 337 ASN A N 1
ATOM 2721 C CA . ASN A 1 337 ? -21.573 13.299 19.437 1.00 77.44 337 ASN A CA 1
ATOM 2722 C C . ASN A 1 337 ? -20.325 13.312 20.338 1.00 77.44 337 ASN A C 1
ATOM 2724 O O . ASN A 1 337 ? -20.250 12.591 21.340 1.00 77.44 337 ASN A O 1
ATOM 2728 N N . LEU A 1 338 ? -19.295 14.020 19.870 1.00 81.50 338 LEU A N 1
ATOM 2729 C CA . LEU A 1 338 ? -18.005 14.136 20.543 1.00 81.50 338 LEU A CA 1
ATOM 2730 C C . LEU A 1 338 ? -17.999 15.389 21.426 1.00 81.50 338 LEU A C 1
ATOM 2732 O O . LEU A 1 338 ? -18.629 16.392 21.071 1.00 81.50 338 LEU A O 1
ATOM 2736 N N . PRO A 1 339 ? -17.272 15.374 22.558 1.00 80.38 339 PRO A N 1
ATOM 2737 C CA . PRO A 1 339 ? -17.053 16.586 23.332 1.00 80.38 339 PRO A CA 1
ATOM 2738 C C . PRO A 1 339 ? -16.294 17.634 22.493 1.00 80.38 339 PRO A C 1
ATOM 2740 O O . PRO A 1 339 ? -15.652 17.285 21.496 1.00 80.38 339 PRO A O 1
ATOM 2743 N N . PRO A 1 340 ? -16.334 18.926 22.879 1.00 81.94 340 PRO A N 1
ATOM 2744 C CA . PRO A 1 340 ? -15.571 19.969 22.200 1.00 81.94 340 PRO A CA 1
ATOM 2745 C C . PRO A 1 340 ? -14.099 19.579 22.042 1.00 81.94 340 PRO A C 1
ATOM 2747 O O . PRO A 1 340 ? -13.524 18.953 22.934 1.00 81.94 340 PRO A O 1
ATOM 2750 N N . LEU A 1 341 ? -13.470 19.992 20.935 1.00 81.44 341 LEU A N 1
ATOM 2751 C CA . LEU A 1 341 ? -12.085 19.623 20.617 1.00 81.44 341 LEU A CA 1
ATOM 2752 C C . LEU A 1 341 ? -11.115 19.931 21.770 1.00 81.44 341 LEU A C 1
ATOM 2754 O O . LEU A 1 341 ? -10.218 19.145 22.044 1.00 81.44 341 LEU A O 1
ATOM 2758 N N . THR A 1 342 ? -11.324 21.034 22.491 1.00 82.25 342 THR A N 1
ATOM 2759 C CA . THR A 1 342 ? -10.526 21.401 23.671 1.00 82.25 342 THR A CA 1
ATOM 2760 C C . THR A 1 342 ? -10.616 20.356 24.783 1.00 82.25 342 THR A C 1
ATOM 2762 O O . THR A 1 342 ? -9.594 19.943 25.325 1.00 82.25 342 THR A O 1
ATOM 2765 N N . THR A 1 343 ? -11.821 19.879 25.097 1.00 82.69 343 THR A N 1
ATOM 2766 C CA . THR A 1 343 ? -12.050 18.812 26.078 1.00 82.69 343 THR A CA 1
ATOM 2767 C C . THR A 1 343 ? -11.446 17.497 25.607 1.00 82.69 343 THR A C 1
ATOM 2769 O O . THR A 1 343 ? -10.796 16.820 26.399 1.00 82.69 343 THR A O 1
ATOM 2772 N N . LEU A 1 344 ? -11.598 17.168 24.323 1.00 82.94 344 LEU A N 1
ATOM 2773 C CA . LEU A 1 344 ? -11.034 15.953 23.741 1.00 82.94 344 LEU A CA 1
ATOM 2774 C C . LEU A 1 344 ? -9.500 15.943 23.832 1.00 82.94 344 LEU A C 1
ATOM 2776 O O . LEU A 1 344 ? -8.914 14.953 24.261 1.00 82.94 344 LEU A O 1
ATOM 2780 N N . LEU A 1 345 ? -8.847 17.059 23.491 1.00 80.81 345 LEU A N 1
ATOM 2781 C CA . LEU A 1 345 ? -7.392 17.210 23.587 1.00 80.81 345 LEU A CA 1
ATOM 2782 C C . LEU A 1 345 ? -6.903 17.147 25.040 1.00 80.81 345 LEU A C 1
ATOM 2784 O O . LEU A 1 345 ? -5.883 16.517 25.312 1.00 80.81 345 LEU A O 1
ATOM 2788 N N . LEU A 1 346 ? -7.639 17.743 25.984 1.00 84.81 346 LEU A N 1
ATOM 2789 C CA . LEU A 1 346 ? -7.325 17.657 27.414 1.00 84.81 346 LEU A CA 1
ATOM 2790 C C . LEU A 1 346 ? -7.482 16.230 27.957 1.00 84.81 346 LEU A C 1
ATOM 2792 O O . LEU A 1 346 ? -6.629 15.767 28.712 1.00 84.81 346 LEU A O 1
ATOM 2796 N N . GLN A 1 347 ? -8.545 15.523 27.572 1.00 81.81 347 GLN A N 1
ATOM 2797 C CA . GLN A 1 347 ? -8.765 14.122 27.946 1.00 81.81 347 GLN A CA 1
ATOM 2798 C C . GLN A 1 347 ? -7.688 13.211 27.358 1.00 81.81 347 GLN A C 1
ATOM 2800 O O . GLN A 1 347 ? -7.177 12.343 28.065 1.00 81.81 347 GLN A O 1
ATOM 2805 N N . LEU A 1 348 ? -7.305 13.445 26.100 1.00 79.44 348 LEU A N 1
ATOM 2806 C CA . LEU A 1 348 ? -6.216 12.733 25.442 1.00 79.44 348 LEU A CA 1
ATOM 2807 C C . LEU A 1 348 ? -4.882 12.980 26.160 1.00 79.44 348 LEU A C 1
ATOM 2809 O O . LEU A 1 348 ? -4.186 12.024 26.487 1.00 79.44 348 LEU A O 1
ATOM 2813 N N . GLY A 1 349 ? -4.565 14.239 26.486 1.00 76.38 349 GLY A N 1
ATOM 2814 C CA . GLY A 1 349 ? -3.345 14.607 27.213 1.00 76.38 349 GLY A CA 1
ATOM 2815 C C . GLY A 1 349 ? -3.276 14.058 28.643 1.00 76.38 349 GLY A C 1
ATOM 2816 O O . GLY A 1 349 ? -2.186 13.847 29.164 1.00 76.38 349 GLY A O 1
ATOM 2817 N N . ARG A 1 350 ? -4.428 13.787 29.272 1.00 83.25 350 ARG A N 1
ATOM 2818 C CA . ARG A 1 350 ? -4.531 13.160 30.604 1.00 83.25 350 ARG A CA 1
ATOM 2819 C C . ARG A 1 350 ? -4.652 11.633 30.562 1.00 83.25 350 ARG A C 1
ATOM 2821 O O . ARG A 1 350 ? -4.699 11.015 31.620 1.00 83.25 350 ARG A O 1
ATOM 2828 N N . GLY A 1 351 ? -4.758 11.024 29.377 1.00 76.50 351 GLY A N 1
ATOM 2829 C CA . GLY A 1 351 ? -4.999 9.584 29.228 1.00 76.50 351 GLY A CA 1
ATOM 2830 C C . GLY A 1 351 ? -6.369 9.112 29.742 1.00 76.50 351 GLY A C 1
ATOM 2831 O O . GLY A 1 351 ? -6.540 7.930 30.018 1.00 76.50 351 GLY A O 1
ATOM 2832 N N . GLN A 1 352 ? -7.347 10.014 29.881 1.00 81.19 352 GLN A N 1
ATOM 2833 C CA . GLN A 1 352 ? -8.681 9.741 30.445 1.00 81.19 352 GLN A CA 1
ATOM 2834 C C . GLN A 1 352 ? -9.780 9.722 29.370 1.00 81.19 352 GLN A C 1
ATOM 2836 O O . GLN A 1 352 ? -10.916 10.128 29.615 1.00 81.19 352 GLN A O 1
ATOM 2841 N N . LEU A 1 353 ? -9.447 9.304 28.148 1.00 81.12 353 LEU A N 1
ATOM 2842 C CA . LEU A 1 353 ? -10.412 9.287 27.055 1.00 81.12 353 LEU A CA 1
ATOM 2843 C C . LEU A 1 353 ? -11.457 8.185 27.279 1.00 81.12 353 LEU A C 1
ATOM 2845 O O . LEU A 1 353 ? -11.112 7.015 27.453 1.00 81.12 353 LEU A O 1
ATOM 2849 N N . ALA A 1 354 ? -12.739 8.554 27.255 1.00 82.81 354 ALA A N 1
ATOM 2850 C CA . ALA A 1 354 ? -13.823 7.592 27.401 1.00 82.81 354 ALA A CA 1
ATOM 2851 C C . ALA A 1 354 ? -13.793 6.566 26.256 1.00 82.81 354 ALA A C 1
ATOM 2853 O O . ALA A 1 354 ? -13.619 6.918 25.087 1.00 82.81 354 ALA A O 1
ATOM 2854 N N . GLN A 1 355 ? -14.014 5.288 26.580 1.00 82.75 355 GLN A N 1
ATOM 2855 C CA . GLN A 1 355 ? -13.999 4.202 25.591 1.00 82.75 355 GLN A CA 1
ATOM 2856 C C . GLN A 1 355 ? -15.014 4.423 24.460 1.00 82.75 355 GLN A C 1
ATOM 2858 O O . GLN A 1 355 ? -14.749 4.084 23.310 1.00 82.75 355 GLN A O 1
ATOM 2863 N N . THR A 1 356 ? -16.158 5.036 24.765 1.00 82.69 356 THR A N 1
ATOM 2864 C CA . THR A 1 356 ? -17.174 5.401 23.771 1.00 82.69 356 THR A CA 1
ATOM 2865 C C . THR A 1 356 ? -16.653 6.422 22.766 1.00 82.69 356 THR A C 1
ATOM 2867 O O . THR A 1 356 ? -16.870 6.264 21.566 1.00 82.69 356 THR A O 1
ATOM 2870 N N . ASP A 1 357 ? -15.939 7.443 23.238 1.00 84.88 357 ASP A N 1
ATOM 2871 C CA . ASP A 1 357 ? -15.408 8.520 22.397 1.00 84.88 357 ASP A CA 1
ATOM 2872 C C . ASP A 1 357 ? -14.252 8.010 21.538 1.00 84.88 357 ASP A C 1
ATOM 2874 O O . ASP A 1 357 ? -14.156 8.341 20.356 1.00 84.88 357 ASP A O 1
ATOM 2878 N N . LEU A 1 358 ? -13.446 7.099 22.088 1.00 85.88 358 LEU A N 1
ATOM 2879 C CA . LEU A 1 358 ? -12.418 6.381 21.343 1.00 85.88 358 LEU A CA 1
ATOM 2880 C C . LEU A 1 358 ? -13.011 5.596 20.161 1.00 85.88 358 LEU A C 1
ATOM 2882 O O . LEU A 1 358 ? -12.524 5.715 19.038 1.00 85.88 358 LEU A O 1
ATOM 2886 N N . VAL A 1 359 ? -14.080 4.825 20.382 1.00 88.62 359 VAL A N 1
ATOM 2887 C CA . VAL A 1 359 ? -14.742 4.048 19.317 1.00 88.62 359 VAL A CA 1
ATOM 2888 C C . VAL A 1 359 ? -15.320 4.964 18.237 1.00 88.62 359 VAL A C 1
ATOM 2890 O O . VAL A 1 359 ? -15.140 4.687 17.051 1.00 88.62 359 VAL A O 1
ATOM 2893 N N . LYS A 1 360 ? -15.963 6.071 18.629 1.00 88.12 360 LYS A N 1
ATOM 2894 C CA . LYS A 1 360 ? -16.511 7.076 17.701 1.00 88.12 360 LYS A CA 1
ATOM 2895 C C . LYS A 1 360 ? -15.437 7.725 16.827 1.00 88.12 360 LYS A C 1
ATOM 2897 O O . LYS A 1 360 ? -15.732 8.085 15.696 1.00 88.12 360 LYS A O 1
ATOM 2902 N N . LEU A 1 361 ? -14.204 7.858 17.314 1.00 86.50 361 LEU A N 1
ATOM 2903 C CA . LEU A 1 361 ? -13.081 8.381 16.529 1.00 86.50 361 LEU A CA 1
ATOM 2904 C C . LEU A 1 361 ? -12.452 7.313 15.626 1.00 86.50 361 LEU A C 1
ATOM 2906 O O . LEU A 1 361 ? -12.203 7.561 14.447 1.00 86.50 361 LEU A O 1
ATOM 2910 N N . ILE A 1 362 ? -12.198 6.121 16.170 1.00 89.81 362 ILE A N 1
ATOM 2911 C CA . ILE A 1 362 ? -11.437 5.072 15.480 1.00 89.81 362 ILE A CA 1
ATOM 2912 C C . ILE A 1 362 ? -12.273 4.373 14.406 1.00 89.81 362 ILE A C 1
ATOM 2914 O O . ILE A 1 362 ? -11.769 4.142 13.310 1.00 89.81 362 ILE A O 1
ATOM 2918 N N . PHE A 1 363 ? -13.537 4.037 14.683 1.00 92.88 363 PHE A N 1
ATOM 2919 C CA . PHE A 1 363 ? -14.384 3.303 13.737 1.00 92.88 363 PHE A CA 1
ATOM 2920 C C . PHE A 1 363 ? -14.508 3.984 12.358 1.00 92.88 363 PHE A C 1
ATOM 2922 O O . PHE A 1 363 ? -14.190 3.329 11.360 1.00 92.88 363 PHE A O 1
ATOM 2929 N N . PRO A 1 364 ? -14.917 5.269 12.248 1.00 91.69 364 PRO A N 1
ATOM 2930 C CA . PRO A 1 364 ? -15.046 5.921 10.946 1.00 91.69 364 PRO A CA 1
ATOM 2931 C C . PRO A 1 364 ? -13.691 6.109 10.261 1.00 91.69 364 PRO A C 1
ATOM 2933 O O . PRO A 1 364 ? -13.611 5.985 9.041 1.00 91.69 364 PRO A O 1
ATOM 2936 N N . LEU A 1 365 ? -12.619 6.346 11.028 1.00 91.94 365 LEU A N 1
ATOM 2937 C CA . LEU A 1 365 ? -11.266 6.439 10.488 1.00 91.94 365 LEU A CA 1
ATOM 2938 C C . LEU A 1 365 ? -10.833 5.113 9.847 1.00 91.94 365 LEU A C 1
ATOM 2940 O O . LEU A 1 365 ? -10.391 5.112 8.701 1.00 91.94 365 LEU A O 1
ATOM 2944 N N . LEU A 1 366 ? -11.004 3.985 10.545 1.00 94.62 366 LEU A N 1
ATOM 2945 C CA . LEU A 1 366 ? -10.675 2.657 10.019 1.00 94.62 366 LEU A CA 1
ATOM 2946 C C . LEU A 1 366 ? -11.527 2.294 8.803 1.00 94.62 366 LEU A C 1
ATOM 2948 O O . LEU A 1 366 ? -10.986 1.779 7.829 1.00 94.62 366 LEU A O 1
ATOM 2952 N N . ALA A 1 367 ? -12.828 2.596 8.830 1.00 95.94 367 ALA A N 1
ATOM 2953 C CA . ALA A 1 367 ? -13.719 2.337 7.703 1.00 95.94 367 ALA A CA 1
ATOM 2954 C C . ALA A 1 367 ? -13.329 3.169 6.469 1.00 95.94 367 ALA A C 1
ATOM 2956 O O . ALA A 1 367 ? -13.201 2.627 5.373 1.00 95.94 367 ALA A O 1
ATOM 2957 N N . MET A 1 368 ? -13.071 4.470 6.643 1.00 96.06 368 MET A N 1
ATOM 2958 C CA . MET A 1 368 ? -12.643 5.359 5.560 1.00 96.06 368 MET A CA 1
ATOM 2959 C C . MET A 1 368 ? -11.295 4.924 4.976 1.00 96.06 368 MET A C 1
ATOM 2961 O O . MET A 1 368 ? -11.166 4.782 3.760 1.00 96.06 368 MET A O 1
ATOM 2965 N N . VAL A 1 369 ? -10.296 4.679 5.830 1.00 94.81 369 VAL A N 1
ATOM 2966 C CA . VAL A 1 369 ? -8.977 4.204 5.388 1.00 94.81 369 VAL A CA 1
ATOM 2967 C C . VAL A 1 369 ? -9.098 2.832 4.725 1.00 94.81 369 VAL A C 1
ATOM 2969 O O . VAL A 1 369 ? -8.481 2.618 3.688 1.00 94.81 369 VAL A O 1
ATOM 2972 N N . GLY A 1 370 ? -9.937 1.935 5.250 1.00 96.75 370 GLY A N 1
ATOM 2973 C CA . GLY A 1 370 ? -10.219 0.627 4.661 1.00 96.75 370 GLY A CA 1
ATOM 2974 C C . GLY A 1 370 ? -10.783 0.726 3.244 1.00 96.75 370 GLY A C 1
ATOM 2975 O O . GLY A 1 370 ? -10.304 0.029 2.351 1.00 96.75 370 GLY A O 1
ATOM 2976 N N . VAL A 1 371 ? -11.728 1.638 2.994 1.00 97.50 371 VAL A N 1
ATOM 2977 C CA . VAL A 1 371 ? -12.272 1.894 1.646 1.00 97.50 371 VAL A CA 1
ATOM 2978 C C . VAL A 1 371 ? -11.192 2.425 0.701 1.00 97.50 371 VAL A C 1
ATOM 2980 O O . VAL A 1 371 ? -11.017 1.881 -0.392 1.00 97.50 371 VAL A O 1
ATOM 2983 N N . LEU A 1 372 ? -10.431 3.440 1.124 1.00 96.31 372 LEU A N 1
ATOM 2984 C CA . LEU A 1 372 ? -9.354 4.019 0.310 1.00 96.31 372 LEU A CA 1
ATOM 2985 C C . LEU A 1 372 ? -8.276 2.979 -0.025 1.00 96.31 372 LEU A C 1
ATOM 2987 O O . LEU A 1 372 ? -7.849 2.874 -1.175 1.00 96.31 372 LEU A O 1
ATOM 2991 N N . GLN A 1 373 ? -7.882 2.170 0.958 1.00 96.12 373 GLN A N 1
ATOM 2992 C CA . GLN A 1 373 ? -6.903 1.101 0.775 1.00 96.12 373 GLN A CA 1
ATOM 2993 C C . GLN A 1 373 ? -7.437 -0.035 -0.096 1.00 96.12 373 GLN A C 1
ATOM 2995 O O . GLN A 1 373 ? -6.692 -0.574 -0.905 1.00 96.12 373 GLN A O 1
ATOM 3000 N N . THR A 1 374 ? -8.730 -0.354 -0.016 1.00 97.69 374 THR A N 1
ATOM 3001 C CA . THR A 1 374 ? -9.350 -1.358 -0.897 1.00 97.69 374 THR A CA 1
ATOM 3002 C C . THR A 1 374 ? -9.301 -0.917 -2.355 1.00 97.69 374 THR A C 1
ATOM 3004 O O . THR A 1 374 ? -8.954 -1.717 -3.222 1.00 97.69 374 THR A O 1
ATOM 3007 N N . ALA A 1 375 ? -9.593 0.357 -2.635 1.00 97.38 375 ALA A N 1
ATOM 3008 C CA . ALA A 1 375 ? -9.466 0.904 -3.983 1.00 97.38 375 ALA A CA 1
ATOM 3009 C C . ALA A 1 375 ? -8.008 0.851 -4.467 1.00 97.38 375 ALA A C 1
ATOM 3011 O O . ALA A 1 375 ? -7.738 0.370 -5.567 1.00 97.38 375 ALA A O 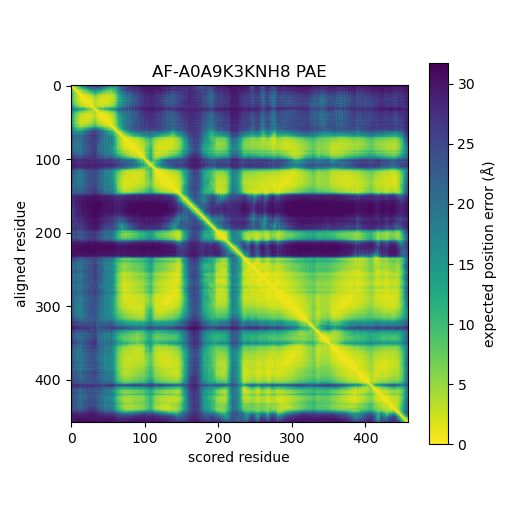1
ATOM 3012 N N . PHE A 1 376 ? -7.062 1.279 -3.625 1.00 96.50 376 PHE A N 1
ATOM 3013 C CA . PHE A 1 376 ? -5.634 1.252 -3.942 1.00 96.50 376 PHE A CA 1
ATOM 3014 C C . PHE A 1 376 ? -5.110 -0.172 -4.200 1.00 96.50 376 PHE A C 1
ATOM 3016 O O . PHE A 1 376 ? -4.463 -0.422 -5.219 1.00 96.50 376 PHE A O 1
ATOM 3023 N N . LEU A 1 377 ? -5.455 -1.129 -3.335 1.00 97.38 377 LEU A N 1
ATOM 3024 C CA . LEU A 1 377 ? -5.144 -2.547 -3.507 1.00 97.38 377 LEU A CA 1
ATOM 3025 C C . LEU A 1 377 ? -5.770 -3.105 -4.788 1.00 97.38 377 LEU A C 1
ATOM 3027 O O . LEU A 1 377 ? -5.108 -3.840 -5.516 1.00 97.38 377 LEU A O 1
ATOM 3031 N N . GLY A 1 378 ? -7.018 -2.737 -5.088 1.00 97.44 378 GLY A N 1
ATOM 3032 C CA . GLY A 1 378 ? -7.726 -3.153 -6.298 1.00 97.44 378 GLY A CA 1
ATOM 3033 C C . GLY A 1 378 ? -6.995 -2.752 -7.580 1.00 97.44 378 GLY A C 1
ATOM 3034 O O . GLY A 1 378 ? -6.853 -3.578 -8.483 1.00 97.44 378 GLY A O 1
ATOM 3035 N N . TYR A 1 379 ? -6.451 -1.531 -7.638 1.00 95.75 379 TYR A N 1
ATOM 3036 C CA . TYR A 1 379 ? -5.605 -1.099 -8.755 1.00 95.75 379 TYR A CA 1
ATOM 3037 C C . TYR A 1 379 ? -4.336 -1.946 -8.876 1.00 95.75 379 TYR A C 1
ATOM 3039 O O . TYR A 1 379 ? -4.021 -2.424 -9.962 1.00 95.75 379 TYR A O 1
ATOM 3047 N N . HIS A 1 380 ? -3.639 -2.216 -7.773 1.00 96.44 380 HIS A N 1
ATOM 3048 C CA . HIS A 1 380 ? -2.444 -3.060 -7.821 1.00 96.44 380 HIS A CA 1
ATOM 3049 C C . HIS A 1 380 ? -2.755 -4.516 -8.194 1.00 96.44 380 HIS A C 1
ATOM 3051 O O . HIS A 1 380 ? -2.001 -5.122 -8.954 1.00 96.44 380 HIS A O 1
ATOM 3057 N N . VAL A 1 381 ? -3.883 -5.073 -7.741 1.00 96.44 381 VAL A N 1
ATOM 3058 C CA . VAL A 1 381 ? -4.370 -6.388 -8.195 1.00 96.44 381 VAL A CA 1
ATOM 3059 C C . VAL A 1 381 ? -4.592 -6.371 -9.707 1.00 96.44 381 VAL A C 1
ATOM 3061 O O . VAL A 1 381 ? -4.130 -7.278 -10.397 1.00 96.44 381 VAL A O 1
ATOM 3064 N N . LEU A 1 382 ? -5.239 -5.330 -10.241 1.00 95.12 382 LEU A N 1
ATOM 3065 C CA . LEU A 1 382 ? -5.450 -5.163 -11.680 1.00 95.12 382 LEU A CA 1
ATOM 3066 C C . LEU A 1 382 ? -4.118 -5.123 -12.447 1.00 95.12 382 LEU A C 1
ATOM 3068 O O . LEU A 1 382 ? -3.979 -5.825 -13.451 1.00 95.12 382 LEU A O 1
ATOM 3072 N N . TYR A 1 383 ? -3.146 -4.336 -11.983 1.00 94.50 383 TYR A N 1
ATOM 3073 C CA . TYR A 1 383 ? -1.839 -4.203 -12.633 1.00 94.50 383 TYR A CA 1
ATOM 3074 C C . TYR A 1 383 ? -1.111 -5.544 -12.680 1.00 94.50 383 TYR A C 1
ATOM 3076 O O . TYR A 1 383 ? -0.736 -6.009 -13.758 1.00 94.50 383 TYR A O 1
ATOM 3084 N N . VAL A 1 384 ? -1.025 -6.230 -11.538 1.00 93.06 384 VAL A N 1
ATOM 3085 C CA . VAL A 1 384 ? -0.374 -7.539 -11.440 1.00 93.06 384 VAL A CA 1
ATOM 3086 C C . VAL A 1 384 ? -1.089 -8.582 -12.294 1.00 93.06 384 VAL A C 1
ATOM 3088 O O . VAL A 1 384 ? -0.438 -9.297 -13.051 1.00 93.06 384 VAL A O 1
ATOM 3091 N N . CYS A 1 385 ? -2.422 -8.658 -12.246 1.00 93.19 385 CYS A N 1
ATOM 3092 C CA . CYS A 1 385 ? -3.182 -9.620 -13.047 1.00 93.19 385 CYS A CA 1
ATOM 3093 C C . CYS A 1 385 ? -2.971 -9.440 -14.556 1.00 93.19 385 CYS A C 1
ATOM 3095 O O . CYS A 1 385 ? -3.022 -10.427 -15.290 1.00 93.19 385 CYS A O 1
ATOM 3097 N N . ASN A 1 386 ? -2.708 -8.218 -15.019 1.00 91.31 386 ASN A N 1
ATOM 3098 C CA . ASN A 1 386 ? -2.431 -7.916 -16.424 1.00 91.31 386 ASN A CA 1
ATOM 3099 C C . ASN A 1 386 ? -0.927 -7.808 -16.744 1.00 91.31 386 ASN A C 1
ATOM 3101 O O . ASN A 1 386 ? -0.578 -7.471 -17.872 1.00 91.31 386 ASN A O 1
ATOM 3105 N N . ALA A 1 387 ? -0.052 -8.122 -15.782 1.00 91.44 387 ALA A N 1
ATOM 3106 C CA . ALA A 1 387 ? 1.405 -8.025 -15.884 1.00 91.44 387 ALA A CA 1
ATOM 3107 C C . ALA A 1 387 ? 1.932 -6.622 -16.253 1.00 91.44 387 ALA A C 1
ATOM 3109 O O . ALA A 1 387 ? 2.987 -6.505 -16.880 1.00 91.44 387 ALA A O 1
ATOM 3110 N N . TYR A 1 388 ? 1.233 -5.565 -15.839 1.00 92.69 388 TYR A N 1
ATOM 3111 C CA . TYR A 1 388 ? 1.674 -4.175 -15.982 1.00 92.69 388 TYR A CA 1
ATOM 3112 C C . TYR A 1 388 ? 2.277 -3.645 -14.679 1.00 92.69 388 TYR A C 1
ATOM 3114 O O . TYR A 1 388 ? 1.874 -4.049 -13.588 1.00 92.69 388 TYR A O 1
ATOM 3122 N N . THR A 1 389 ? 3.215 -2.708 -14.790 1.00 94.12 389 THR A N 1
ATOM 3123 C CA . THR A 1 389 ? 3.531 -1.776 -13.701 1.00 94.12 389 THR A CA 1
ATOM 3124 C C . THR A 1 389 ? 2.567 -0.588 -13.728 1.00 94.12 389 THR A C 1
ATOM 3126 O O . THR A 1 389 ? 1.916 -0.317 -14.741 1.00 94.12 389 THR A O 1
ATOM 3129 N N . THR A 1 390 ? 2.486 0.164 -12.633 1.00 94.56 390 THR A N 1
ATOM 3130 C CA . THR A 1 390 ? 1.695 1.399 -12.541 1.00 94.56 390 THR A CA 1
ATOM 3131 C C . THR A 1 390 ? 2.081 2.394 -13.640 1.00 94.56 390 THR A C 1
ATOM 3133 O O . THR A 1 390 ? 1.210 3.013 -14.254 1.00 94.56 390 THR A O 1
ATOM 3136 N N . LEU A 1 391 ? 3.382 2.534 -13.927 1.00 92.50 391 LEU A N 1
ATOM 3137 C CA . LEU A 1 391 ? 3.869 3.413 -14.989 1.00 92.50 391 LEU A CA 1
ATOM 3138 C C . LEU A 1 391 ? 3.421 2.937 -16.376 1.00 92.50 391 LEU A C 1
ATOM 3140 O O . LEU A 1 391 ? 2.931 3.742 -17.165 1.00 92.50 391 LEU A O 1
ATOM 3144 N N . GLU A 1 392 ? 3.560 1.644 -16.665 1.00 92.44 392 GLU A N 1
ATOM 3145 C CA . GLU A 1 392 ? 3.145 1.064 -17.947 1.00 92.44 392 GLU A CA 1
ATOM 3146 C C . GLU A 1 392 ? 1.640 1.217 -18.162 1.00 92.44 392 GLU A C 1
ATOM 3148 O O . GLU A 1 392 ? 1.212 1.652 -19.228 1.00 92.44 392 GLU A O 1
ATOM 3153 N N . TYR A 1 393 ? 0.834 0.939 -17.135 1.00 92.69 393 TYR A N 1
ATOM 3154 C CA . TYR A 1 393 ? -0.615 1.096 -17.216 1.00 92.69 393 TYR A CA 1
ATOM 3155 C C . TYR A 1 393 ? -1.025 2.560 -17.425 1.00 92.69 393 TYR A C 1
ATOM 3157 O O . TYR A 1 393 ? -1.932 2.849 -18.200 1.00 92.69 393 TYR A O 1
ATOM 3165 N N . LYS A 1 394 ? -0.327 3.509 -16.790 1.00 92.81 394 LYS A N 1
ATOM 3166 C CA . LYS A 1 394 ? -0.561 4.940 -17.021 1.00 92.81 394 LYS A CA 1
ATOM 3167 C C . LYS A 1 394 ? -0.253 5.345 -18.465 1.00 92.81 394 LYS A C 1
ATOM 3169 O O . LYS A 1 394 ? -1.024 6.094 -19.053 1.00 92.81 394 LYS A O 1
ATOM 3174 N N . ILE A 1 395 ? 0.854 4.860 -19.029 1.00 90.75 395 ILE A N 1
ATOM 3175 C CA . ILE A 1 395 ? 1.207 5.117 -20.433 1.00 90.75 395 ILE A CA 1
ATOM 3176 C C . ILE A 1 395 ? 0.148 4.511 -21.360 1.00 90.75 395 ILE A C 1
ATOM 3178 O O . ILE A 1 395 ? -0.279 5.176 -22.297 1.00 90.75 395 ILE A O 1
ATOM 3182 N N . LEU A 1 396 ? -0.330 3.299 -21.065 1.00 90.50 396 LEU A N 1
ATOM 3183 C CA . LEU A 1 396 ? -1.402 2.651 -21.819 1.00 90.50 396 LEU A CA 1
ATOM 3184 C C . LEU A 1 396 ? -2.691 3.490 -21.829 1.00 90.50 396 LEU A C 1
ATOM 3186 O O . LEU A 1 396 ? -3.279 3.693 -22.889 1.00 90.50 396 LEU A O 1
ATOM 3190 N N . LEU A 1 397 ? -3.108 4.003 -20.667 1.00 90.62 397 LEU A N 1
ATOM 3191 C CA . LEU A 1 397 ? -4.277 4.883 -20.560 1.00 90.62 397 LEU A CA 1
ATOM 3192 C C . LEU A 1 397 ? -4.098 6.182 -21.351 1.00 90.62 397 LEU A C 1
ATOM 3194 O O . LEU A 1 397 ? -5.041 6.636 -21.993 1.00 90.62 397 LEU A O 1
ATOM 3198 N N . GLU A 1 398 ? -2.901 6.771 -21.325 1.00 90.00 398 GLU A N 1
ATOM 3199 C CA . GLU A 1 398 ? -2.602 7.972 -22.108 1.00 90.00 398 GLU A CA 1
ATOM 3200 C C . GLU A 1 398 ? -2.682 7.679 -23.611 1.00 90.00 398 GLU A C 1
ATOM 3202 O O . GLU A 1 398 ? -3.322 8.424 -24.343 1.00 90.00 398 GLU A O 1
ATOM 3207 N N . MET A 1 399 ? -2.115 6.560 -24.076 1.00 87.69 399 MET A N 1
ATOM 3208 C CA . MET A 1 399 ? -2.219 6.143 -25.480 1.00 87.69 399 MET A CA 1
ATOM 3209 C C . MET A 1 399 ? -3.681 5.964 -25.909 1.00 87.69 399 MET A C 1
ATOM 3211 O O . MET A 1 399 ? -4.068 6.443 -26.974 1.00 87.69 399 MET A O 1
ATOM 3215 N N . GLN A 1 400 ? -4.501 5.335 -25.062 1.00 88.12 400 GLN A N 1
ATOM 3216 C CA . GLN A 1 400 ? -5.931 5.169 -25.311 1.00 88.12 400 GLN A CA 1
ATOM 3217 C C . GLN A 1 400 ? -6.657 6.520 -25.377 1.00 88.12 400 GLN A C 1
ATOM 3219 O O . GLN A 1 400 ? -7.477 6.740 -26.267 1.00 88.12 400 GLN A O 1
ATOM 3224 N N . TYR A 1 401 ? -6.351 7.436 -24.457 1.00 88.69 401 TYR A N 1
ATOM 3225 C CA . TYR A 1 401 ? -6.937 8.774 -24.442 1.00 88.69 401 TYR A CA 1
ATOM 3226 C C . TYR A 1 401 ? -6.571 9.571 -25.702 1.00 88.69 401 TYR A C 1
ATOM 3228 O O . TYR A 1 401 ? -7.442 10.183 -26.318 1.00 88.69 401 TYR A O 1
ATOM 3236 N N . GLN A 1 402 ? -5.312 9.508 -26.141 1.00 87.12 402 GLN A N 1
ATOM 3237 C CA . GLN A 1 402 ? -4.861 10.168 -27.369 1.00 87.12 402 GLN A CA 1
ATOM 3238 C C . GLN A 1 402 ? -5.521 9.580 -28.625 1.00 87.12 402 GLN A C 1
ATOM 3240 O O . GLN A 1 402 ? -5.921 10.339 -29.504 1.00 87.12 402 GLN A O 1
ATOM 3245 N N . ALA A 1 403 ? -5.706 8.258 -28.695 1.00 84.75 403 ALA A N 1
ATOM 3246 C CA . ALA A 1 403 ? -6.415 7.618 -29.807 1.00 84.75 403 ALA A CA 1
ATOM 3247 C C . ALA A 1 403 ? -7.885 8.069 -29.891 1.00 84.75 403 ALA A C 1
ATOM 3249 O O . ALA A 1 403 ? -8.382 8.380 -30.973 1.00 84.75 403 ALA A O 1
ATOM 3250 N N . LEU A 1 404 ? -8.562 8.193 -28.740 1.00 86.38 404 LEU A N 1
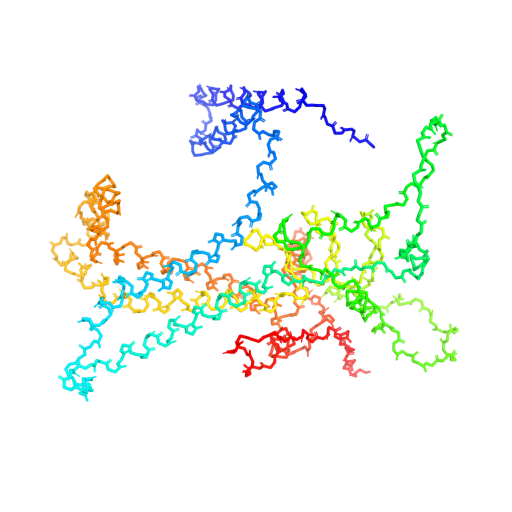ATOM 3251 C CA . LEU A 1 404 ? -9.930 8.718 -28.672 1.00 86.38 404 LEU A CA 1
ATOM 3252 C C . LEU A 1 404 ? -10.019 10.170 -29.164 1.00 86.38 404 LEU A C 1
ATOM 3254 O O . LEU A 1 404 ? -10.970 10.518 -29.861 1.00 86.38 404 LEU A O 1
ATOM 3258 N N . LEU A 1 405 ? -9.034 11.010 -28.832 1.00 87.31 405 LEU A N 1
ATOM 3259 C CA . LEU A 1 405 ? -8.979 12.398 -29.307 1.00 87.31 405 LEU A CA 1
ATOM 3260 C C . LEU A 1 405 ? -8.742 12.505 -30.818 1.00 87.31 405 LEU A C 1
ATOM 3262 O O . LEU A 1 405 ? -9.217 13.452 -31.440 1.00 87.31 405 LEU A O 1
ATOM 3266 N N . GLN A 1 406 ? -8.015 11.554 -31.406 1.00 85.25 406 GLN A N 1
ATOM 3267 C CA . GLN A 1 406 ? -7.694 11.542 -32.837 1.00 85.25 406 GLN A CA 1
ATOM 3268 C C . GLN A 1 406 ? -8.847 11.031 -33.715 1.00 85.25 406 GLN A C 1
ATOM 3270 O O . GLN A 1 406 ? -8.776 11.150 -34.935 1.00 85.25 406 GLN A O 1
ATOM 3275 N N . GLY A 1 407 ? -9.931 10.523 -33.118 1.00 76.38 407 GLY A N 1
ATOM 3276 C CA . GLY A 1 407 ? -11.090 10.027 -33.863 1.00 76.38 407 GLY A CA 1
ATOM 3277 C C . GLY A 1 407 ? -10.870 8.661 -34.519 1.00 76.38 407 GLY A C 1
ATOM 3278 O O . GLY A 1 407 ? -11.690 8.251 -35.341 1.00 76.38 407 GLY A O 1
ATOM 3279 N N . ASP A 1 408 ? -9.810 7.939 -34.141 1.00 70.81 408 ASP A N 1
ATOM 3280 C CA . ASP A 1 408 ? -9.609 6.544 -34.533 1.00 70.81 408 ASP A CA 1
ATOM 3281 C C . ASP A 1 408 ? -10.671 5.692 -33.819 1.00 70.81 408 ASP A C 1
ATOM 3283 O O . ASP A 1 408 ? -10.554 5.344 -32.645 1.00 70.81 408 ASP A O 1
ATOM 3287 N N . GLY A 1 409 ? -11.769 5.404 -34.522 1.00 64.69 409 GLY A N 1
ATOM 3288 C CA . GLY A 1 409 ? -13.013 4.845 -33.975 1.00 64.69 409 GLY A CA 1
ATOM 3289 C C . GLY A 1 409 ? -12.939 3.445 -33.349 1.00 64.69 409 GLY A C 1
ATOM 3290 O O . GLY A 1 409 ? -13.976 2.911 -32.963 1.00 64.69 409 GLY A O 1
ATOM 3291 N N . THR A 1 410 ? -11.758 2.841 -33.213 1.00 70.31 410 THR A N 1
ATOM 3292 C CA . THR A 1 410 ? -11.565 1.533 -32.571 1.00 70.31 410 THR A CA 1
ATOM 3293 C C . THR A 1 410 ? -10.187 1.449 -31.907 1.00 70.31 410 THR A C 1
ATOM 3295 O O . THR A 1 410 ? -9.184 1.232 -32.583 1.00 70.31 410 THR A O 1
ATOM 3298 N N . TRP A 1 411 ? -10.123 1.583 -30.576 1.00 77.38 411 TRP A N 1
ATOM 3299 C CA . TRP A 1 411 ? -8.910 1.278 -29.807 1.00 77.38 411 TRP A CA 1
ATOM 3300 C C . TRP A 1 411 ? -8.777 -0.235 -29.604 1.00 77.38 411 TRP A C 1
ATOM 3302 O O . TRP A 1 411 ? -9.583 -0.851 -28.900 1.00 77.38 411 TRP A O 1
ATOM 3312 N N . GLU A 1 412 ? -7.737 -0.828 -30.182 1.00 81.75 412 GLU A N 1
ATOM 3313 C CA . GLU A 1 412 ? -7.337 -2.203 -29.890 1.00 81.75 412 GLU A CA 1
ATOM 3314 C C . GLU A 1 412 ? -6.255 -2.216 -28.809 1.00 81.75 412 GLU A C 1
ATOM 3316 O O . GLU A 1 412 ? -5.216 -1.568 -28.935 1.00 81.75 412 GLU A O 1
ATOM 3321 N N . ASN A 1 413 ? -6.480 -2.982 -27.737 1.00 82.62 413 ASN A N 1
ATOM 3322 C CA . ASN A 1 413 ? -5.481 -3.107 -26.681 1.00 82.62 413 ASN A CA 1
ATOM 3323 C C . ASN A 1 413 ? -4.215 -3.800 -27.217 1.00 82.62 413 ASN A C 1
ATOM 3325 O O . ASN A 1 413 ? -4.314 -4.912 -27.749 1.00 82.62 413 ASN A O 1
ATOM 3329 N N . PRO A 1 414 ? -3.024 -3.205 -27.029 1.00 85.38 414 PRO A N 1
ATOM 3330 C CA . PRO A 1 414 ? -1.776 -3.820 -27.442 1.00 85.38 414 PRO A CA 1
ATOM 3331 C C . PRO A 1 414 ? -1.501 -5.103 -26.650 1.00 85.38 414 PRO A C 1
ATOM 3333 O O . PRO A 1 414 ? -1.866 -5.252 -25.481 1.00 85.38 414 PRO A O 1
ATOM 3336 N N . VAL A 1 415 ? -0.817 -6.041 -27.296 1.00 85.75 415 VAL A N 1
ATOM 3337 C CA . VAL A 1 415 ? -0.406 -7.310 -26.699 1.00 85.75 415 VAL A CA 1
ATOM 3338 C C . VAL A 1 415 ? 0.702 -7.046 -25.684 1.00 85.75 415 VAL A C 1
ATOM 3340 O O . VAL A 1 415 ? 1.755 -6.520 -26.041 1.00 85.75 415 VAL A O 1
ATOM 3343 N N . ASN A 1 416 ? 0.483 -7.455 -24.430 1.00 87.62 416 ASN A N 1
ATOM 3344 C CA . ASN A 1 416 ? 1.509 -7.409 -23.390 1.00 87.62 416 ASN A CA 1
ATOM 3345 C C . ASN A 1 416 ? 2.431 -8.641 -23.480 1.00 87.62 416 ASN A C 1
ATOM 3347 O O . ASN A 1 416 ? 1.985 -9.740 -23.132 1.00 87.62 416 ASN A O 1
ATOM 3351 N N . PRO A 1 417 ? 3.710 -8.486 -23.880 1.00 84.44 417 PRO A N 1
ATOM 3352 C CA . PRO A 1 417 ? 4.644 -9.606 -24.015 1.00 84.44 417 PRO A CA 1
ATOM 3353 C C . PRO A 1 417 ? 5.074 -10.198 -22.662 1.00 84.44 417 PRO A C 1
ATOM 3355 O O . PRO A 1 417 ? 5.577 -11.317 -22.609 1.00 84.44 417 PRO A O 1
ATOM 3358 N N . PHE A 1 418 ? 4.865 -9.477 -21.557 1.00 84.06 418 PHE A N 1
ATOM 3359 C CA . PHE A 1 418 ? 5.187 -9.936 -20.203 1.00 84.06 418 PHE A CA 1
ATOM 3360 C C . PHE A 1 418 ? 4.021 -10.664 -19.524 1.00 84.06 418 PHE A C 1
ATOM 3362 O O . PHE A 1 418 ? 4.174 -11.164 -18.410 1.00 84.06 418 PHE A O 1
ATOM 3369 N N . SER A 1 419 ? 2.852 -10.734 -20.169 1.00 87.19 419 SER A N 1
ATOM 3370 C CA . SER A 1 419 ? 1.704 -11.468 -19.643 1.00 87.19 419 SER A CA 1
ATOM 3371 C C . SER A 1 419 ? 1.785 -12.951 -19.999 1.00 87.19 419 SER A C 1
ATOM 3373 O O . SER A 1 419 ? 1.958 -13.330 -21.153 1.00 87.19 419 SER A O 1
ATOM 3375 N N . THR A 1 420 ? 1.548 -13.814 -19.013 1.00 81.75 420 THR A N 1
ATOM 3376 C CA . THR A 1 420 ? 1.407 -15.272 -19.202 1.00 81.75 420 THR A CA 1
ATOM 3377 C C . THR A 1 420 ? 0.087 -15.683 -19.854 1.00 81.75 420 THR A C 1
ATOM 3379 O O . THR A 1 420 ? -0.153 -16.872 -20.057 1.00 81.75 420 THR A O 1
ATOM 3382 N N . GLY A 1 421 ? -0.807 -14.729 -20.132 1.00 81.38 421 GLY A N 1
ATOM 3383 C CA . GLY A 1 421 ? -2.169 -14.985 -20.607 1.00 81.38 421 GLY A CA 1
ATOM 3384 C C . GLY A 1 421 ? -3.138 -15.457 -19.514 1.00 81.38 421 GLY A C 1
ATOM 3385 O O . GLY A 1 421 ? -4.347 -15.412 -19.721 1.00 81.38 421 GLY A O 1
ATOM 3386 N N . SER A 1 422 ? -2.646 -15.846 -18.331 1.00 88.75 422 SER A N 1
ATOM 3387 C CA . SER A 1 422 ? -3.468 -16.202 -17.170 1.00 88.75 422 SER A CA 1
ATOM 3388 C C . SER A 1 422 ? -3.251 -15.214 -16.028 1.00 88.75 422 SER A C 1
ATOM 3390 O O . SER A 1 422 ? -2.143 -15.065 -15.510 1.00 88.75 422 SER A O 1
ATOM 3392 N N . LYS A 1 423 ? -4.341 -14.581 -15.577 1.00 90.94 423 LYS A N 1
ATOM 3393 C CA . LYS A 1 423 ? -4.322 -13.621 -14.460 1.00 90.94 423 LYS A CA 1
ATOM 3394 C C . LYS A 1 423 ? -3.733 -14.229 -13.182 1.00 90.94 423 LYS A C 1
ATOM 3396 O O . LYS A 1 423 ? -2.976 -13.568 -12.477 1.00 90.94 423 LYS A O 1
ATOM 3401 N N . TRP A 1 424 ? -4.038 -15.501 -12.917 1.00 88.62 424 TRP A N 1
ATOM 3402 C CA . TRP A 1 424 ? -3.518 -16.241 -11.764 1.00 88.62 424 TRP A CA 1
ATOM 3403 C C . TRP A 1 424 ? -2.023 -16.531 -11.869 1.00 88.62 424 TRP A C 1
ATOM 3405 O O . TRP A 1 424 ? -1.311 -16.444 -10.871 1.00 88.62 424 TRP A O 1
ATOM 3415 N N . ASN A 1 425 ? -1.532 -16.837 -13.070 1.00 88.06 425 ASN A N 1
ATOM 3416 C CA . ASN A 1 425 ? -0.107 -17.074 -13.284 1.00 88.06 425 ASN A CA 1
ATOM 3417 C C . ASN A 1 425 ? 0.695 -15.776 -13.148 1.00 88.06 425 ASN A C 1
ATOM 3419 O O . ASN A 1 425 ? 1.754 -15.797 -12.529 1.00 88.06 425 ASN A O 1
ATOM 3423 N N . ASN A 1 426 ? 0.167 -14.647 -13.632 1.00 89.94 426 ASN A N 1
ATOM 3424 C CA . ASN A 1 426 ? 0.785 -13.332 -13.431 1.00 89.94 426 ASN A CA 1
ATOM 3425 C C . ASN A 1 426 ? 0.853 -12.962 -11.936 1.00 89.94 426 ASN A C 1
ATOM 3427 O O . ASN A 1 426 ? 1.891 -12.517 -11.441 1.00 89.94 426 ASN A O 1
ATOM 3431 N N . LEU A 1 427 ? -0.225 -13.232 -11.189 1.00 89.62 427 LEU A N 1
ATOM 3432 C CA . LEU A 1 427 ? -0.259 -13.043 -9.738 1.00 89.62 427 LEU A CA 1
ATOM 3433 C C . LEU A 1 427 ? 0.769 -13.923 -9.022 1.00 89.62 427 LEU A C 1
ATOM 3435 O O . LEU A 1 427 ? 1.535 -13.422 -8.205 1.00 89.62 427 LEU A O 1
ATOM 3439 N N . ARG A 1 428 ? 0.835 -15.215 -9.362 1.00 88.75 428 ARG A N 1
ATOM 3440 C CA . ARG A 1 428 ? 1.814 -16.162 -8.806 1.00 88.75 428 ARG A CA 1
ATOM 3441 C C . ARG A 1 428 ? 3.255 -15.793 -9.161 1.00 88.75 428 ARG A C 1
ATOM 3443 O O . ARG A 1 428 ? 4.152 -16.024 -8.361 1.00 88.75 428 ARG A O 1
ATOM 3450 N N . HIS A 1 429 ? 3.489 -15.229 -10.342 1.00 85.50 429 HIS A N 1
ATOM 3451 C CA . HIS A 1 429 ? 4.813 -14.775 -10.769 1.00 85.50 429 HIS A CA 1
ATOM 3452 C C . HIS A 1 429 ? 5.323 -13.625 -9.886 1.00 85.50 429 HIS A C 1
ATOM 3454 O O . HIS A 1 429 ? 6.469 -13.647 -9.438 1.00 85.50 429 HIS A O 1
ATOM 3460 N N . THR A 1 430 ? 4.434 -12.692 -9.536 1.00 88.25 430 THR A N 1
ATOM 3461 C CA . THR A 1 430 ? 4.764 -11.523 -8.703 1.00 88.25 430 THR A CA 1
ATOM 3462 C C . THR A 1 430 ? 4.769 -11.842 -7.202 1.00 88.25 430 THR A C 1
ATOM 3464 O O . THR A 1 430 ? 5.673 -11.442 -6.470 1.00 88.25 430 THR A O 1
ATOM 3467 N N . LEU A 1 431 ? 3.758 -12.571 -6.721 1.00 90.12 431 LEU A N 1
ATOM 3468 C CA . LEU A 1 431 ? 3.548 -12.888 -5.303 1.00 90.12 431 LEU A CA 1
ATOM 3469 C C . LEU A 1 431 ? 4.060 -14.272 -4.907 1.00 90.12 431 LEU A C 1
ATOM 3471 O O . LEU A 1 431 ? 3.798 -14.724 -3.794 1.00 90.12 431 LEU A O 1
ATOM 3475 N N . GLY A 1 432 ? 4.795 -14.958 -5.776 1.00 87.38 432 GLY A N 1
ATOM 3476 C CA . GLY A 1 432 ? 5.321 -16.293 -5.514 1.00 87.38 432 GLY A CA 1
ATOM 3477 C C . GLY A 1 432 ? 4.241 -17.347 -5.207 1.00 87.38 432 GLY A C 1
ATOM 3478 O O . GLY A 1 432 ? 3.059 -17.177 -5.521 1.00 87.38 432 GLY A O 1
ATOM 3479 N N . PRO A 1 433 ? 4.636 -18.477 -4.600 1.00 88.25 433 PRO A N 1
ATOM 3480 C CA . PRO A 1 433 ? 3.707 -19.531 -4.205 1.00 88.25 433 PRO A CA 1
ATOM 3481 C C . PRO A 1 433 ? 2.694 -19.053 -3.157 1.00 88.25 433 PRO A C 1
ATOM 3483 O O . PRO A 1 433 ? 3.059 -18.403 -2.178 1.00 88.25 433 PRO A O 1
ATOM 3486 N N . TRP A 1 434 ? 1.425 -19.433 -3.329 1.00 88.06 434 TRP A N 1
ATOM 3487 C CA . TRP A 1 434 ? 0.312 -18.980 -2.485 1.00 88.06 434 TRP A CA 1
ATOM 3488 C C . TRP A 1 434 ? 0.483 -19.330 -0.998 1.00 88.06 434 TRP A C 1
ATOM 3490 O O . TRP A 1 434 ? 0.118 -18.535 -0.139 1.00 88.06 434 TRP A O 1
ATOM 3500 N N . TYR A 1 435 ? 1.101 -20.470 -0.677 1.00 88.50 435 TYR A N 1
ATOM 3501 C CA . TYR A 1 435 ? 1.331 -20.901 0.708 1.00 88.50 435 TYR A CA 1
ATOM 3502 C C . TYR A 1 435 ? 2.390 -20.058 1.440 1.00 88.50 435 TYR A C 1
ATOM 3504 O O . TYR A 1 435 ? 2.459 -20.097 2.663 1.00 88.50 435 TYR A O 1
ATOM 3512 N N . LEU A 1 436 ? 3.192 -19.265 0.715 1.00 91.19 436 LEU A N 1
ATOM 3513 C CA . LEU A 1 436 ? 4.165 -18.329 1.296 1.00 91.19 436 LEU A CA 1
ATOM 3514 C C . LEU A 1 436 ? 3.606 -16.908 1.446 1.00 91.19 436 LEU A C 1
ATOM 3516 O O . LEU A 1 436 ? 4.290 -16.040 1.980 1.00 91.19 436 LEU A O 1
ATOM 3520 N N . ILE A 1 437 ? 2.397 -16.629 0.944 1.00 91.19 437 ILE A N 1
ATOM 3521 C CA . ILE A 1 437 ? 1.767 -15.302 1.060 1.00 91.19 437 ILE A CA 1
ATOM 3522 C C . ILE A 1 437 ? 1.406 -14.996 2.518 1.00 91.19 437 ILE A C 1
ATOM 3524 O O . ILE A 1 437 ? 1.523 -13.853 2.947 1.00 91.19 437 ILE A O 1
ATOM 3528 N N . GLY A 1 438 ? 0.994 -16.014 3.277 1.00 90.50 438 GLY A N 1
ATOM 3529 C CA . GLY A 1 438 ? 0.622 -15.887 4.689 1.00 90.50 438 GLY A CA 1
ATOM 3530 C C . GLY A 1 438 ? 1.787 -16.007 5.671 1.00 90.50 438 GLY A C 1
ATOM 3531 O O . GLY A 1 438 ? 1.554 -16.241 6.850 1.00 90.50 438 GLY A O 1
ATOM 3532 N N . LEU A 1 439 ? 3.034 -15.925 5.200 1.00 92.69 439 LEU A N 1
ATOM 3533 C CA . LEU A 1 439 ? 4.222 -16.088 6.033 1.00 92.69 439 LEU A CA 1
ATOM 3534 C C . LEU A 1 439 ? 5.150 -14.872 5.889 1.00 92.69 439 LEU A C 1
ATOM 3536 O O . LEU A 1 439 ? 5.294 -14.347 4.780 1.00 92.69 439 LEU A O 1
ATOM 3540 N N . PRO A 1 440 ? 5.837 -14.453 6.968 1.00 91.75 440 PRO A N 1
ATOM 3541 C CA . PRO A 1 440 ? 6.810 -13.366 6.935 1.00 91.75 440 PRO A CA 1
ATOM 3542 C C . PRO A 1 440 ? 8.139 -13.860 6.342 1.00 91.75 440 PRO A C 1
ATOM 3544 O O . PRO A 1 440 ? 9.152 -13.982 7.028 1.00 91.75 440 PRO A O 1
ATOM 3547 N N . VAL A 1 441 ? 8.115 -14.203 5.055 1.00 90.50 441 VAL A N 1
ATOM 3548 C CA . VAL A 1 441 ? 9.249 -14.761 4.311 1.00 90.50 441 VAL A CA 1
ATOM 3549 C C . VAL A 1 441 ? 9.500 -13.980 3.025 1.00 90.50 441 VAL A C 1
ATOM 3551 O O . VAL A 1 441 ? 8.582 -13.661 2.259 1.00 90.50 441 VAL A O 1
ATOM 3554 N N . SER A 1 442 ? 10.775 -13.694 2.774 1.00 84.75 442 SER A N 1
ATOM 3555 C CA . SER A 1 442 ? 11.257 -13.160 1.510 1.00 84.75 442 SER A CA 1
ATOM 3556 C C . SER A 1 442 ? 11.281 -14.286 0.490 1.00 84.75 442 SER A C 1
ATOM 3558 O O . SER A 1 442 ? 11.914 -15.320 0.686 1.00 84.75 442 SER A O 1
ATOM 3560 N N . VAL A 1 443 ? 10.583 -14.070 -0.616 1.00 83.56 443 VAL A N 1
ATOM 3561 C CA . VAL A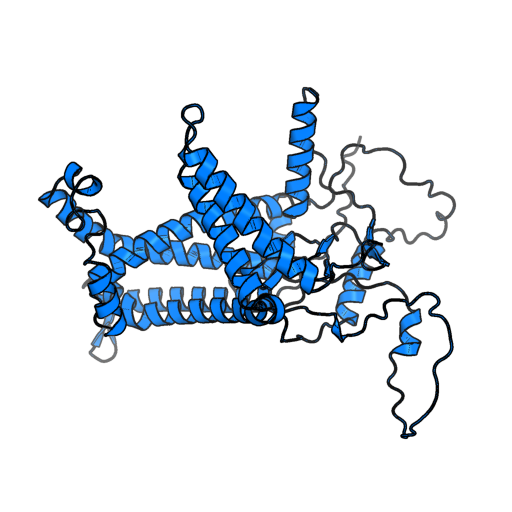 1 443 ? 10.613 -14.956 -1.776 1.00 83.56 443 VAL A CA 1
ATOM 3562 C C . VAL A 1 443 ? 11.314 -14.186 -2.872 1.00 83.56 443 VAL A C 1
ATOM 3564 O O . VAL A 1 443 ? 10.902 -13.064 -3.176 1.00 83.56 443 VAL A O 1
ATOM 3567 N N . GLU A 1 444 ? 12.368 -14.764 -3.445 1.00 71.31 444 GLU A N 1
ATOM 3568 C CA . GLU A 1 444 ? 12.998 -14.153 -4.608 1.00 71.31 444 GLU A CA 1
ATOM 3569 C C . GLU A 1 444 ? 11.957 -14.041 -5.731 1.00 71.31 444 GLU A C 1
ATOM 3571 O O . GLU A 1 444 ? 11.272 -15.029 -6.028 1.00 71.31 444 GLU A O 1
ATOM 3576 N N . PRO A 1 445 ? 11.764 -12.843 -6.311 1.00 67.12 445 PRO A N 1
ATOM 3577 C CA . PRO A 1 445 ? 10.773 -12.669 -7.357 1.00 67.12 445 PRO A CA 1
ATOM 3578 C C . PRO A 1 445 ? 11.091 -13.611 -8.518 1.00 67.12 445 PRO A C 1
ATOM 3580 O O . PRO A 1 445 ? 12.253 -13.799 -8.886 1.00 67.12 445 PRO A O 1
ATOM 3583 N N . SER A 1 446 ? 10.058 -14.208 -9.112 1.00 63.81 446 SER A N 1
ATOM 3584 C CA . SER A 1 446 ? 10.270 -15.012 -10.313 1.00 63.81 446 SER A CA 1
ATOM 3585 C C . SER A 1 446 ? 10.801 -14.098 -11.416 1.00 63.81 446 SER A C 1
ATOM 3587 O O . SER A 1 446 ? 10.292 -12.993 -11.619 1.00 63.81 446 SER A O 1
ATOM 3589 N N . PHE A 1 447 ? 11.842 -14.529 -12.126 1.00 60.00 447 PHE A N 1
ATOM 3590 C CA . PHE A 1 447 ? 12.391 -13.732 -13.218 1.00 60.00 447 PHE A CA 1
ATOM 3591 C C . PHE A 1 447 ? 11.306 -13.468 -14.259 1.00 60.00 447 PHE A C 1
ATOM 3593 O O . PHE A 1 447 ? 10.602 -14.418 -14.628 1.00 60.00 447 PHE A O 1
ATOM 3600 N N . PRO A 1 448 ? 11.145 -12.225 -14.749 1.00 51.16 448 PRO A N 1
ATOM 3601 C CA . PRO A 1 448 ? 10.334 -11.981 -15.925 1.00 51.16 448 PRO A CA 1
ATOM 3602 C C . PRO A 1 448 ? 11.005 -12.734 -17.071 1.00 51.16 448 PRO A C 1
ATOM 3604 O O . PRO A 1 448 ? 11.998 -12.294 -17.647 1.00 51.16 448 PRO A O 1
ATOM 3607 N N . SER A 1 449 ? 10.503 -13.929 -17.363 1.00 47.47 449 SER A N 1
ATOM 3608 C CA . SER A 1 449 ? 10.747 -14.515 -18.665 1.00 47.47 449 SER A CA 1
ATOM 3609 C C . SER A 1 449 ? 10.129 -13.532 -19.650 1.00 47.47 449 SER A C 1
ATOM 3611 O O . SER A 1 449 ? 8.979 -13.124 -19.478 1.00 47.47 449 SER A O 1
ATOM 3613 N N . LEU A 1 450 ? 10.886 -13.128 -20.673 1.00 46.69 450 LEU A N 1
ATOM 3614 C CA . LEU A 1 450 ? 10.252 -12.788 -21.938 1.00 46.69 450 LEU A CA 1
ATOM 3615 C C . LEU A 1 450 ? 9.486 -14.053 -22.297 1.00 46.69 450 LEU A C 1
ATOM 3617 O O . LEU A 1 450 ? 10.080 -15.061 -22.685 1.00 46.69 450 LEU A O 1
ATOM 3621 N N . LEU A 1 451 ? 8.192 -14.065 -21.990 1.00 41.59 451 LEU A N 1
ATOM 3622 C CA . LEU A 1 451 ? 7.360 -15.199 -22.307 1.00 41.59 451 LEU A CA 1
ATOM 3623 C C . LEU A 1 451 ? 7.347 -15.191 -23.817 1.00 41.59 451 LEU A C 1
ATOM 3625 O O . LEU A 1 451 ? 6.792 -14.291 -24.444 1.00 41.59 451 LEU A O 1
ATOM 3629 N N . THR A 1 452 ? 8.068 -16.148 -24.392 1.00 34.69 452 THR A N 1
ATOM 3630 C CA . THR A 1 452 ? 7.985 -16.453 -25.805 1.00 34.69 452 THR A CA 1
ATOM 3631 C C . THR A 1 452 ? 6.503 -16.597 -26.084 1.00 34.69 452 THR A C 1
ATOM 3633 O O . THR A 1 452 ? 5.865 -17.557 -25.648 1.00 34.69 452 THR A O 1
ATOM 3636 N N . VAL A 1 453 ? 5.927 -15.577 -26.722 1.00 33.28 453 VAL A N 1
ATOM 3637 C CA . VAL A 1 453 ? 4.557 -15.621 -27.204 1.00 33.28 453 VAL A CA 1
ATOM 3638 C C . VAL A 1 453 ? 4.521 -16.878 -28.053 1.00 33.28 453 VAL A C 1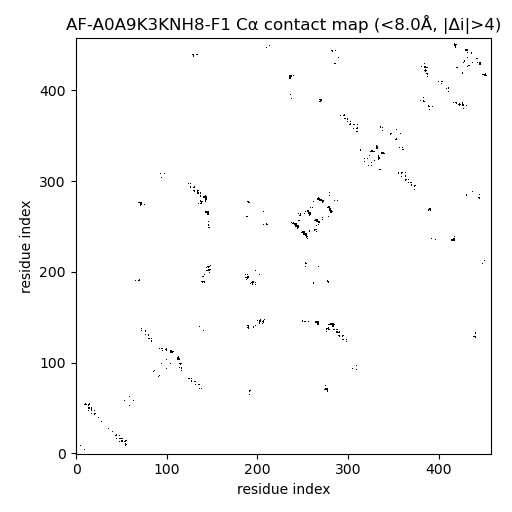
ATOM 3640 O O . VAL A 1 453 ? 5.153 -16.927 -29.110 1.00 33.28 453 VAL A O 1
ATOM 3643 N N . LYS A 1 454 ? 3.864 -17.939 -27.567 1.00 27.58 454 LYS A N 1
ATOM 3644 C CA . LYS A 1 454 ? 3.547 -19.078 -28.421 1.00 27.58 454 LYS A CA 1
ATOM 3645 C C . LYS A 1 454 ? 2.787 -18.460 -29.581 1.00 27.58 454 LYS A C 1
ATOM 3647 O O . LYS A 1 454 ? 1.665 -17.994 -29.380 1.00 27.58 454 LYS A O 1
ATOM 3652 N N . ARG A 1 455 ? 3.405 -18.417 -30.768 1.00 29.83 455 ARG A N 1
ATOM 3653 C CA . ARG A 1 455 ? 2.667 -18.217 -32.013 1.00 29.83 455 ARG A CA 1
ATOM 3654 C C . ARG A 1 455 ? 1.529 -19.225 -31.942 1.00 29.83 455 ARG A C 1
ATOM 3656 O O . ARG A 1 455 ? 1.778 -20.429 -31.985 1.00 29.83 455 ARG A O 1
ATOM 3663 N N . LYS A 1 456 ? 0.295 -18.758 -31.740 1.00 26.55 456 LYS A N 1
ATOM 3664 C CA . LYS A 1 456 ? -0.852 -19.568 -32.129 1.00 26.55 456 LYS A CA 1
ATOM 3665 C C . LYS A 1 456 ? -0.644 -19.797 -33.618 1.00 26.55 456 LYS A C 1
ATOM 3667 O O . LYS A 1 456 ? -0.503 -18.824 -34.354 1.00 26.55 456 LYS A O 1
ATOM 3672 N N . GLY A 1 457 ? -0.465 -21.063 -33.987 1.00 34.91 457 GLY A N 1
ATOM 3673 C CA . GLY A 1 457 ? -0.255 -21.462 -35.367 1.00 34.91 457 GLY A CA 1
ATOM 3674 C C . GLY A 1 457 ? -1.344 -20.855 -36.240 1.00 34.91 457 GLY A C 1
ATOM 3675 O O . GLY A 1 457 ? -2.529 -21.004 -35.938 1.00 34.91 457 GLY A O 1
ATOM 3676 N N . LEU A 1 458 ? -0.898 -20.136 -37.261 1.00 27.66 458 LEU A N 1
ATOM 3677 C CA . LEU A 1 458 ? -1.605 -19.944 -38.513 1.00 27.66 458 LEU A CA 1
ATOM 3678 C C . LEU A 1 458 ? -0.801 -20.696 -39.565 1.00 27.66 458 LEU A C 1
ATOM 3680 O O . LEU A 1 458 ? 0.449 -20.567 -39.514 1.00 27.66 458 LEU A O 1
#

Sequence (458 aa):
MSSSPSLSQQQSVYIQHWHDTWTGFNRALRSTTEDFKAFQWTLRLIQAAIGYAYGKTGLYRLQLHIYWRPCVPAVGISLIILVILAYYTSLRSIIQSRWCRHDLTVTVNNKHSCSIIYLHDGIVAYLGIMILYHMSSACFQSPGVAVPNDDSIENHLKPNVTTKVSTTDEINSSPSSSFYAWTSTDARGGCCCIDPILDISKERRLTQMYFCNDTSSKDPINRKQKRPLQSASKNVFPDPSPTTCQQCHIQRPPRCHHCYTCHRCILQYDHHCVWLNNCVGWGNYRHFFLTVANLTLGCWYGTALLYRPFYEPLKLQLQEHGWKNLFYGNLRTGILNLPPLTTLLLQLGRGQLAQTDLVKLIFPLLAMVGVLQTAFLGYHVLYVCNAYTTLEYKILLEMQYQALLQGDGTWENPVNPFSTGSKWNNLRHTLGPWYLIGLPVSVEPSFPSLLTVKRKGL

Mean predicted aligned error: 15.27 Å